Protein AF-0000000066511124 (afdb_homodimer)

Nearest PDB structures (foldseek):
  6i2p-assembly2_B  TM=7.319E-01  e=4.743E-15  Mycobacterium tuberculosis H37Rv
  5nwz-assembly2_B  TM=6.964E-01  e=1.013E-14  Homo sapiens
  6nvl-assembly1_A  TM=7.274E-01  e=3.658E-14  Homo sapiens
  6v6q-assembly2_D  TM=7.272E-01  e=1.019E-12  Homo sapiens
  6gu7-assembly4_G  TM=7.250E-01  e=3.087E-12  Homo sapiens

pLDDT: mean 86.08, std 11.38, range [35.25, 97.75]

Solvent-accessible surface area (backbone atoms only — not comparable to full-atom values): 28956 Å² total; per-residue (Å²): 134,68,69,47,59,33,79,56,62,76,41,74,52,53,90,82,72,34,50,30,25,42,26,33,36,56,58,33,32,41,27,31,34,39,49,39,54,44,23,73,71,41,60,70,44,52,69,65,56,52,47,50,54,51,50,51,44,42,60,52,72,47,90,70,13,36,54,39,43,74,50,71,47,81,40,88,83,62,25,38,35,39,32,26,58,58,51,78,51,33,27,46,49,54,43,34,68,37,61,35,49,58,58,47,66,57,21,52,59,64,29,48,55,34,49,29,52,34,50,30,54,35,48,72,69,71,41,46,50,70,52,53,38,44,80,26,27,34,22,30,52,74,28,44,39,20,40,43,74,40,70,38,50,99,68,35,44,43,75,76,80,86,71,91,42,61,31,57,60,38,46,64,68,44,74,77,37,68,46,35,42,36,24,9,46,25,41,42,53,44,25,42,68,30,73,48,77,39,64,35,74,24,91,78,30,68,87,79,67,48,69,68,54,51,52,55,31,68,74,30,68,67,57,33,28,53,36,38,50,70,45,32,45,35,68,53,78,80,58,84,85,55,52,68,60,61,45,51,51,38,54,40,24,56,40,83,52,56,87,70,30,62,52,42,59,54,48,48,50,55,46,50,64,61,74,100,134,68,72,46,60,33,79,56,61,74,41,75,47,64,84,82,73,34,50,29,26,42,26,32,35,55,58,33,32,41,26,31,33,37,49,38,54,44,23,74,73,42,62,70,45,52,69,66,57,52,48,50,55,51,48,51,50,43,60,52,71,47,89,68,13,37,55,42,41,74,49,72,49,81,41,88,84,62,25,38,35,39,33,25,59,58,51,78,52,33,26,47,48,53,41,33,68,37,61,32,46,54,59,47,66,55,22,52,59,63,30,50,56,34,47,29,50,35,49,30,55,34,48,74,70,72,41,46,50,71,52,52,39,44,81,24,27,32,24,31,53,73,27,44,40,19,41,44,77,41,68,40,55,101,63,39,42,45,75,74,80,86,70,93,44,62,32,57,60,39,46,62,68,45,75,78,38,66,47,36,42,35,23,9,47,25,42,43,53,45,24,42,67,28,72,48,75,38,65,35,76,24,92,78,30,68,87,78,67,49,70,67,54,51,53,55,32,69,75,29,69,68,57,34,27,53,37,36,51,70,46,31,46,34,68,53,78,80,59,85,85,54,52,68,61,60,46,52,52,39,55,42,23,56,40,84,52,55,85,69,30,62,50,42,58,56,48,48,50,58,44,50,65,60,76,99

Structure (mmCIF, N/CA/C/O backbone):
data_AF-0000000066511124-model_v1
#
loop_
_entity.id
_entity.type
_entity.pdbx_description
1 polymer 'Protein kinase, putative'
#
loop_
_atom_site.group_PDB
_atom_site.id
_atom_site.type_symbol
_atom_site.label_atom_id
_atom_site.label_alt_id
_atom_site.label_comp_id
_atom_site.label_asym_id
_atom_site.label_entity_id
_atom_site.label_seq_id
_atom_site.pdbx_PDB_ins_code
_atom_site.Cartn_x
_atom_site.Cartn_y
_atom_site.Cartn_z
_atom_site.occupancy
_atom_site.B_iso_or_equiv
_atom_site.auth_seq_id
_atom_site.auth_comp_id
_atom_site.auth_asym_id
_atom_site.auth_atom_id
_atom_site.pdbx_PDB_model_num
ATOM 1 N N . ASN A 1 1 ? 22.062 -1.592 4.164 1 61.53 1 ASN A N 1
ATOM 2 C CA . ASN A 1 1 ? 20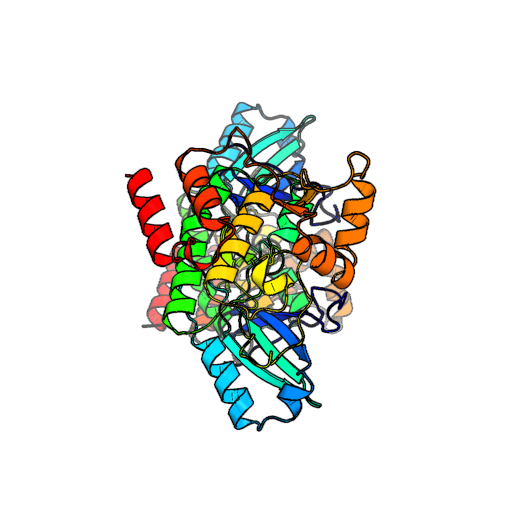.844 -2.061 3.502 1 61.53 1 ASN A CA 1
ATOM 3 C C . ASN A 1 1 ? 20.781 -1.583 2.055 1 61.53 1 ASN A C 1
ATOM 5 O O . ASN A 1 1 ? 20.953 -0.395 1.779 1 61.53 1 ASN A O 1
ATOM 9 N N . VAL A 1 2 ? 21.047 -2.459 1.167 1 81 2 VAL A N 1
ATOM 10 C CA . VAL A 1 2 ? 21.031 -2.123 -0.253 1 81 2 VAL A CA 1
ATOM 11 C C . VAL A 1 2 ? 19.609 -2.088 -0.772 1 81 2 VAL A C 1
ATOM 13 O O . VAL A 1 2 ? 18.812 -2.986 -0.48 1 81 2 VAL A O 1
ATOM 16 N N . TRP A 1 3 ? 19.234 -0.851 -1.213 1 87.94 3 TRP A N 1
ATOM 17 C CA . TRP A 1 3 ? 17.922 -0.675 -1.814 1 87.94 3 TRP A CA 1
ATOM 18 C C . TRP A 1 3 ? 18.016 -0.626 -3.336 1 87.94 3 TRP A C 1
ATOM 20 O O . TRP A 1 3 ? 18.938 -0.023 -3.885 1 87.94 3 TRP A O 1
ATOM 30 N N . LYS A 1 4 ? 17.141 -1.35 -3.994 1 87.62 4 LYS A N 1
ATOM 31 C CA . LYS A 1 4 ? 17 -1.293 -5.445 1 87.62 4 LYS A CA 1
ATOM 32 C C . LYS A 1 4 ? 15.781 -0.483 -5.859 1 87.62 4 LYS A C 1
ATOM 34 O O . LYS A 1 4 ? 14.664 -0.763 -5.414 1 87.62 4 LYS A O 1
ATOM 39 N N . ARG A 1 5 ? 16.031 0.534 -6.664 1 85.94 5 ARG A N 1
ATOM 40 C CA . ARG A 1 5 ? 14.914 1.388 -7.059 1 85.94 5 ARG A CA 1
ATOM 41 C C . ARG A 1 5 ? 14.203 0.822 -8.281 1 85.94 5 ARG A C 1
ATOM 43 O O . ARG A 1 5 ? 14.805 0.104 -9.078 1 85.94 5 ARG A O 1
ATOM 50 N N . SER A 1 6 ? 12.961 1.187 -8.383 1 86.5 6 SER A N 1
ATOM 51 C CA . SER A 1 6 ? 12.195 0.815 -9.57 1 86.5 6 SER A CA 1
ATOM 52 C C . SER A 1 6 ? 12.758 1.473 -10.82 1 86.5 6 SER A C 1
ATOM 54 O O . SER A 1 6 ? 13.453 2.49 -10.742 1 86.5 6 SER A O 1
ATOM 56 N N . LEU A 1 7 ? 12.438 0.883 -11.922 1 84.25 7 LEU A N 1
ATOM 57 C CA . LEU A 1 7 ? 12.961 1.384 -13.188 1 84.25 7 LEU A CA 1
ATOM 58 C C . LEU A 1 7 ? 12.359 2.746 -13.523 1 84.25 7 LEU A C 1
ATOM 60 O O . LEU A 1 7 ? 13.062 3.639 -14.008 1 84.25 7 LEU A O 1
ATOM 64 N N . ASN A 1 8 ? 11.078 2.887 -13.195 1 82.5 8 ASN A N 1
ATOM 65 C CA . ASN A 1 8 ? 10.367 4.129 -13.477 1 82.5 8 ASN A CA 1
ATOM 66 C C . ASN A 1 8 ? 9.844 4.785 -12.203 1 82.5 8 ASN A C 1
ATOM 68 O O . ASN A 1 8 ? 9.539 4.098 -11.227 1 82.5 8 ASN A O 1
ATOM 72 N N . PRO A 1 9 ? 9.773 6.125 -12.266 1 83.75 9 PRO A N 1
ATOM 73 C CA . PRO A 1 9 ? 9.195 6.82 -11.109 1 83.75 9 PRO A CA 1
ATOM 74 C C . PRO A 1 9 ? 7.695 6.582 -10.969 1 83.75 9 PRO A C 1
ATOM 76 O O . PRO A 1 9 ? 7.02 6.277 -11.961 1 83.75 9 PRO A O 1
ATOM 79 N N . ILE A 1 10 ? 7.152 6.504 -9.805 1 76.69 10 ILE A N 1
ATOM 80 C CA . ILE A 1 10 ? 5.727 6.316 -9.555 1 76.69 10 ILE A CA 1
ATOM 81 C C . ILE A 1 10 ? 5.023 7.672 -9.555 1 76.69 10 ILE A C 1
ATOM 83 O O . ILE A 1 10 ? 3.797 7.742 -9.68 1 76.69 10 ILE A O 1
ATOM 87 N N . GLU A 1 11 ? 5.531 8.578 -9.164 1 67.5 11 GLU A N 1
ATOM 88 C CA . GLU A 1 11 ? 4.984 9.93 -9.266 1 67.5 11 GLU A CA 1
ATOM 89 C C . GLU A 1 11 ? 5.863 10.82 -10.141 1 67.5 11 GLU A C 1
ATOM 91 O O . GLU A 1 11 ? 7.094 10.727 -10.094 1 67.5 11 GLU A O 1
ATOM 96 N N . ASP A 1 12 ? 5.141 11.203 -11.305 1 53.03 12 ASP A N 1
ATOM 97 C CA . ASP A 1 12 ? 5.859 12.148 -12.156 1 53.03 12 ASP A CA 1
ATOM 98 C C . ASP A 1 12 ? 6.324 13.367 -11.352 1 53.03 12 ASP A C 1
ATOM 100 O O . ASP A 1 12 ? 5.68 13.766 -10.383 1 53.03 12 ASP A O 1
ATOM 104 N N . PRO A 1 13 ? 7.566 13.688 -11.617 1 51.47 13 PRO A N 1
ATOM 105 C CA . PRO A 1 13 ? 8.117 14.883 -10.977 1 51.47 13 PRO A CA 1
ATOM 106 C C . PRO A 1 13 ? 7.141 16.062 -10.977 1 51.47 13 PRO A C 1
ATOM 108 O O . PRO A 1 13 ? 6.797 16.578 -12.039 1 51.47 13 PRO A O 1
ATOM 111 N N . SER A 1 14 ? 5.957 15.703 -10.727 1 44 14 SER A N 1
ATOM 112 C CA . SER A 1 14 ? 5.246 16.969 -10.781 1 44 14 SER A CA 1
ATOM 113 C C . SER A 1 14 ? 6.102 18.109 -10.227 1 44 14 SER A C 1
ATOM 115 O O . SER A 1 14 ? 7.328 18 -10.164 1 44 14 SER A O 1
ATOM 117 N N . THR A 1 15 ? 5.375 18.781 -9.086 1 44.38 15 THR A N 1
ATOM 118 C CA . THR A 1 15 ? 5.707 20.094 -8.523 1 44.38 15 THR A CA 1
ATOM 119 C C . THR A 1 15 ? 7.062 20.047 -7.828 1 44.38 15 THR A C 1
ATOM 121 O O . THR A 1 15 ? 7.711 21.078 -7.668 1 44.38 15 THR A O 1
ATOM 124 N N . GLU A 1 16 ? 7.266 19.031 -6.973 1 51.16 16 GLU A N 1
ATOM 125 C CA . GLU A 1 16 ? 8.414 19.312 -6.117 1 51.16 16 GLU A CA 1
ATOM 126 C C . GLU A 1 16 ? 9.727 18.953 -6.82 1 51.16 16 GLU A C 1
ATOM 128 O O . GLU A 1 16 ? 10.805 19.094 -6.234 1 51.16 16 GLU A O 1
ATOM 133 N N . ASN A 1 17 ? 9.695 18.953 -8.016 1 56.72 17 ASN A N 1
ATOM 134 C CA . ASN A 1 17 ? 10.906 18.938 -8.828 1 56.72 17 ASN A CA 1
ATOM 135 C C . ASN A 1 17 ? 11.703 17.641 -8.617 1 56.72 17 ASN A C 1
ATOM 137 O O . ASN A 1 17 ? 12.898 17.594 -8.914 1 56.72 17 ASN A O 1
ATOM 141 N N . ALA A 1 18 ? 11.203 16.734 -7.746 1 70.56 18 ALA A N 1
ATOM 142 C CA . ALA A 1 18 ? 12.07 15.562 -7.672 1 70.56 18 ALA A CA 1
ATOM 143 C C . ALA A 1 18 ? 11.273 14.281 -7.871 1 70.56 18 ALA A C 1
ATOM 145 O O . ALA A 1 18 ? 10.172 14.141 -7.34 1 70.56 18 ALA A O 1
ATOM 146 N N . PRO A 1 19 ? 11.742 13.383 -8.625 1 78.69 19 PRO A N 1
ATOM 147 C CA . PRO A 1 19 ? 11.07 12.109 -8.883 1 78.69 19 PRO A CA 1
ATOM 148 C C . PRO A 1 19 ? 10.984 11.227 -7.641 1 78.69 19 PRO A C 1
ATOM 150 O O . PRO A 1 19 ? 11.844 11.312 -6.754 1 78.69 19 PRO A O 1
ATOM 153 N N . VAL A 1 20 ? 9.914 10.562 -7.512 1 87.56 20 VAL A N 1
ATOM 154 C CA . VAL A 1 20 ? 9.719 9.586 -6.445 1 87.56 20 VAL A CA 1
ATOM 155 C C . VAL A 1 20 ? 9.727 8.172 -7.031 1 87.56 20 VAL A C 1
ATOM 157 O O . VAL A 1 20 ? 9.039 7.902 -8.016 1 87.56 20 VAL A O 1
ATOM 160 N N . TYR A 1 21 ? 10.578 7.262 -6.465 1 90.81 21 TYR A N 1
ATOM 161 C CA . TYR A 1 21 ? 10.664 5.879 -6.914 1 90.81 21 TYR A CA 1
ATOM 162 C C . TYR A 1 21 ? 10.234 4.914 -5.812 1 90.81 21 TYR A C 1
ATOM 164 O O . TYR A 1 21 ? 10.367 5.219 -4.625 1 90.81 21 TYR A O 1
ATOM 172 N N . MET A 1 22 ? 9.719 3.824 -6.293 1 92.62 22 MET A N 1
ATOM 173 C CA . MET A 1 22 ? 9.625 2.697 -5.371 1 92.62 22 MET A CA 1
ATOM 174 C C . MET A 1 22 ? 10.977 2.006 -5.219 1 92.62 22 MET A C 1
ATOM 176 O O . MET A 1 22 ? 11.805 2.053 -6.129 1 92.62 22 MET A O 1
ATOM 180 N N . ALA A 1 23 ? 11.164 1.471 -4.047 1 92.81 23 ALA A N 1
ATOM 181 C CA . ALA A 1 23 ? 12.383 0.707 -3.793 1 92.81 23 ALA A CA 1
ATOM 182 C C . ALA A 1 23 ? 12.062 -0.606 -3.08 1 92.81 23 ALA A C 1
ATOM 184 O O . ALA A 1 23 ? 11.031 -0.73 -2.422 1 92.81 23 ALA A O 1
ATOM 185 N N . ILE A 1 24 ? 12.898 -1.565 -3.283 1 91.38 24 ILE A N 1
ATOM 186 C CA . ILE A 1 24 ? 12.75 -2.871 -2.652 1 91.38 24 ILE A CA 1
ATOM 187 C C . ILE A 1 24 ? 14.047 -3.256 -1.943 1 91.38 24 ILE A C 1
ATOM 189 O O . ILE A 1 24 ? 15.141 -3.018 -2.463 1 91.38 24 ILE A O 1
ATOM 193 N N . SER A 1 25 ? 13.922 -3.77 -0.715 1 92.5 25 SER A N 1
ATOM 194 C CA . SER A 1 25 ? 15.086 -4.234 0.034 1 92.5 25 SER A CA 1
ATOM 195 C C . SER A 1 25 ? 15.484 -5.648 -0.38 1 92.5 25 SER A C 1
ATOM 197 O O . SER A 1 25 ? 14.805 -6.27 -1.203 1 92.5 25 SER A O 1
ATOM 199 N N . ALA A 1 26 ? 16.531 -6.164 0.234 1 88.62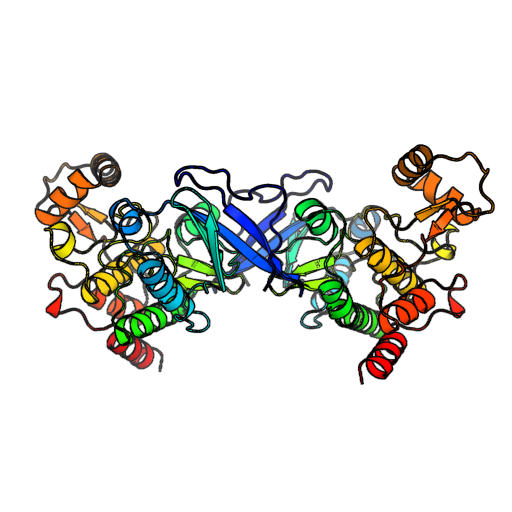 26 ALA A N 1
ATOM 200 C CA . ALA A 1 26 ? 16.984 -7.527 -0.02 1 88.62 26 ALA A CA 1
ATOM 201 C C . ALA A 1 26 ? 15.953 -8.547 0.439 1 88.62 26 ALA A C 1
ATOM 203 O O . ALA A 1 26 ? 15.828 -9.625 -0.148 1 88.62 26 ALA A O 1
ATOM 204 N N . THR A 1 27 ? 15.18 -8.148 1.412 1 88.38 27 THR A N 1
ATOM 205 C CA . THR A 1 27 ? 14.195 -9.078 1.961 1 88.38 27 THR A CA 1
ATOM 206 C C . THR A 1 27 ? 12.828 -8.859 1.313 1 88.38 27 THR A C 1
ATOM 208 O O . THR A 1 27 ? 11.859 -9.539 1.66 1 88.38 27 THR A O 1
ATOM 211 N N . GLY A 1 28 ? 12.789 -7.926 0.424 1 89.69 28 GLY A N 1
ATOM 212 C CA . GLY A 1 28 ? 11.562 -7.727 -0.332 1 89.69 28 GLY A CA 1
ATOM 213 C C . GLY A 1 28 ? 10.68 -6.641 0.245 1 89.69 28 GLY A C 1
ATOM 214 O O . GLY A 1 28 ? 9.594 -6.379 -0.271 1 89.69 28 GLY A O 1
ATOM 215 N N . THR A 1 29 ? 11.133 -6.02 1.332 1 92.44 29 THR A N 1
ATOM 216 C CA . THR A 1 29 ? 10.352 -4.93 1.911 1 92.44 29 THR A CA 1
ATOM 217 C C . THR A 1 29 ? 10.336 -3.723 0.979 1 92.44 29 THR A C 1
ATOM 219 O O . THR A 1 29 ? 11.367 -3.365 0.401 1 92.44 29 THR A O 1
ATOM 222 N N . LEU A 1 30 ? 9.156 -3.158 0.837 1 93.5 30 LEU A N 1
ATOM 223 C CA . LEU A 1 30 ? 9.016 -2.029 -0.076 1 93.5 30 LEU A CA 1
ATOM 224 C C . LEU A 1 30 ? 9.266 -0.711 0.646 1 93.5 30 LEU A C 1
ATOM 226 O O . LEU A 1 30 ? 8.984 -0.588 1.84 1 93.5 30 LEU A O 1
ATOM 230 N N . ALA A 1 31 ? 9.789 0.233 -0.082 1 94.81 31 ALA A N 1
ATOM 231 C CA . ALA A 1 31 ? 10.062 1.586 0.394 1 94.81 31 ALA A CA 1
ATOM 232 C C . ALA A 1 31 ? 9.898 2.607 -0.729 1 94.81 31 ALA A C 1
ATOM 234 O O . ALA A 1 31 ? 9.594 2.242 -1.865 1 94.81 31 ALA A O 1
ATOM 235 N N . VAL A 1 32 ? 9.977 3.855 -0.381 1 93.69 32 VAL A N 1
ATOM 236 C CA . VAL A 1 32 ? 9.914 4.949 -1.343 1 93.69 32 VAL A CA 1
ATOM 237 C C . VAL A 1 32 ? 11.227 5.734 -1.314 1 93.69 32 VAL A C 1
ATOM 239 O O . VAL A 1 32 ? 11.773 6 -0.242 1 93.69 32 VAL A O 1
ATOM 242 N N . LEU A 1 33 ? 11.641 5.98 -2.48 1 92.5 33 LEU A N 1
ATOM 243 C CA . LEU A 1 33 ? 12.82 6.824 -2.635 1 92.5 33 LEU A CA 1
ATOM 244 C C . LEU A 1 33 ? 12.445 8.188 -3.199 1 92.5 33 LEU A C 1
ATOM 246 O O . LEU A 1 33 ? 11.797 8.273 -4.246 1 92.5 33 LEU A O 1
ATOM 250 N N . LYS A 1 34 ? 12.859 9.211 -2.486 1 88.94 34 LYS A N 1
ATOM 251 C CA . LYS A 1 34 ? 12.617 10.578 -2.949 1 88.94 34 LYS A CA 1
ATOM 252 C C . LYS A 1 34 ? 13.898 11.398 -2.943 1 88.94 34 LYS A C 1
ATOM 254 O O . LYS A 1 34 ? 14.688 11.328 -1.994 1 88.94 34 LYS A O 1
ATOM 259 N N . VAL A 1 35 ? 14.055 12.102 -3.971 1 85.69 35 VAL A N 1
ATOM 260 C CA . VAL A 1 35 ? 15.219 12.977 -4.082 1 85.69 35 VAL A CA 1
ATOM 261 C C . VAL A 1 35 ? 14.852 14.391 -3.633 1 85.69 35 VAL A C 1
ATOM 263 O O . VAL A 1 35 ? 13.828 14.938 -4.051 1 85.69 35 VAL A O 1
ATOM 266 N N . TYR A 1 36 ? 15.672 14.883 -2.77 1 82.5 36 TYR A N 1
ATOM 267 C CA . TYR A 1 36 ? 15.477 16.25 -2.279 1 82.5 36 TYR A CA 1
ATOM 268 C C . TYR A 1 36 ? 16.672 17.125 -2.625 1 82.5 36 TYR A C 1
ATOM 270 O O . TYR A 1 36 ? 17.812 16.688 -2.541 1 82.5 36 TYR A O 1
ATOM 278 N N . GLN A 1 37 ? 16.281 18.312 -3.002 1 81.75 37 GLN A N 1
ATOM 279 C CA . GLN A 1 37 ? 17.297 19.344 -3.125 1 81.75 37 GLN A CA 1
ATOM 280 C C . GLN A 1 37 ? 17.578 20.016 -1.781 1 81.75 37 GLN A C 1
ATOM 282 O O . GLN A 1 37 ? 16.641 20.469 -1.114 1 81.75 37 GLN A O 1
ATOM 287 N N . LEU A 1 38 ? 18.812 20.062 -1.479 1 82.75 38 LEU A N 1
ATOM 288 C CA . LEU A 1 38 ? 19.172 20.781 -0.258 1 82.75 38 LEU A CA 1
ATOM 289 C C . LEU A 1 38 ? 19 22.297 -0.446 1 82.75 38 LEU A C 1
ATOM 291 O O . LEU A 1 38 ? 19.297 22.828 -1.52 1 82.75 38 LEU A O 1
ATOM 295 N N . THR A 1 39 ? 18.562 22.922 0.583 1 81.56 39 THR A N 1
ATOM 296 C CA . THR A 1 39 ? 18.484 24.375 0.547 1 81.56 39 THR A CA 1
ATOM 297 C C . THR A 1 39 ? 19.875 24.984 0.459 1 81.56 39 THR A C 1
ATOM 299 O O . THR A 1 39 ? 20.875 24.312 0.733 1 81.56 39 THR A O 1
ATOM 302 N N . ASP A 1 40 ? 19.828 26.25 0.107 1 81.69 40 ASP A N 1
ATOM 303 C CA . ASP A 1 40 ? 21.109 26.969 0.062 1 81.69 40 ASP A CA 1
ATOM 304 C C . ASP A 1 40 ? 21.781 26.969 1.43 1 81.69 40 ASP A C 1
ATOM 306 O O . ASP A 1 40 ? 23 26.781 1.524 1 81.69 40 ASP A O 1
ATOM 310 N N . ALA A 1 41 ? 21.031 27.188 2.381 1 79.56 41 ALA A N 1
ATOM 311 C CA . ALA A 1 41 ? 21.562 27.188 3.744 1 79.56 41 ALA A CA 1
ATOM 312 C C . ALA A 1 41 ? 22.156 25.828 4.105 1 79.56 41 ALA A C 1
ATOM 314 O O . ALA A 1 41 ? 23.234 25.75 4.68 1 79.56 41 ALA A O 1
ATOM 315 N N . ALA A 1 42 ? 21.5 24.844 3.723 1 81.25 42 ALA A N 1
ATOM 316 C CA . ALA A 1 42 ? 21.953 23.5 4.02 1 81.25 42 ALA A CA 1
ATOM 317 C C . ALA A 1 42 ? 23.188 23.141 3.193 1 81.25 42 ALA A C 1
ATOM 319 O O . ALA A 1 42 ? 24.078 22.422 3.66 1 81.25 42 ALA A O 1
ATOM 320 N N . ALA A 1 43 ? 23.203 23.672 2.053 1 80.06 43 ALA A N 1
ATOM 321 C CA . ALA A 1 43 ? 24.328 23.391 1.163 1 80.06 43 ALA A CA 1
ATOM 322 C C . ALA A 1 43 ? 25.625 24 1.702 1 80.06 43 ALA A C 1
ATOM 324 O O . ALA A 1 43 ? 26.719 23.594 1.304 1 80.06 43 ALA A O 1
ATOM 325 N N . ARG A 1 44 ? 25.406 24.938 2.561 1 84.69 44 ARG A N 1
ATOM 326 C CA . ARG A 1 44 ? 26.562 25.609 3.133 1 84.69 44 ARG A CA 1
ATOM 327 C C . ARG A 1 44 ? 27.047 24.875 4.387 1 84.69 44 ARG A C 1
ATOM 329 O O . ARG A 1 44 ? 28.156 25.141 4.875 1 84.69 44 ARG A O 1
ATOM 336 N N . LEU A 1 45 ? 26.203 24.047 4.852 1 84.5 45 LEU A N 1
ATOM 337 C CA . LEU A 1 45 ? 26.594 23.25 6.02 1 84.5 45 LEU A CA 1
ATOM 338 C C . LEU A 1 45 ? 27.625 22.203 5.641 1 84.5 45 LEU A C 1
ATOM 340 O O . LEU A 1 45 ? 27.719 21.812 4.473 1 84.5 45 LEU A O 1
ATOM 344 N N . SER A 1 46 ? 28.344 21.766 6.68 1 86.12 46 SER A N 1
ATOM 345 C CA . SER A 1 46 ? 29.25 20.641 6.461 1 86.12 46 SER A CA 1
ATOM 346 C C . SER A 1 46 ? 28.469 19.344 6.27 1 86.12 46 SER A C 1
ATOM 348 O O . SER A 1 46 ? 27.312 19.219 6.699 1 86.12 46 SER A O 1
ATOM 350 N N . ARG A 1 47 ? 29.109 18.422 5.625 1 85.12 47 ARG A N 1
ATOM 351 C CA . ARG A 1 47 ? 28.5 17.109 5.449 1 85.12 47 ARG A CA 1
ATOM 352 C C . ARG A 1 47 ? 28.141 16.484 6.797 1 85.12 47 ARG A C 1
ATOM 354 O O . ARG A 1 47 ? 27.109 15.828 6.934 1 85.12 47 ARG A O 1
ATOM 361 N N . ALA A 1 48 ? 28.938 16.766 7.715 1 89.31 48 ALA A N 1
ATOM 362 C CA . ALA A 1 48 ? 28.719 16.219 9.047 1 89.31 48 ALA A CA 1
ATOM 363 C C . ALA A 1 48 ? 27.453 16.781 9.68 1 89.31 48 ALA A C 1
ATOM 365 O O . ALA A 1 48 ? 26.719 16.062 10.367 1 89.31 48 ALA A O 1
ATOM 366 N N . GLU A 1 49 ? 27.266 18.047 9.453 1 86.12 49 GLU A N 1
ATOM 367 C CA . GLU A 1 49 ? 26.062 18.688 10 1 86.12 49 GLU A CA 1
ATOM 368 C C . GLU A 1 49 ? 24.797 18.156 9.336 1 86.12 49 GLU A C 1
ATOM 370 O O . GLU A 1 49 ? 23.797 17.922 10.008 1 86.12 49 GLU A O 1
ATOM 375 N N . VAL A 1 50 ? 24.922 17.969 8.055 1 85.12 50 VAL A N 1
ATOM 376 C CA . VAL A 1 50 ? 23.781 17.438 7.328 1 85.12 50 VAL A CA 1
ATOM 377 C C . VAL A 1 50 ? 23.531 15.992 7.75 1 85.12 50 VAL A C 1
ATOM 379 O O . VAL A 1 50 ? 22.391 15.602 7.992 1 85.12 50 VAL A O 1
ATOM 382 N N . ASP A 1 51 ? 24.562 15.234 7.914 1 88.44 51 ASP A N 1
ATOM 383 C CA . ASP A 1 51 ? 24.453 13.852 8.359 1 88.44 51 ASP A CA 1
ATOM 384 C C . ASP A 1 51 ? 23.797 13.766 9.734 1 88.44 51 ASP A C 1
ATOM 386 O O . ASP A 1 51 ? 22.953 12.906 9.969 1 88.44 51 ASP A O 1
ATOM 390 N N . ALA A 1 52 ? 24.156 14.664 10.586 1 87.12 52 ALA A N 1
ATOM 391 C CA . ALA A 1 52 ? 23.594 14.664 11.93 1 87.12 52 ALA A CA 1
ATOM 392 C C . ALA A 1 52 ? 22.094 14.914 11.906 1 87.12 52 ALA A C 1
ATOM 394 O O . ALA A 1 52 ? 21.344 14.273 12.641 1 87.12 52 ALA A O 1
ATOM 395 N N . ALA A 1 53 ? 21.75 15.844 11.094 1 83.06 53 ALA A N 1
ATOM 396 C CA . ALA A 1 53 ? 20.328 16.156 10.961 1 83.06 53 ALA A CA 1
ATOM 397 C C . ALA A 1 53 ? 19.562 14.977 10.375 1 83.06 53 ALA A C 1
ATOM 399 O O . ALA A 1 53 ? 18.453 14.648 10.844 1 83.06 53 ALA A O 1
ATOM 400 N N . LEU A 1 54 ? 20.125 14.352 9.398 1 85.69 54 LEU A N 1
ATOM 401 C CA . LEU A 1 54 ? 19.484 13.211 8.758 1 85.69 54 LEU A CA 1
ATOM 402 C C . LEU A 1 54 ? 19.422 12.023 9.703 1 85.69 54 LEU A C 1
ATOM 404 O O . LEU A 1 54 ? 18.422 11.289 9.719 1 85.69 54 LEU A O 1
ATOM 408 N N . GLU A 1 55 ? 20.406 11.867 10.445 1 87.12 55 GLU A N 1
ATOM 409 C CA . GLU A 1 55 ? 20.422 10.781 11.422 1 87.12 55 GLU A CA 1
ATOM 410 C C . GLU A 1 55 ? 19.375 11.008 12.508 1 87.12 55 GLU A C 1
ATOM 412 O O . GLU A 1 55 ? 18.75 10.047 12.992 1 87.12 55 GLU A O 1
ATOM 417 N N . GLU A 1 56 ? 19.234 12.211 12.875 1 84 56 GLU A N 1
ATOM 418 C CA . GLU A 1 56 ? 18.172 12.523 13.828 1 84 56 GLU A CA 1
ATOM 419 C C . GLU A 1 56 ? 16.797 12.18 13.25 1 84 56 GLU A C 1
ATOM 421 O O . GLU A 1 56 ? 15.953 11.609 13.945 1 84 56 GLU A O 1
ATOM 426 N N . LEU A 1 57 ? 16.625 12.5 12.039 1 84.31 57 LEU A N 1
ATOM 427 C CA . LEU A 1 57 ? 15.383 12.172 11.359 1 84.31 57 LEU A CA 1
ATOM 428 C C . LEU A 1 57 ? 15.148 10.664 11.352 1 84.31 57 LEU A C 1
ATOM 430 O O . LEU A 1 57 ? 14.047 10.203 11.648 1 84.31 57 LEU A O 1
ATOM 434 N N . MET A 1 58 ? 16.188 9.953 11.133 1 86.62 58 MET A N 1
ATOM 435 C CA . MET A 1 58 ? 16.078 8.5 11.062 1 86.62 58 MET A CA 1
ATOM 436 C C . MET A 1 58 ? 15.828 7.906 12.453 1 86.62 58 MET A C 1
ATOM 438 O O . MET A 1 58 ? 15.258 6.824 12.57 1 86.62 58 MET A O 1
ATOM 442 N N . GLY A 1 59 ? 16.188 8.656 13.398 1 87 59 GLY A N 1
ATOM 443 C CA . GLY A 1 59 ? 16.016 8.203 14.766 1 87 59 GLY A CA 1
ATOM 444 C C . GLY A 1 59 ? 14.617 8.422 15.312 1 87 59 GLY A C 1
ATOM 445 O O . GLY A 1 59 ? 14.266 7.891 16.359 1 87 59 GLY A O 1
ATOM 446 N N . LEU A 1 60 ? 13.906 9.227 14.586 1 83.38 60 LEU A N 1
ATOM 447 C CA . LEU A 1 60 ? 12.539 9.492 15.016 1 83.38 60 LEU A CA 1
ATOM 448 C C . LEU A 1 60 ? 11.633 8.297 14.719 1 83.38 60 LEU A C 1
ATOM 450 O O . LEU A 1 60 ? 10.977 8.258 13.672 1 83.38 60 LEU A O 1
ATOM 454 N N . ARG A 1 61 ? 11.867 7.223 15.477 1 75.75 61 ARG A N 1
ATOM 455 C CA . ARG A 1 61 ? 11.117 5.996 15.234 1 75.75 61 ARG A CA 1
ATOM 456 C C . ARG A 1 61 ? 10 5.824 16.266 1 75.75 61 ARG A C 1
ATOM 458 O O . ARG A 1 61 ? 10.258 5.801 17.469 1 75.75 61 ARG A O 1
ATOM 465 N N . VAL A 1 62 ? 8.883 6.465 16.109 1 64.81 62 VAL A N 1
ATOM 466 C CA . VAL A 1 62 ? 7.719 6.094 16.906 1 64.81 62 VAL A CA 1
ATOM 467 C C . VAL A 1 62 ? 6.754 5.258 16.062 1 64.81 62 VAL A C 1
ATOM 469 O O . VAL A 1 62 ? 6.309 5.695 15 1 64.81 62 VAL A O 1
ATOM 472 N N . ASN A 1 63 ? 6.551 4.043 16.547 1 65.12 63 ASN A N 1
ATOM 473 C CA . ASN A 1 63 ? 5.773 3.07 15.781 1 65.12 63 ASN A CA 1
ATOM 474 C C . ASN A 1 63 ? 4.359 3.576 15.508 1 65.12 63 ASN A C 1
ATOM 476 O O . ASN A 1 63 ? 3.723 4.16 16.375 1 65.12 63 ASN A O 1
ATOM 480 N N . ASP A 1 64 ? 3.928 3.732 14.352 1 78.94 64 ASP A N 1
ATOM 481 C CA . ASP A 1 64 ? 2.605 3.801 13.734 1 78.94 64 ASP A CA 1
ATOM 482 C C . ASP A 1 64 ? 2.117 5.242 13.648 1 78.94 64 ASP A C 1
ATOM 484 O O . ASP A 1 64 ? 0.963 5.492 13.289 1 78.94 64 ASP A O 1
ATOM 488 N N . SER A 1 65 ? 3.035 6.27 14.188 1 91.81 65 SER A N 1
ATOM 489 C CA . SER A 1 65 ? 2.523 7.633 14.102 1 91.81 65 SER A CA 1
ATOM 490 C C . SER A 1 65 ? 3.371 8.484 13.164 1 91.81 65 SER A C 1
ATOM 492 O O . SER A 1 65 ? 2.953 9.57 12.758 1 91.81 65 SER A O 1
ATOM 494 N N . LEU A 1 66 ? 4.547 8.023 12.938 1 93.19 66 LEU A N 1
ATOM 495 C CA . LEU A 1 66 ? 5.453 8.734 12.039 1 93.19 66 LEU A CA 1
ATOM 496 C C . LEU A 1 66 ? 5.863 7.848 10.867 1 93.19 66 LEU A C 1
ATOM 498 O O . LEU A 1 66 ? 6.074 6.645 11.039 1 93.19 66 LEU A O 1
ATOM 502 N N . VAL A 1 67 ? 5.977 8.453 9.742 1 93.06 67 VAL A N 1
ATOM 503 C CA . VAL A 1 67 ? 6.617 7.742 8.648 1 93.06 67 VAL A CA 1
ATOM 504 C C . VAL A 1 67 ? 8.086 7.5 8.977 1 93.06 67 VAL A C 1
ATOM 506 O O . VAL A 1 67 ? 8.789 8.406 9.438 1 93.06 67 VAL A O 1
ATOM 509 N N . GLN A 1 68 ? 8.523 6.348 8.734 1 92.69 68 GLN A N 1
ATOM 510 C CA . GLN A 1 68 ? 9.898 5.992 9.07 1 92.69 68 GLN A CA 1
ATOM 511 C C . GLN A 1 68 ? 10.844 6.34 7.922 1 92.69 68 GLN A C 1
ATOM 513 O O . GLN A 1 68 ? 10.578 6.016 6.766 1 92.69 68 GLN A O 1
ATOM 518 N N . TYR A 1 69 ? 11.836 7.035 8.258 1 90.75 69 TYR A N 1
ATOM 519 C CA . TYR A 1 69 ? 12.953 7.25 7.348 1 90.75 69 TYR A CA 1
ATOM 520 C C . TYR A 1 69 ? 14.031 6.191 7.555 1 90.75 69 TYR A C 1
ATOM 522 O O . TYR A 1 69 ? 14.516 6 8.672 1 90.75 69 TYR A O 1
ATOM 530 N N . LEU A 1 70 ? 14.422 5.551 6.523 1 92.5 70 LEU A N 1
ATOM 531 C CA . LEU A 1 70 ? 15.141 4.289 6.656 1 92.5 70 LEU A CA 1
ATOM 532 C C . LEU A 1 70 ? 16.609 4.457 6.305 1 92.5 70 LEU A C 1
ATOM 534 O O . LEU A 1 70 ? 17.469 3.766 6.863 1 92.5 70 LEU A O 1
ATOM 538 N N . SER A 1 71 ? 16.875 5.258 5.363 1 92.62 71 SER A N 1
ATOM 539 C CA . SER A 1 71 ? 18.25 5.453 4.887 1 92.62 71 SER A CA 1
ATOM 540 C C . SER A 1 71 ? 18.359 6.715 4.035 1 92.62 71 SER A C 1
ATOM 542 O O . SER A 1 71 ? 17.359 7.379 3.764 1 92.62 71 SER A O 1
ATOM 544 N N . TYR A 1 72 ? 19.641 7.141 3.801 1 90.19 72 TYR A N 1
ATOM 545 C CA . TYR A 1 72 ? 19.875 8.273 2.918 1 90.19 72 TYR A CA 1
ATOM 546 C C . TYR A 1 72 ? 21.203 8.117 2.176 1 90.19 72 TYR A C 1
ATOM 548 O O . TYR A 1 72 ? 22.062 7.332 2.584 1 90.19 72 TYR A O 1
ATOM 556 N N . CYS A 1 73 ? 21.312 8.703 1.032 1 91.62 73 CYS A N 1
ATOM 557 C CA . CYS A 1 73 ? 22.578 8.852 0.327 1 91.62 73 CYS A CA 1
ATOM 558 C C . CYS A 1 73 ? 22.641 10.18 -0.414 1 91.62 73 CYS A C 1
ATOM 560 O O . CYS A 1 73 ? 21.609 10.797 -0.68 1 91.62 73 CYS A O 1
ATOM 562 N N . TYR A 1 74 ? 23.844 10.594 -0.649 1 89.12 74 TYR A N 1
ATOM 563 C CA . TYR A 1 74 ? 24.031 11.867 -1.335 1 89.12 74 TYR A CA 1
ATOM 564 C C . TYR A 1 74 ? 24.109 11.672 -2.844 1 89.12 74 TYR A C 1
ATOM 566 O O . TYR A 1 74 ? 24.672 10.68 -3.322 1 89.12 74 TYR A O 1
ATOM 574 N N . VAL A 1 75 ? 23.453 12.562 -3.547 1 86.19 75 VAL A N 1
ATOM 575 C CA . VAL A 1 75 ? 23.578 12.633 -5 1 86.19 75 VAL A CA 1
ATOM 576 C C . VAL A 1 75 ? 24.078 14.016 -5.414 1 86.19 75 VAL A C 1
ATOM 578 O O . VAL A 1 75 ? 23.406 15.016 -5.188 1 86.19 75 VAL A O 1
ATOM 581 N N . PRO A 1 76 ? 25.156 14.031 -6.078 1 83.56 76 PRO A N 1
ATOM 582 C CA . PRO A 1 76 ? 25.688 15.328 -6.492 1 83.56 76 PRO A CA 1
ATOM 583 C C . PRO A 1 76 ? 24.875 15.961 -7.629 1 83.56 76 PRO A C 1
ATOM 585 O O . PRO A 1 76 ? 24.344 15.242 -8.477 1 83.56 76 PRO A O 1
ATOM 588 N N . PRO A 1 77 ? 24.797 17.297 -7.633 1 82.44 77 PRO A N 1
ATOM 589 C CA . PRO A 1 77 ? 25.281 18.25 -6.637 1 82.44 77 PRO A CA 1
ATOM 590 C C . PRO A 1 77 ? 24.219 18.625 -5.605 1 82.44 77 PRO A C 1
ATOM 592 O O . PRO A 1 77 ? 23.109 19 -5.969 1 82.44 77 PRO A O 1
ATOM 595 N N . HIS A 1 78 ? 24.328 18.641 -4.426 1 81.56 78 HIS A N 1
ATOM 596 C CA . HIS A 1 78 ? 23.578 19.141 -3.275 1 81.56 78 HIS A CA 1
ATOM 597 C C . HIS A 1 78 ? 22.219 18.484 -3.174 1 81.56 78 HIS A C 1
ATOM 599 O O . HIS A 1 78 ? 21.219 19.156 -2.938 1 81.56 78 HIS A O 1
ATOM 605 N N . ARG A 1 79 ? 22.156 17.234 -3.539 1 87.06 79 ARG A N 1
ATOM 606 C CA . ARG A 1 79 ? 20.922 16.469 -3.412 1 87.06 79 ARG A CA 1
ATOM 607 C C . ARG A 1 79 ? 21.094 15.281 -2.475 1 87.06 79 ARG A C 1
ATOM 609 O O . ARG A 1 79 ? 22.188 14.727 -2.367 1 87.06 79 ARG A O 1
ATOM 616 N N . VAL A 1 80 ? 20.016 15 -1.809 1 87.31 80 VAL A N 1
ATOM 617 C CA . VAL A 1 80 ? 19.969 13.836 -0.927 1 87.31 80 VAL A CA 1
ATOM 618 C C . VAL A 1 80 ? 18.797 12.945 -1.306 1 87.31 80 VAL A C 1
ATOM 620 O O . VAL A 1 80 ? 17.703 13.445 -1.605 1 87.31 80 VAL A O 1
ATOM 623 N N . VAL A 1 81 ? 19.125 11.695 -1.362 1 89.94 81 VAL A N 1
ATOM 624 C CA . VAL A 1 81 ? 18.062 10.703 -1.521 1 89.94 81 VAL A CA 1
ATOM 625 C C . VAL A 1 81 ? 17.641 10.172 -0.154 1 89.94 81 VAL A C 1
ATOM 627 O O . VAL A 1 81 ? 18.469 9.719 0.627 1 89.94 81 VAL A O 1
ATOM 630 N N . LEU A 1 82 ? 16.406 10.258 0.073 1 90 82 LEU A N 1
ATOM 631 C CA . LEU A 1 82 ? 15.859 9.664 1.292 1 90 82 LEU A CA 1
ATOM 632 C C . LEU A 1 82 ? 15.047 8.414 0.975 1 90 82 LEU A C 1
ATOM 634 O O . LEU A 1 82 ? 14.219 8.422 0.064 1 90 82 LEU A O 1
ATOM 638 N N . VAL A 1 83 ? 15.352 7.352 1.683 1 93.19 83 VAL A N 1
ATOM 639 C CA . VAL A 1 83 ? 14.547 6.133 1.644 1 93.19 83 VAL A CA 1
ATOM 640 C C . VAL A 1 83 ? 13.57 6.121 2.816 1 93.19 83 VAL A C 1
ATOM 642 O O . VAL A 1 83 ? 13.977 6.227 3.975 1 93.19 83 VAL A O 1
ATOM 645 N N . MET A 1 84 ? 12.32 5.984 2.52 1 92.94 84 MET A N 1
ATOM 646 C CA . MET A 1 84 ? 11.305 6.051 3.562 1 92.94 84 MET A CA 1
ATOM 647 C C . MET A 1 84 ? 10.344 4.867 3.469 1 92.94 84 MET A C 1
ATOM 649 O O . MET A 1 84 ? 10.227 4.242 2.412 1 92.94 84 MET A O 1
ATOM 653 N N . GLN A 1 85 ? 9.758 4.645 4.543 1 92.75 85 GLN A N 1
ATOM 654 C CA . GLN A 1 85 ? 8.703 3.635 4.609 1 92.75 85 GLN A CA 1
ATOM 655 C C . GLN A 1 85 ? 7.652 3.869 3.531 1 92.75 85 GLN A C 1
ATOM 657 O O . GLN A 1 85 ? 7.254 5.008 3.279 1 92.75 85 GLN A O 1
ATOM 662 N N . TYR A 1 86 ? 7.293 2.783 2.895 1 93.69 86 TYR A N 1
ATOM 663 C CA . TYR A 1 86 ? 6.195 2.877 1.94 1 93.69 86 TYR A CA 1
ATOM 664 C C . TYR A 1 86 ? 4.848 2.871 2.656 1 93.69 86 TYR A C 1
ATOM 666 O O . TYR A 1 86 ? 4.5 1.894 3.322 1 93.69 86 TYR A O 1
ATOM 674 N N . VAL A 1 87 ? 4.098 3.93 2.543 1 93.44 87 VAL A N 1
ATOM 675 C CA . VAL A 1 87 ? 2.758 4.074 3.098 1 93.44 87 VAL A CA 1
ATOM 676 C C . VAL A 1 87 ? 1.744 4.234 1.967 1 93.44 87 VAL A C 1
ATOM 678 O O . VAL A 1 87 ? 1.513 5.344 1.483 1 93.44 87 VAL A O 1
ATOM 681 N N . PRO A 1 88 ? 1.011 3.227 1.646 1 92 88 PRO A N 1
ATOM 682 C CA . PRO A 1 88 ? 0.385 3.137 0.325 1 92 88 PRO A CA 1
ATOM 683 C C . PRO A 1 88 ? -0.923 3.922 0.237 1 92 88 PRO A C 1
ATOM 685 O O . PRO A 1 88 ? -1.403 4.207 -0.863 1 92 88 PRO A O 1
ATOM 688 N N . GLY A 1 89 ? -1.569 4.242 1.267 1 91.38 89 GLY A N 1
ATOM 689 C CA . GLY A 1 89 ? -2.838 4.945 1.182 1 91.38 89 GLY A CA 1
ATOM 690 C C . GLY A 1 89 ? -2.705 6.348 0.611 1 91.38 89 GLY A C 1
ATOM 691 O O . GLY A 1 89 ? -3.688 6.93 0.15 1 91.38 89 GLY A O 1
ATOM 692 N N . GLY A 1 90 ? -1.517 6.887 0.715 1 91 90 GLY A N 1
ATOM 693 C CA . GLY A 1 90 ? -1.301 8.25 0.261 1 91 90 GLY A CA 1
ATOM 694 C C . GLY A 1 90 ? -1.499 9.281 1.356 1 91 90 GLY A C 1
ATOM 695 O O . GLY A 1 90 ? -1.654 8.93 2.527 1 91 90 GLY A O 1
ATOM 696 N N . THR A 1 91 ? -1.422 10.547 0.902 1 93.06 91 THR A N 1
ATOM 697 C CA . THR A 1 91 ? -1.599 11.641 1.85 1 93.06 91 THR A CA 1
ATOM 698 C C . THR A 1 91 ? -3.078 11.875 2.135 1 93.06 91 THR A C 1
ATOM 700 O O . THR A 1 91 ? -3.943 11.391 1.399 1 93.06 91 THR A O 1
ATOM 703 N N . LEU A 1 92 ? -3.328 12.555 3.172 1 93.19 92 LEU A N 1
ATOM 704 C CA . LEU A 1 92 ? -4.707 12.93 3.461 1 93.19 92 LEU A CA 1
ATOM 705 C C . LEU A 1 92 ? -5.285 13.781 2.338 1 93.19 92 LEU A C 1
ATOM 707 O O . LEU A 1 92 ? -6.477 13.703 2.041 1 93.19 92 LEU A O 1
ATOM 711 N N . ARG A 1 93 ? -4.438 14.641 1.73 1 90.75 93 ARG A N 1
ATOM 712 C CA . ARG A 1 93 ? -4.895 15.406 0.58 1 90.75 93 ARG A CA 1
ATOM 713 C C . ARG A 1 93 ? -5.387 14.492 -0.533 1 90.75 93 ARG A C 1
ATOM 715 O O . ARG A 1 93 ? -6.465 14.711 -1.096 1 90.75 93 ARG A O 1
ATOM 722 N N . GLU A 1 94 ? -4.621 13.5 -0.834 1 89.44 94 GLU A N 1
ATOM 723 C CA . GLU A 1 94 ? -4.984 12.539 -1.871 1 89.44 94 GLU A CA 1
ATOM 724 C C . GLU A 1 94 ? -6.238 11.758 -1.483 1 89.44 94 GLU A C 1
ATOM 726 O O . GLU A 1 94 ? -7.082 11.469 -2.334 1 89.44 94 GLU A O 1
ATOM 731 N N . MET A 1 95 ? -6.289 11.414 -0.244 1 89.5 95 MET A N 1
ATOM 732 C CA . MET A 1 95 ? -7.457 10.672 0.237 1 89.5 95 MET A CA 1
ATOM 733 C C . MET A 1 95 ? -8.734 11.477 0.028 1 89.5 95 MET A C 1
ATOM 735 O O . MET A 1 95 ? -9.75 10.938 -0.412 1 89.5 95 MET A O 1
ATOM 739 N N . LYS A 1 96 ? -8.672 12.703 0.387 1 87.56 96 LYS A N 1
ATOM 740 C CA . LYS A 1 96 ? -9.828 13.57 0.192 1 87.56 96 LYS A CA 1
ATOM 741 C C . LYS A 1 96 ? -10.219 13.641 -1.281 1 87.56 96 LYS A C 1
ATOM 743 O O . LYS A 1 96 ? -11.406 13.633 -1.616 1 87.56 96 LYS A O 1
ATOM 748 N N . SER A 1 97 ? -9.273 13.734 -2.107 1 86.12 97 SER A N 1
ATOM 749 C CA . SER A 1 97 ? -9.539 13.797 -3.541 1 86.12 97 SER A CA 1
ATOM 750 C C . SER A 1 97 ? -10.133 12.492 -4.051 1 86.12 97 SER A C 1
ATOM 752 O O . SER A 1 97 ? -10.992 12.5 -4.938 1 86.12 97 SER A O 1
ATOM 754 N N . ARG A 1 98 ? -9.695 11.414 -3.494 1 87.25 98 ARG A N 1
ATOM 755 C CA . ARG A 1 98 ? -10.086 10.078 -3.947 1 87.25 98 ARG A CA 1
ATOM 756 C C . ARG A 1 98 ? -11.508 9.758 -3.518 1 87.25 98 ARG A C 1
ATOM 758 O O . ARG A 1 98 ? -12.266 9.133 -4.27 1 87.25 98 ARG A O 1
ATOM 765 N N . TYR A 1 99 ? -11.844 10.086 -2.365 1 84 99 TYR A N 1
ATOM 766 C CA . TYR A 1 99 ? -13.117 9.641 -1.815 1 84 99 TYR A CA 1
ATOM 767 C C . TYR A 1 99 ? -14.094 10.797 -1.669 1 84 99 TYR A C 1
ATOM 769 O O . TYR A 1 99 ? -15.281 10.594 -1.416 1 84 99 TYR A O 1
ATOM 777 N N . GLY A 1 100 ? -13.617 11.82 -2.018 1 72.38 100 GLY A N 1
ATOM 778 C CA . GLY A 1 100 ? -14.445 13.016 -1.954 1 72.38 100 GLY A CA 1
ATOM 779 C C . GLY A 1 100 ? -14.25 13.812 -0.678 1 72.38 100 GLY A C 1
ATOM 780 O O . GLY A 1 100 ? -13.141 13.883 -0.151 1 72.38 100 GLY A O 1
ATOM 781 N N . ARG A 1 101 ? -15.375 14.453 -0.268 1 65.94 101 ARG A N 1
ATOM 782 C CA . ARG A 1 101 ? -15.188 15.625 0.587 1 65.94 101 ARG A CA 1
ATOM 783 C C . ARG A 1 101 ? -14.891 15.211 2.025 1 65.94 101 ARG A C 1
ATOM 785 O O . ARG A 1 101 ? -13.922 15.68 2.627 1 65.94 101 ARG A O 1
ATOM 792 N N . LYS A 1 102 ? -15.703 14.273 2.65 1 74.19 102 LYS A N 1
ATOM 793 C CA . LYS A 1 102 ? -15.5 14.031 4.074 1 74.19 102 LYS A CA 1
ATOM 794 C C . LYS A 1 102 ? -15.039 12.602 4.332 1 74.19 102 LYS A C 1
ATOM 796 O O . LYS A 1 102 ? -15.547 11.656 3.721 1 74.19 102 LYS A O 1
ATOM 801 N N . LEU A 1 103 ? -13.867 12.484 5.098 1 82 103 LEU A N 1
ATOM 802 C CA . LEU A 1 103 ? -13.5 11.172 5.598 1 82 103 LEU A CA 1
ATOM 803 C C . LEU A 1 103 ? -14.484 10.703 6.672 1 82 103 LEU A C 1
ATOM 805 O O . LEU A 1 103 ? -15.133 11.523 7.32 1 82 103 LEU A O 1
ATOM 809 N N . PRO A 1 104 ? -14.594 9.422 6.844 1 81.75 104 PRO A N 1
ATOM 810 C CA . PRO A 1 104 ? -15.477 8.93 7.906 1 81.75 104 PRO A CA 1
ATOM 811 C C . PRO A 1 104 ? -15.078 9.453 9.289 1 81.75 104 PRO A C 1
ATOM 813 O O . PRO A 1 104 ? -13.898 9.469 9.633 1 81.75 104 PRO A O 1
ATOM 816 N N . LEU A 1 105 ? -16.078 9.805 10.031 1 83.75 105 LEU A N 1
ATOM 817 C CA . LEU A 1 105 ? -15.867 10.375 11.352 1 83.75 105 LEU A CA 1
ATOM 818 C C . LEU A 1 105 ? -15.086 9.414 12.242 1 83.75 105 LEU A C 1
ATOM 820 O O . LEU A 1 105 ? -14.195 9.828 12.984 1 83.75 105 LEU A O 1
ATOM 824 N N . THR A 1 106 ? -15.414 8.188 12.109 1 87.38 106 THR A N 1
ATOM 825 C CA . THR A 1 106 ? -14.766 7.172 12.93 1 87.38 106 THR A CA 1
ATOM 826 C C . THR A 1 106 ? -13.281 7.07 12.586 1 87.38 106 THR A C 1
ATOM 828 O O . THR A 1 106 ? -12.445 6.902 13.477 1 87.38 106 THR A O 1
ATOM 831 N N . ALA A 1 107 ? -12.992 7.172 11.359 1 87.44 107 ALA A N 1
ATOM 832 C CA . ALA A 1 107 ? -11.602 7.129 10.93 1 87.44 107 ALA A CA 1
ATOM 833 C C . ALA A 1 107 ? -10.812 8.305 11.492 1 87.44 107 ALA A C 1
ATOM 835 O O . ALA A 1 107 ? -9.68 8.141 11.953 1 87.44 107 ALA A O 1
ATOM 836 N N . VAL A 1 108 ? -11.406 9.469 11.461 1 88.06 108 VAL A N 1
ATOM 837 C CA . VAL A 1 108 ? -10.758 10.664 11.984 1 88.06 108 VAL A CA 1
ATOM 838 C C . VAL A 1 108 ? -10.531 10.516 13.484 1 88.06 108 VAL A C 1
ATOM 840 O O . VAL A 1 108 ? -9.414 10.711 13.977 1 88.06 108 VAL A O 1
ATOM 843 N N . ARG A 1 109 ? -11.531 10.117 14.141 1 87.25 109 ARG A N 1
ATOM 844 C CA . ARG A 1 109 ? -11.469 9.977 15.586 1 87.25 109 ARG A CA 1
ATOM 845 C C . ARG A 1 109 ? -10.367 9 15.992 1 87.25 109 ARG A C 1
ATOM 847 O O . ARG A 1 109 ? -9.609 9.266 16.938 1 87.25 109 ARG A O 1
ATOM 854 N N . ARG A 1 110 ? -10.281 7.957 15.32 1 87.5 110 ARG A N 1
ATOM 855 C CA . ARG A 1 110 ? -9.328 6.898 15.633 1 87.5 110 ARG A CA 1
ATOM 856 C C . ARG A 1 110 ? -7.891 7.391 15.461 1 87.5 110 ARG A C 1
ATOM 858 O O . ARG A 1 110 ? -6.984 6.922 16.156 1 87.5 110 ARG A O 1
ATOM 865 N N . ASN A 1 111 ? -7.734 8.32 14.609 1 92.81 111 ASN A N 1
ATOM 866 C CA . ASN A 1 111 ? -6.375 8.711 14.258 1 92.81 111 ASN A CA 1
ATOM 867 C C . ASN A 1 111 ? -5.926 9.938 15.047 1 92.81 111 ASN A C 1
ATOM 869 O O . ASN A 1 111 ? -4.758 10.32 15 1 92.81 111 ASN A O 1
ATOM 873 N N . VAL A 1 112 ? -6.828 10.609 15.758 1 91.81 112 VAL A N 1
ATOM 874 C CA . VAL A 1 112 ? -6.449 11.75 16.594 1 91.81 112 VAL A CA 1
ATOM 875 C C . VAL A 1 112 ? -5.379 11.32 17.594 1 91.81 112 VAL A C 1
ATOM 877 O O . VAL A 1 112 ? -4.367 12.008 17.766 1 91.81 112 VAL A O 1
ATOM 880 N N . ALA A 1 113 ? -5.625 10.18 18.141 1 88.31 113 ALA A N 1
ATOM 881 C CA . ALA A 1 113 ? -4.684 9.688 19.141 1 88.31 113 ALA A CA 1
ATOM 882 C C . ALA A 1 113 ? -3.301 9.469 18.531 1 88.31 113 ALA A C 1
ATOM 884 O O . ALA A 1 113 ? -2.291 9.844 19.141 1 88.31 113 ALA A O 1
ATOM 885 N N . SER A 1 114 ? -3.309 8.852 17.406 1 88.75 114 SER A N 1
ATOM 886 C CA . SER A 1 114 ? -2.037 8.586 16.734 1 88.75 114 SER A CA 1
ATOM 887 C C . SER A 1 114 ? -1.306 9.883 16.422 1 88.75 114 SER A C 1
ATOM 889 O O . SER A 1 114 ? -0.092 9.984 16.609 1 88.75 114 SER A O 1
ATOM 891 N N . MET A 1 115 ? -1.994 10.844 15.977 1 93.88 115 MET A N 1
ATOM 892 C CA . MET A 1 115 ? -1.407 12.133 15.633 1 93.88 115 MET A CA 1
ATOM 893 C C . MET A 1 115 ? -0.832 12.812 16.875 1 93.88 115 MET A C 1
ATOM 895 O O . MET A 1 115 ? 0.286 13.328 16.844 1 93.88 115 MET A O 1
ATOM 899 N N . LEU A 1 116 ? -1.595 12.758 17.906 1 94.31 116 LEU A N 1
ATOM 900 C CA . LEU A 1 116 ? -1.151 13.391 19.141 1 94.31 116 LEU A CA 1
ATOM 901 C C . LEU A 1 116 ? 0.069 12.672 19.703 1 94.31 116 LEU A C 1
ATOM 903 O O . LEU A 1 116 ? 0.99 13.312 20.219 1 94.31 116 LEU A O 1
ATOM 907 N N . ARG A 1 117 ? 0.029 11.414 19.625 1 92.62 117 ARG A N 1
ATOM 908 C CA . ARG A 1 117 ? 1.186 10.641 20.062 1 92.62 117 ARG A CA 1
ATOM 909 C C . ARG A 1 117 ? 2.434 11.023 19.281 1 92.62 117 ARG A C 1
ATOM 911 O O . ARG A 1 117 ? 3.514 11.172 19.844 1 92.62 117 ARG A O 1
ATOM 918 N N . GLY A 1 118 ? 2.287 11.125 17.984 1 93.38 118 GLY A N 1
ATOM 919 C CA . GLY A 1 118 ? 3.4 11.539 17.156 1 93.38 118 GLY A CA 1
ATOM 920 C C . GLY A 1 118 ? 3.945 12.906 17.516 1 93.38 118 GLY A C 1
ATOM 921 O O . GLY A 1 118 ? 5.16 13.086 17.641 1 93.38 118 GLY A O 1
ATOM 922 N N . LEU A 1 119 ? 3.084 13.852 17.688 1 94.31 119 LEU A N 1
ATOM 923 C CA . LEU A 1 119 ? 3.496 15.203 18.047 1 94.31 119 LEU A CA 1
ATOM 924 C C . LEU A 1 119 ? 4.16 15.234 19.422 1 94.31 119 LEU A C 1
ATOM 926 O O . LEU A 1 119 ? 5.18 15.898 19.609 1 94.31 119 LEU A O 1
ATOM 930 N N . ALA A 1 120 ? 3.531 14.516 20.328 1 93.94 120 ALA A N 1
ATOM 931 C CA . ALA A 1 120 ? 4.117 14.453 21.656 1 93.94 120 ALA A CA 1
ATOM 932 C C . ALA A 1 120 ? 5.527 13.883 21.609 1 93.94 120 ALA A C 1
ATOM 934 O O . ALA A 1 120 ? 6.426 14.367 22.297 1 93.94 120 ALA A O 1
ATOM 935 N N . HIS A 1 121 ? 5.66 12.875 20.844 1 92.06 121 HIS A N 1
ATOM 936 C CA . HIS A 1 121 ? 6.973 12.258 20.688 1 92.06 121 HIS A CA 1
ATOM 937 C C . HIS A 1 121 ? 7.98 13.25 20.109 1 92.06 121 HIS A C 1
ATOM 939 O O . HIS A 1 121 ? 9.094 13.391 20.641 1 92.06 121 HIS A O 1
ATOM 945 N N . LEU A 1 122 ? 7.633 13.922 19.109 1 91 122 LEU A N 1
ATOM 946 C CA . LEU A 1 122 ? 8.508 14.914 18.5 1 91 122 LEU A CA 1
ATOM 947 C C . LEU A 1 122 ? 8.852 16.016 19.484 1 91 122 LEU A C 1
ATOM 949 O O . LEU A 1 122 ? 10.031 16.328 19.688 1 91 122 LEU A O 1
ATOM 953 N N . HIS A 1 123 ? 7.859 16.562 20.078 1 92.56 123 HIS A N 1
ATOM 954 C CA . HIS A 1 123 ? 8.047 17.688 21 1 92.56 123 HIS A CA 1
ATOM 955 C C . HIS A 1 123 ? 8.891 17.266 22.203 1 92.56 123 HIS A C 1
ATOM 957 O O . HIS A 1 123 ? 9.688 18.047 22.703 1 92.56 123 HIS A O 1
ATOM 963 N N . GLY A 1 124 ? 8.656 16.062 22.625 1 90.81 124 GLY A N 1
ATOM 964 C CA . GLY A 1 124 ? 9.453 15.531 23.719 1 90.81 124 GLY A CA 1
ATOM 965 C C . GLY A 1 124 ? 10.938 15.461 23.406 1 90.81 124 GLY A C 1
ATOM 966 O O . GLY A 1 124 ? 11.766 15.469 24.312 1 90.81 124 GLY A O 1
ATOM 967 N N . ARG A 1 125 ? 11.242 15.453 22.203 1 87.56 125 ARG A N 1
ATOM 968 C CA . ARG A 1 125 ? 12.633 15.391 21.75 1 87.56 125 ARG A CA 1
ATOM 969 C C . ARG A 1 125 ? 13.125 16.766 21.297 1 87.56 125 ARG A C 1
ATOM 971 O O . ARG A 1 125 ? 14.203 16.875 20.719 1 87.56 125 ARG A O 1
ATOM 978 N N . GLY A 1 126 ? 12.25 17.719 21.438 1 86.94 126 GLY A N 1
ATOM 979 C CA . GLY A 1 126 ? 12.609 19.078 21.062 1 86.94 126 GLY A CA 1
ATOM 980 C C . GLY A 1 126 ? 12.469 19.344 19.578 1 86.94 126 GLY A C 1
ATOM 981 O O . GLY A 1 126 ? 13.016 20.312 19.062 1 86.94 126 GLY A O 1
ATOM 982 N N . VAL A 1 127 ? 11.789 18.484 18.938 1 87.69 127 VAL A N 1
ATOM 983 C CA . VAL A 1 127 ? 11.586 18.641 17.5 1 87.69 127 VAL A CA 1
ATOM 984 C C . VAL A 1 127 ? 10.195 19.219 17.234 1 87.69 127 VAL A C 1
ATOM 986 O O . VAL A 1 127 ? 9.195 18.703 17.719 1 87.69 127 VAL A O 1
ATOM 989 N N . ILE A 1 128 ? 10.18 20.312 16.531 1 90.5 128 ILE A N 1
ATOM 990 C CA . ILE A 1 128 ? 8.922 20.906 16.078 1 90.5 128 ILE A CA 1
ATOM 991 C C . ILE A 1 128 ? 8.594 20.422 14.672 1 90.5 128 ILE A C 1
ATOM 993 O O . ILE A 1 128 ? 9.43 20.5 13.766 1 90.5 128 ILE A O 1
ATOM 997 N N . HIS A 1 129 ? 7.402 19.812 14.461 1 90.44 129 HIS A N 1
ATOM 998 C CA . HIS A 1 129 ? 7.027 19.391 13.117 1 90.44 129 HIS A CA 1
ATOM 999 C C . HIS A 1 129 ? 7 20.578 12.148 1 90.44 129 HIS A C 1
ATOM 1001 O O . HIS A 1 129 ? 7.664 20.547 11.109 1 90.44 129 HIS A O 1
ATOM 1007 N N . GLY A 1 130 ? 6.176 21.547 12.469 1 88.31 130 GLY A N 1
ATOM 1008 C CA . GLY A 1 130 ? 6.195 22.859 11.828 1 88.31 130 GLY A CA 1
ATOM 1009 C C . GLY A 1 130 ? 5.488 22.875 10.484 1 88.31 130 GLY A C 1
ATOM 1010 O O . GLY A 1 130 ? 5.293 23.938 9.891 1 88.31 130 GLY A O 1
ATOM 1011 N N . ARG A 1 131 ? 5.004 21.719 10.031 1 88.69 131 ARG A N 1
ATOM 1012 C CA . ARG A 1 131 ? 4.406 21.672 8.695 1 88.69 131 ARG A CA 1
ATOM 1013 C C . ARG A 1 131 ? 3.234 20.688 8.656 1 88.69 131 ARG A C 1
ATOM 1015 O O . ARG A 1 131 ? 3.08 19.938 7.695 1 88.69 131 ARG A O 1
ATOM 1022 N N . LEU A 1 132 ? 2.535 20.703 9.625 1 93.06 132 LEU A N 1
ATOM 1023 C CA . LEU A 1 132 ? 1.384 19.812 9.672 1 93.06 132 LEU A CA 1
ATOM 1024 C C . LEU A 1 132 ? 0.297 20.266 8.711 1 93.06 132 LEU A C 1
ATOM 1026 O O . LEU A 1 132 ? -0.18 21.406 8.797 1 93.06 132 LEU A O 1
ATOM 1030 N N . CYS A 1 133 ? 0.049 19.469 7.762 1 93.19 133 CYS A N 1
ATOM 1031 C CA . CYS A 1 133 ? -0.961 19.703 6.734 1 93.19 133 CYS A CA 1
ATOM 1032 C C . CYS A 1 133 ? -1.334 18.391 6.043 1 93.19 133 CYS A C 1
ATOM 1034 O O . CYS A 1 133 ? -0.692 17.359 6.262 1 93.19 133 CYS A O 1
ATOM 1036 N N . PRO A 1 134 ? -2.416 18.375 5.285 1 92.94 134 PRO A N 1
ATOM 1037 C CA . PRO A 1 134 ? -2.871 17.141 4.66 1 92.94 134 PRO A CA 1
ATOM 1038 C C . PRO A 1 134 ? -1.805 16.5 3.777 1 92.94 134 PRO A C 1
ATOM 1040 O O . PRO A 1 134 ? -1.781 15.266 3.619 1 92.94 134 PRO A O 1
ATOM 1043 N N . GLU A 1 135 ? -0.915 17.281 3.234 1 91.38 135 GLU A N 1
ATOM 1044 C CA . GLU A 1 135 ? 0.143 16.766 2.365 1 91.38 135 GLU A CA 1
ATOM 1045 C C . GLU A 1 135 ? 1.226 16.062 3.172 1 91.38 135 GLU A C 1
ATOM 1047 O O . GLU A 1 135 ? 2.008 15.281 2.621 1 91.38 135 GLU A O 1
ATOM 1052 N N . ASN A 1 136 ? 1.209 16.266 4.473 1 92.31 136 ASN A N 1
ATOM 1053 C CA . ASN A 1 136 ? 2.289 15.734 5.297 1 92.31 136 ASN A CA 1
ATOM 1054 C C . ASN A 1 136 ? 1.783 14.672 6.27 1 92.31 136 ASN A C 1
ATOM 1056 O O . ASN A 1 136 ? 2.424 14.398 7.285 1 92.31 136 ASN A O 1
ATOM 1060 N N . VAL A 1 137 ? 0.667 14.156 5.996 1 94.94 137 VAL A N 1
ATOM 1061 C CA . VAL A 1 137 ? 0.123 13.023 6.734 1 94.94 137 VAL A CA 1
ATOM 1062 C C . VAL A 1 137 ? -0.24 11.898 5.77 1 94.94 137 VAL A C 1
ATOM 1064 O O . VAL A 1 137 ? -1.067 12.078 4.871 1 94.94 137 VAL A O 1
ATOM 1067 N N . MET A 1 138 ? 0.339 10.805 6.035 1 94.88 138 MET A N 1
ATOM 1068 C CA . MET A 1 138 ? 0.112 9.648 5.168 1 94.88 138 MET A CA 1
ATOM 1069 C C . MET A 1 138 ? -0.852 8.664 5.82 1 94.88 138 MET A C 1
ATOM 1071 O O . MET A 1 138 ? -0.894 8.547 7.047 1 94.88 138 MET A O 1
ATOM 1075 N N . VAL A 1 139 ? -1.535 7.938 4.957 1 94.31 139 VAL A N 1
ATOM 1076 C CA . VAL A 1 139 ? -2.504 6.957 5.438 1 94.31 139 VAL A CA 1
ATOM 1077 C C . VAL A 1 139 ? -2.039 5.551 5.078 1 94.31 139 VAL A C 1
ATOM 1079 O O . VAL A 1 139 ? -1.816 5.242 3.902 1 94.31 139 VAL A O 1
ATOM 1082 N N . GLY A 1 140 ? -1.936 4.703 6.094 1 93.31 140 GLY A N 1
ATOM 1083 C CA . GLY A 1 140 ? -1.593 3.307 5.871 1 93.31 140 GLY A CA 1
ATOM 1084 C C . GLY A 1 140 ? -2.768 2.471 5.402 1 93.31 140 GLY A C 1
ATOM 1085 O O . GLY A 1 140 ? -3.912 2.93 5.426 1 93.31 140 GLY A O 1
ATOM 1086 N N . VAL A 1 141 ? -2.486 1.26 5.051 1 91.56 141 VAL A N 1
ATOM 1087 C CA . VAL A 1 141 ? -3.506 0.349 4.543 1 91.56 141 VAL A CA 1
ATOM 1088 C C . VAL A 1 141 ? -4.562 0.103 5.621 1 91.56 141 VAL A C 1
ATOM 1090 O O . VAL A 1 141 ? -5.746 -0.058 5.316 1 91.56 141 VAL A O 1
ATOM 1093 N N . GLU A 1 142 ? -4.125 0.107 6.82 1 91.06 142 GLU A N 1
ATOM 1094 C CA . GLU A 1 142 ? -5.02 -0.156 7.941 1 91.06 142 GLU A CA 1
ATOM 1095 C C . GLU A 1 142 ? -5.766 1.108 8.359 1 91.06 142 GLU A C 1
ATOM 1097 O O . GLU A 1 142 ? -6.504 1.1 9.344 1 91.06 142 GLU A O 1
ATOM 1102 N N . GLY A 1 143 ? -5.492 2.193 7.676 1 91.81 143 GLY A N 1
ATOM 1103 C CA . GLY A 1 143 ? -6.203 3.432 7.953 1 91.81 143 GLY A CA 1
ATOM 1104 C C . GLY A 1 143 ? -5.5 4.305 8.969 1 91.81 143 GLY A C 1
ATOM 1105 O O . GLY A 1 143 ? -6.027 5.344 9.375 1 91.81 143 GLY A O 1
ATOM 1106 N N . ARG A 1 144 ? -4.344 3.924 9.383 1 93.5 144 ARG A N 1
ATOM 1107 C CA . ARG A 1 144 ? -3.609 4.695 10.375 1 93.5 144 ARG A CA 1
ATOM 1108 C C . ARG A 1 144 ? -2.889 5.875 9.734 1 93.5 144 ARG A C 1
ATOM 1110 O O . ARG A 1 144 ? -2.262 5.73 8.68 1 93.5 144 ARG A O 1
ATOM 1117 N N . TRP A 1 145 ? -2.957 7 10.398 1 95.38 145 TRP A N 1
ATOM 1118 C CA . TRP A 1 145 ? -2.293 8.219 9.945 1 95.38 145 TRP A CA 1
ATOM 1119 C C . TRP A 1 145 ? -0.863 8.289 10.469 1 95.38 145 TRP A C 1
ATOM 1121 O O . TRP A 1 145 ? -0.602 7.934 11.625 1 95.38 145 TRP A O 1
ATOM 1131 N N . ARG A 1 146 ? 0.008 8.688 9.641 1 95.06 146 ARG A N 1
ATOM 1132 C CA . ARG A 1 146 ? 1.41 8.859 10.008 1 95.06 146 ARG A CA 1
ATOM 1133 C C . ARG A 1 146 ? 1.936 10.219 9.547 1 95.06 146 ARG A C 1
ATOM 1135 O O . ARG A 1 146 ? 1.721 10.617 8.398 1 95.06 146 ARG A O 1
ATOM 1142 N N . LEU A 1 147 ? 2.637 10.852 10.43 1 94.06 147 LEU A N 1
ATOM 1143 C CA . LEU A 1 147 ? 3.207 12.164 10.133 1 94.06 147 LEU A CA 1
ATOM 1144 C C . LEU A 1 147 ? 4.488 12.023 9.32 1 94.06 147 LEU A C 1
ATOM 1146 O O . LEU A 1 147 ? 5.297 11.125 9.57 1 94.06 147 LEU A O 1
ATOM 1150 N N . LYS A 1 148 ? 4.598 12.852 8.359 1 89.81 148 LYS A N 1
ATOM 1151 C CA . LYS A 1 148 ? 5.855 13 7.637 1 89.81 148 LYS A CA 1
ATOM 1152 C C . LYS A 1 148 ? 6.211 14.477 7.453 1 89.81 148 LYS A C 1
ATOM 1154 O O . LYS A 1 148 ? 5.469 15.352 7.891 1 89.81 148 LYS A O 1
ATOM 1159 N N . GLY A 1 149 ? 7.465 14.758 7.016 1 81.44 149 GLY A N 1
ATOM 1160 C CA . GLY A 1 149 ? 7.84 16.125 6.676 1 81.44 149 GLY A CA 1
ATOM 1161 C C . GLY A 1 149 ? 8.445 16.875 7.836 1 81.44 149 GLY A C 1
ATOM 1162 O O . GLY A 1 149 ? 8.516 18.109 7.816 1 81.44 149 GLY A O 1
ATOM 1163 N N . MET A 1 150 ? 8.734 16.266 9.094 1 72.69 150 MET A N 1
ATOM 1164 C CA . MET A 1 150 ? 9.25 16.938 10.281 1 72.69 150 MET A CA 1
ATOM 1165 C C . MET A 1 150 ? 10.641 17.5 10.023 1 72.69 150 MET A C 1
ATOM 1167 O O . MET A 1 150 ? 11.133 18.328 10.805 1 72.69 150 MET A O 1
ATOM 1171 N N . LEU A 1 151 ? 11.609 16.844 9.352 1 58.44 151 LEU A N 1
ATOM 1172 C CA . LEU A 1 151 ? 13.039 17.125 9.289 1 58.44 151 LEU A CA 1
ATOM 1173 C C . LEU A 1 151 ? 13.289 18.578 8.922 1 58.44 151 LEU A C 1
ATOM 1175 O O . LEU A 1 151 ? 14.422 18.984 8.664 1 58.44 151 LEU A O 1
ATOM 1179 N N . LEU A 1 152 ? 12.234 19.484 8.922 1 51.41 152 LEU A N 1
ATOM 1180 C CA . LEU A 1 152 ? 12.828 20.688 8.352 1 51.41 152 LEU A CA 1
ATOM 1181 C C . LEU A 1 152 ? 13.109 21.719 9.438 1 51.41 152 LEU A C 1
ATOM 1183 O O . LEU A 1 152 ? 12.195 22.344 9.961 1 51.41 152 LEU A O 1
ATOM 1187 N N . GLY A 1 153 ? 13.82 21.203 10.414 1 47.47 153 GLY A N 1
ATOM 1188 C CA . GLY A 1 153 ? 14.266 22.078 11.492 1 47.47 153 GLY A CA 1
ATOM 1189 C C . GLY A 1 153 ? 14.289 23.547 11.102 1 47.47 153 GLY A C 1
ATOM 1190 O O . GLY A 1 153 ? 13.797 23.922 10.039 1 47.47 153 GLY A O 1
ATOM 1191 N N . ALA A 1 154 ? 14.836 24.547 11.961 1 47.97 154 ALA A N 1
ATOM 1192 C CA . ALA A 1 154 ? 14.992 26 11.836 1 47.97 154 ALA A CA 1
ATOM 1193 C C . ALA A 1 154 ? 15.586 26.375 10.484 1 47.97 154 ALA A C 1
ATOM 1195 O O . ALA A 1 154 ? 15.289 27.438 9.938 1 47.97 154 ALA A O 1
ATOM 1196 N N . ALA A 1 155 ? 16.531 25.641 10.039 1 52.66 155 ALA A N 1
ATOM 1197 C CA . ALA A 1 155 ? 17.062 25.781 8.688 1 52.66 155 ALA A CA 1
ATOM 1198 C C . ALA A 1 155 ? 16.734 24.562 7.832 1 52.66 155 ALA A C 1
ATOM 1200 O O . ALA A 1 155 ? 17.406 23.531 7.918 1 52.66 155 ALA A O 1
ATOM 1201 N N . PRO A 1 156 ? 15.5 24.594 7.289 1 62.19 156 PRO A N 1
ATOM 1202 C CA . PRO A 1 156 ? 15.016 23.391 6.625 1 62.19 156 PRO A CA 1
ATOM 1203 C C . PRO A 1 156 ? 16.031 22.797 5.652 1 62.19 156 PRO A C 1
ATOM 1205 O O . PRO A 1 156 ? 16.625 23.531 4.859 1 62.19 156 PRO A O 1
ATOM 1208 N N . LEU A 1 157 ? 16.609 21.609 6.062 1 68.75 157 LEU A N 1
ATOM 1209 C CA . LEU A 1 157 ? 17.531 20.875 5.195 1 68.75 157 LEU A CA 1
ATOM 1210 C C . LEU A 1 157 ? 16.984 20.797 3.77 1 68.75 157 LEU A C 1
ATOM 1212 O O . LEU A 1 157 ? 17.75 20.922 2.805 1 68.75 157 LEU A O 1
ATOM 1216 N N . ILE A 1 158 ? 15.648 20.781 3.732 1 70 158 ILE A N 1
ATOM 1217 C CA . ILE A 1 158 ? 15.047 20.578 2.422 1 70 158 ILE A CA 1
ATOM 1218 C C . ILE A 1 158 ? 13.984 21.641 2.164 1 70 158 ILE A C 1
ATOM 1220 O O . ILE A 1 158 ? 13.398 22.188 3.105 1 70 158 ILE A O 1
ATOM 1224 N N . MET A 1 159 ? 13.914 22.062 0.94 1 65.5 159 MET A N 1
ATOM 1225 C CA . MET A 1 159 ? 12.914 23.047 0.523 1 65.5 159 MET A CA 1
ATOM 1226 C C . MET A 1 159 ? 11.508 22.484 0.704 1 65.5 159 MET A C 1
ATOM 1228 O O . MET A 1 159 ? 11.258 21.312 0.431 1 65.5 159 MET A O 1
ATOM 1232 N N . HIS A 1 160 ? 10.711 23.391 1.395 1 67.44 160 HIS A N 1
ATOM 1233 C CA . HIS A 1 160 ? 9.328 22.953 1.564 1 67.44 160 HIS A CA 1
ATOM 1234 C C . HIS A 1 160 ? 8.352 24.031 1.071 1 67.44 160 HIS A C 1
ATOM 1236 O O . HIS A 1 160 ? 8.711 25.203 0.979 1 67.44 160 HIS A O 1
ATOM 1242 N N . GLN A 1 161 ? 7.184 23.5 0.692 1 66.88 161 GLN A N 1
ATOM 1243 C CA . GLN A 1 161 ? 6.109 24.422 0.324 1 66.88 161 GLN A CA 1
ATOM 1244 C C . GLN A 1 161 ? 5.371 24.922 1.561 1 66.88 161 GLN A C 1
ATOM 1246 O O . GLN A 1 161 ? 5.207 24.188 2.537 1 66.88 161 GLN A O 1
ATOM 1251 N N . GLU A 1 162 ? 5.074 26.188 1.436 1 72.06 162 GLU A N 1
ATOM 1252 C CA . GLU A 1 162 ? 4.297 26.766 2.521 1 72.06 162 GLU A CA 1
ATOM 1253 C C . GLU A 1 162 ? 2.895 26.172 2.582 1 72.06 162 GLU A C 1
ATOM 1255 O O . GLU A 1 162 ? 2.381 25.672 1.577 1 72.06 162 GLU A O 1
ATOM 1260 N N . THR A 1 163 ? 2.371 26.109 3.777 1 82.56 163 THR A N 1
ATOM 1261 C CA . THR A 1 163 ? 1.018 25.594 3.963 1 82.56 163 THR A CA 1
ATOM 1262 C C . THR A 1 163 ? 0.124 26.656 4.598 1 82.56 163 THR A C 1
ATOM 1264 O O . THR A 1 163 ? 0.614 27.578 5.266 1 82.56 163 THR A O 1
ATOM 1267 N N . TYR A 1 164 ? -1.165 26.609 4.352 1 89.19 164 TYR A N 1
ATOM 1268 C CA . TYR A 1 164 ? -2.107 27.516 5.004 1 89.19 164 TYR A CA 1
ATOM 1269 C C . TYR A 1 164 ? -2.617 26.922 6.309 1 89.19 164 TYR A C 1
ATOM 1271 O O . TYR A 1 164 ? -3.592 27.406 6.887 1 89.19 164 TYR A O 1
ATOM 1279 N N . TYR A 1 165 ? -1.949 25.938 6.781 1 93.44 165 TYR A N 1
ATOM 1280 C CA . TYR A 1 165 ? -2.219 25.359 8.094 1 93.44 165 TYR A CA 1
ATOM 1281 C C . TYR A 1 165 ? -1.259 25.906 9.141 1 93.44 165 TYR A C 1
ATOM 1283 O O . TYR A 1 165 ? -0.398 25.188 9.648 1 93.44 165 TYR A O 1
ATOM 1291 N N . VAL A 1 166 ? -1.443 27.141 9.344 1 93 166 VAL A N 1
ATOM 1292 C CA . VAL A 1 166 ? -0.536 27.859 10.227 1 93 166 VAL A CA 1
ATOM 1293 C C . VAL A 1 166 ? -1.339 28.641 11.266 1 93 166 VAL A C 1
ATOM 1295 O O . VAL A 1 166 ? -2.486 29.016 11.016 1 93 166 VAL A O 1
ATOM 1298 N N . SER A 1 167 ? -0.697 28.891 12.352 1 94.69 167 SER A N 1
ATOM 1299 C CA . SER A 1 167 ? -1.332 29.656 13.43 1 94.69 167 SER A CA 1
ATOM 1300 C C . SER A 1 167 ? -1.217 31.156 13.18 1 94.69 167 SER A C 1
ATOM 1302 O O . SER A 1 167 ? -0.367 31.594 12.406 1 94.69 167 SER A O 1
ATOM 1304 N N . PRO A 1 168 ? -2.107 31.922 13.852 1 93.44 168 PRO A N 1
ATOM 1305 C CA . PRO A 1 168 ? -2.062 33.375 13.688 1 93.44 168 PRO A CA 1
ATOM 1306 C C . PRO A 1 168 ? -0.716 33.969 14.086 1 93.44 168 PRO A C 1
ATOM 1308 O O . PRO A 1 168 ? -0.208 34.875 13.414 1 93.44 168 PRO A O 1
ATOM 1311 N N . GLU A 1 169 ? -0.067 33.5 15.188 1 94.94 169 GLU A N 1
ATOM 1312 C CA . GLU A 1 169 ? 1.203 34.062 15.641 1 94.94 169 GLU A CA 1
ATOM 1313 C C . GLU A 1 169 ? 2.318 33.781 14.641 1 94.94 169 GLU A C 1
ATOM 1315 O O . GLU A 1 169 ? 3.234 34.594 14.477 1 94.94 169 GLU A O 1
ATOM 1320 N N . VAL A 1 170 ? 2.295 32.625 14.016 1 92.38 170 VAL A N 1
ATOM 1321 C CA . VAL A 1 170 ? 3.297 32.312 13 1 92.38 170 VAL A CA 1
ATOM 1322 C C . VAL A 1 170 ? 3.053 33.125 11.75 1 92.38 170 VAL A C 1
ATOM 1324 O O . VAL A 1 170 ? 4 33.625 11.125 1 92.38 170 VAL A O 1
ATOM 1327 N N . ALA A 1 171 ? 1.818 33.281 11.32 1 90.44 171 ALA A N 1
ATOM 1328 C CA . ALA A 1 171 ? 1.488 34.156 10.18 1 90.44 171 ALA A CA 1
ATOM 1329 C C . ALA A 1 171 ? 1.97 35.594 10.422 1 90.44 171 ALA A C 1
ATOM 1331 O O . ALA A 1 171 ? 2.312 36.281 9.469 1 90.44 171 ALA A O 1
ATOM 1332 N N . ALA A 1 172 ? 2.012 35.969 11.641 1 91.81 172 ALA A N 1
ATOM 1333 C CA . ALA A 1 172 ? 2.445 37.312 12.016 1 91.81 172 ALA A CA 1
ATOM 1334 C C . ALA A 1 172 ? 3.967 37.406 12.078 1 91.81 172 ALA A C 1
ATOM 1336 O O . ALA A 1 172 ? 4.52 38.438 12.453 1 91.81 172 ALA A O 1
ATOM 1337 N N . GLY A 1 173 ? 4.582 36.281 11.758 1 89.56 173 GLY A N 1
ATOM 1338 C CA . GLY A 1 173 ? 6.035 36.312 11.68 1 89.56 173 GLY A CA 1
ATOM 1339 C C . GLY A 1 173 ? 6.703 35.625 12.859 1 89.56 173 GLY A C 1
ATOM 1340 O O . GLY A 1 173 ? 7.93 35.656 12.992 1 89.56 173 GLY A O 1
ATOM 1341 N N . GLY A 1 174 ? 5.945 35.094 13.734 1 91.06 174 GLY A N 1
ATOM 1342 C CA . GLY A 1 174 ? 6.516 34.375 14.859 1 91.06 174 GLY A CA 1
ATOM 1343 C C . GLY A 1 174 ? 7.141 33.031 14.469 1 91.06 174 GLY A C 1
ATOM 1344 O O . GLY A 1 174 ? 6.969 32.562 13.344 1 91.06 174 GLY A O 1
ATOM 1345 N N . ALA A 1 175 ? 7.812 32.438 15.414 1 89.56 175 ALA A N 1
ATOM 1346 C CA . ALA A 1 175 ? 8.469 31.156 15.188 1 89.56 175 ALA A CA 1
ATOM 1347 C C . ALA A 1 175 ? 7.465 30 15.25 1 89.56 175 ALA A C 1
ATOM 1349 O O . ALA A 1 175 ? 6.43 30.109 15.914 1 89.56 175 ALA A O 1
ATOM 1350 N N . LYS A 1 176 ? 7.801 28.984 14.57 1 89.94 176 LYS A N 1
ATOM 1351 C CA . LYS A 1 176 ? 7.02 27.75 14.703 1 89.94 176 LYS A CA 1
ATOM 1352 C C . LYS A 1 176 ? 7.355 27.031 16.016 1 89.94 176 LYS A C 1
ATOM 1354 O O . LYS A 1 176 ? 8.523 26.75 16.281 1 89.94 176 LYS A O 1
ATOM 1359 N N . THR A 1 177 ? 6.336 26.828 16.797 1 93.38 177 THR A N 1
ATOM 1360 C CA . THR A 1 177 ? 6.48 26.156 18.094 1 93.38 177 THR A CA 1
ATOM 1361 C C . THR A 1 177 ? 5.559 24.953 18.188 1 93.38 177 THR A C 1
ATOM 1363 O O . THR A 1 177 ? 4.812 24.656 17.25 1 93.38 177 THR A O 1
ATOM 1366 N N . ALA A 1 178 ? 5.672 24.281 19.328 1 95.62 178 ALA A N 1
ATOM 1367 C CA . ALA A 1 178 ? 4.766 23.172 19.578 1 95.62 178 ALA A CA 1
ATOM 1368 C C . ALA A 1 178 ? 3.311 23.625 19.562 1 95.62 178 ALA A C 1
ATOM 1370 O O . ALA A 1 178 ? 2.426 22.891 19.125 1 95.62 178 ALA A O 1
ATOM 1371 N N . ALA A 1 179 ? 3.145 24.812 20.031 1 97 179 ALA A N 1
ATOM 1372 C CA . ALA A 1 179 ? 1.794 25.375 20.047 1 97 179 ALA A CA 1
ATOM 1373 C C . ALA A 1 179 ? 1.26 25.562 18.625 1 97 179 ALA A C 1
ATOM 1375 O O . ALA A 1 179 ? 0.061 25.406 18.391 1 97 179 ALA A O 1
ATOM 1376 N N . ASN A 1 180 ? 2.146 25.938 17.734 1 95.56 180 ASN A N 1
ATOM 1377 C CA . ASN A 1 180 ? 1.746 26.031 16.344 1 95.56 180 ASN A CA 1
ATOM 1378 C C . ASN A 1 180 ? 1.345 24.672 15.781 1 95.56 180 ASN A C 1
ATOM 1380 O O . ASN A 1 180 ? 0.375 24.562 15.023 1 95.56 180 ASN A O 1
ATOM 1384 N N . ASP A 1 181 ? 2.119 23.656 16.156 1 95.75 181 ASP A N 1
ATOM 1385 C CA . ASP A 1 181 ? 1.776 22.312 15.703 1 95.75 181 ASP A CA 1
ATOM 1386 C C . ASP A 1 181 ? 0.383 21.922 16.188 1 95.75 181 ASP A C 1
ATOM 1388 O O . ASP A 1 181 ? -0.378 21.297 15.445 1 95.75 181 ASP A O 1
ATOM 1392 N N . VAL A 1 182 ? 0.073 22.266 17.375 1 97.69 182 VAL A N 1
ATOM 1393 C CA . VAL A 1 182 ? -1.224 21.938 17.953 1 97.69 182 VAL A CA 1
ATOM 1394 C C . VAL A 1 182 ? -2.33 22.672 17.203 1 97.69 182 VAL A C 1
ATOM 1396 O O . VAL A 1 182 ? -3.371 22.078 16.891 1 97.69 182 VAL A O 1
ATOM 1399 N N . TYR A 1 183 ? -2.096 23.922 16.953 1 97.62 183 TYR A N 1
ATOM 1400 C CA . TYR A 1 183 ? -3.064 24.672 16.172 1 97.62 183 TYR A CA 1
ATOM 1401 C C . TYR A 1 183 ? -3.264 24.062 14.789 1 97.62 183 TYR A C 1
ATOM 1403 O O . TYR A 1 183 ? -4.398 23.875 14.344 1 97.62 183 TYR A O 1
ATOM 1411 N N . ALA A 1 184 ? -2.16 23.75 14.125 1 96.5 184 ALA A N 1
ATOM 1412 C CA . ALA A 1 184 ? -2.203 23.125 12.805 1 96.5 184 ALA A CA 1
ATOM 1413 C C . ALA A 1 184 ? -2.951 21.797 12.836 1 96.5 184 ALA A C 1
ATOM 1415 O O . ALA A 1 184 ? -3.641 21.438 11.883 1 96.5 184 ALA A O 1
ATOM 1416 N N . LEU A 1 185 ? -2.797 21.062 13.914 1 97.06 185 LEU A N 1
ATOM 1417 C CA . LEU A 1 185 ? -3.547 19.828 14.07 1 97.06 185 LEU A CA 1
ATOM 1418 C C . LEU A 1 185 ? -5.047 20.094 14.07 1 97.06 185 LEU A C 1
ATOM 1420 O O . LEU A 1 185 ? -5.812 19.375 13.414 1 97.06 185 LEU A O 1
ATOM 1424 N N . GLY A 1 186 ? -5.441 21.062 14.859 1 96.88 186 GLY A N 1
ATOM 1425 C CA . GLY A 1 186 ? -6.844 21.438 14.852 1 96.88 186 GLY A CA 1
ATOM 1426 C C . GLY A 1 186 ? -7.367 21.766 13.461 1 96.88 186 GLY A C 1
ATOM 1427 O O . GLY A 1 186 ? -8.445 21.312 13.078 1 96.88 186 GLY A O 1
ATOM 1428 N N . LEU A 1 187 ? -6.578 22.578 12.742 1 96.88 187 LEU A N 1
ATOM 1429 C CA . LEU A 1 187 ? -6.957 22.922 11.383 1 96.88 187 LEU A CA 1
ATOM 1430 C C . LEU A 1 187 ? -7.059 21.688 10.5 1 96.88 187 LEU A C 1
ATOM 1432 O O . LEU A 1 187 ? -7.984 21.562 9.695 1 96.88 187 LEU A O 1
ATOM 1436 N N . LEU A 1 188 ? -6.133 20.828 10.641 1 95.44 188 LEU A N 1
ATOM 1437 C CA . LEU A 1 188 ? -6.105 19.594 9.867 1 95.44 188 LEU A CA 1
ATOM 1438 C C . LEU A 1 188 ? -7.348 18.766 10.133 1 95.44 188 LEU A C 1
ATOM 1440 O O . LEU A 1 188 ? -7.988 18.281 9.195 1 95.44 188 LEU A O 1
ATOM 1444 N N . LEU A 1 189 ? -7.648 18.578 11.375 1 94.12 189 LEU A N 1
ATOM 1445 C CA . LEU A 1 189 ? -8.828 17.797 11.742 1 94.12 189 LEU A CA 1
ATOM 1446 C C . LEU A 1 189 ? -10.094 18.438 11.188 1 94.12 189 LEU A C 1
ATOM 1448 O O . LEU A 1 189 ? -10.969 17.734 10.656 1 94.12 189 LEU A O 1
ATOM 1452 N N . LEU A 1 190 ? -10.164 19.703 11.297 1 93.5 190 LEU A N 1
ATOM 1453 C CA . LEU A 1 190 ? -11.312 20.406 10.75 1 93.5 190 LEU A CA 1
ATOM 1454 C C . LEU A 1 190 ? -11.422 20.188 9.242 1 93.5 190 LEU A C 1
ATOM 1456 O O . LEU A 1 190 ? -12.516 19.969 8.727 1 93.5 190 LEU A O 1
ATOM 1460 N N . ALA A 1 191 ? -10.344 20.281 8.594 1 92.31 191 ALA A N 1
ATOM 1461 C CA . ALA A 1 191 ? -10.32 20.078 7.148 1 92.31 191 ALA A CA 1
ATOM 1462 C C . ALA A 1 191 ? -10.812 18.672 6.793 1 92.31 191 ALA A C 1
ATOM 1464 O O . ALA A 1 191 ? -11.445 18.469 5.754 1 92.31 191 ALA A O 1
ATOM 1465 N N . MET A 1 192 ? -10.5 17.703 7.625 1 90.94 192 MET A N 1
ATOM 1466 C CA . MET A 1 192 ? -10.914 16.328 7.355 1 90.94 192 MET A CA 1
ATOM 1467 C C . MET A 1 192 ? -12.406 16.156 7.633 1 90.94 192 MET A C 1
ATOM 1469 O O . MET A 1 192 ? -13.031 15.234 7.094 1 90.94 192 MET A O 1
ATOM 1473 N N . LEU A 1 193 ? -12.938 16.984 8.461 1 88.94 193 LEU A N 1
ATOM 1474 C CA . LEU A 1 193 ? -14.328 16.859 8.867 1 88.94 193 LEU A CA 1
ATOM 1475 C C . LEU A 1 193 ? -15.227 17.719 7.977 1 88.94 193 LEU A C 1
ATOM 1477 O O . LEU A 1 193 ? -16.453 17.688 8.109 1 88.94 193 LEU A O 1
ATOM 1481 N N . THR A 1 194 ? -14.633 18.484 7.152 1 87.19 194 THR A N 1
ATOM 1482 C CA . THR A 1 194 ? -15.398 19.375 6.281 1 87.19 194 THR A CA 1
ATOM 1483 C C . THR A 1 194 ? -15.102 19.078 4.812 1 87.19 194 THR A C 1
ATOM 1485 O O . THR A 1 194 ? -14.25 18.25 4.5 1 87.19 194 THR A O 1
ATOM 1488 N N . ASP A 1 195 ? -15.789 19.703 3.891 1 79.75 195 ASP A N 1
ATOM 1489 C CA . ASP A 1 195 ? -15.664 19.422 2.465 1 79.75 195 ASP A CA 1
ATOM 1490 C C . ASP A 1 195 ? -14.57 20.266 1.826 1 79.75 195 ASP A C 1
ATOM 1492 O O . ASP A 1 195 ? -14.203 20.047 0.67 1 79.75 195 ASP A O 1
ATOM 1496 N N . SER A 1 196 ? -14.133 21.188 2.553 1 81.31 196 SER A N 1
ATOM 1497 C CA . SER A 1 196 ? -13.188 22.156 1.996 1 81.31 196 SER A CA 1
ATOM 1498 C C . SER A 1 196 ? -12.094 22.5 3.002 1 81.31 196 SER A C 1
ATOM 1500 O O . SER A 1 196 ? -11.898 21.781 3.984 1 81.31 196 SER A O 1
ATOM 1502 N N . HIS A 1 197 ? -11.328 23.594 2.633 1 87 197 HIS A N 1
ATOM 1503 C CA . HIS A 1 197 ? -10.289 24.078 3.539 1 87 197 HIS A CA 1
ATOM 1504 C C . HIS A 1 197 ? -10.891 24.594 4.84 1 87 197 HIS A C 1
ATOM 1506 O O . HIS A 1 197 ? -12.086 24.891 4.895 1 87 197 HIS A O 1
ATOM 1512 N N . PRO A 1 198 ? -10.07 24.719 5.852 1 92.88 198 PRO A N 1
ATOM 1513 C CA . PRO A 1 198 ? -10.617 24.984 7.184 1 92.88 198 PRO A CA 1
ATOM 1514 C C . PRO A 1 198 ? -10.773 26.484 7.469 1 92.88 198 PRO A C 1
ATOM 1516 O O . PRO A 1 198 ? -10.836 26.891 8.633 1 92.88 198 PRO A O 1
ATOM 1519 N N . TRP A 1 199 ? -10.797 27.344 6.48 1 94.44 199 TRP A N 1
ATOM 1520 C CA . TRP A 1 199 ? -10.812 28.781 6.723 1 94.44 199 TRP A CA 1
ATOM 1521 C C . TRP A 1 199 ? -12.109 29.406 6.215 1 94.44 199 TRP A C 1
ATOM 1523 O O . TRP A 1 199 ? -12.695 28.938 5.238 1 94.44 199 TRP A O 1
ATOM 1533 N N . GLN A 1 200 ? -12.508 30.406 6.855 1 93.38 200 GLN A N 1
ATOM 1534 C CA . GLN A 1 200 ? -13.594 31.281 6.426 1 93.38 200 GLN A CA 1
ATOM 1535 C C . GLN A 1 200 ? -13.289 32.719 6.77 1 93.38 200 GLN A C 1
ATOM 1537 O O . GLN A 1 200 ? -12.391 33 7.566 1 93.38 200 GLN A O 1
ATOM 1542 N N . TRP A 1 201 ? -13.984 33.594 6.086 1 93.81 201 TRP A N 1
ATOM 1543 C CA . TRP A 1 201 ? -13.859 35 6.445 1 93.81 201 TRP A CA 1
ATOM 1544 C C . TRP A 1 201 ? -14.344 35.25 7.867 1 93.81 201 TRP A C 1
ATOM 1546 O O . TRP A 1 201 ? -15.367 34.688 8.289 1 93.81 201 TRP A O 1
ATOM 1556 N N . SER A 1 202 ? -13.586 36.031 8.562 1 93.19 202 SER A N 1
ATOM 1557 C CA . SER A 1 202 ? -14 36.375 9.914 1 93.19 202 SER A CA 1
ATOM 1558 C C . SER A 1 202 ? -15.078 37.469 9.898 1 93.19 202 SER A C 1
ATOM 1560 O O . SER A 1 202 ? -15.414 38 8.836 1 93.19 202 SER A O 1
ATOM 1562 N N . ALA A 1 203 ? -15.695 37.688 11.07 1 88.5 203 ALA A N 1
ATOM 1563 C CA . ALA A 1 203 ? -16.703 38.719 11.195 1 88.5 203 ALA A CA 1
ATOM 1564 C C . ALA A 1 203 ? -16.125 40.094 10.898 1 88.5 203 ALA A C 1
ATOM 1566 O O . ALA A 1 203 ? -16.859 41.031 10.578 1 88.5 203 ALA A O 1
ATOM 1567 N N . ASN A 1 204 ? -14.805 40.281 10.992 1 84.81 204 ASN A N 1
ATOM 1568 C CA . ASN A 1 204 ? -14.109 41.531 10.75 1 84.81 204 ASN A CA 1
ATOM 1569 C C . ASN A 1 204 ? -13.953 41.812 9.266 1 84.81 204 ASN A C 1
ATOM 1571 O O . ASN A 1 204 ? -13.609 42.938 8.867 1 84.81 204 ASN A O 1
ATOM 1575 N N . ALA A 1 205 ? -14.133 40.75 8.547 1 82.19 205 ALA A N 1
ATOM 1576 C CA . ALA A 1 205 ? -14.008 40.906 7.098 1 82.19 205 ALA A CA 1
ATOM 1577 C C . ALA A 1 205 ? -15.258 41.562 6.516 1 82.19 205 ALA A C 1
ATOM 1579 O O . ALA A 1 205 ? -16.344 41.469 7.098 1 82.19 205 ALA A O 1
ATOM 1580 N N . ALA A 1 206 ? -15 42.281 5.398 1 76.44 206 ALA A N 1
ATOM 1581 C CA . ALA A 1 206 ? -16.141 42.938 4.762 1 76.44 206 ALA A CA 1
ATOM 1582 C C . ALA A 1 206 ? -17.219 41.938 4.398 1 76.44 206 ALA A C 1
ATOM 1584 O O . ALA A 1 206 ? -16.922 40.812 3.998 1 76.44 206 ALA A O 1
ATOM 1585 N N . LEU A 1 207 ? -18.312 42.25 4.617 1 69.94 207 LEU A N 1
ATOM 1586 C CA . LEU A 1 207 ? -19.5 41.406 4.52 1 69.94 207 LEU A CA 1
ATOM 1587 C C . LEU A 1 207 ? -19.609 40.812 3.127 1 69.94 207 LEU A C 1
ATOM 1589 O O . LEU A 1 207 ? -20.172 39.719 2.969 1 69.94 207 LEU A O 1
ATOM 1593 N N . ASP A 1 208 ? -18.969 41.344 2.191 1 72.12 208 ASP A N 1
ATOM 1594 C CA . ASP A 1 208 ? -19.281 40.875 0.84 1 72.12 208 ASP A CA 1
ATOM 1595 C C . ASP A 1 208 ? -18.156 40.031 0.265 1 72.12 208 ASP A C 1
ATOM 1597 O O . ASP A 1 208 ? -18.078 39.812 -0.948 1 72.12 208 ASP A O 1
ATOM 1601 N N . ARG A 1 209 ? -17.422 39.625 1.131 1 78.75 209 ARG A N 1
ATOM 1602 C CA . ARG A 1 209 ? -16.312 38.875 0.561 1 78.75 209 ARG A CA 1
ATOM 1603 C C . ARG A 1 209 ? -16.734 37.469 0.19 1 78.75 209 ARG A C 1
ATOM 1605 O O . ARG A 1 209 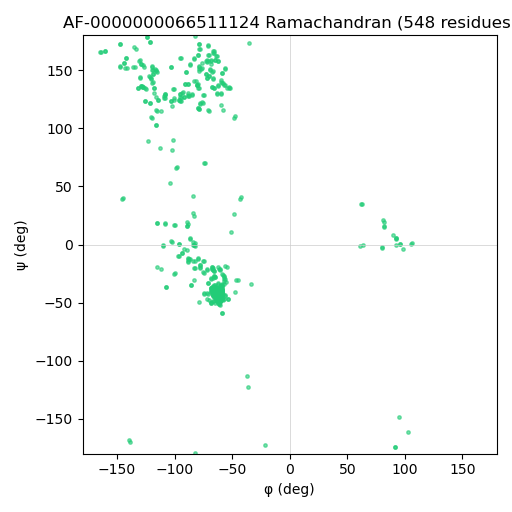? -17.453 36.812 0.953 1 78.75 209 ARG A O 1
ATOM 1612 N N . SER A 1 210 ? -16.375 37 -0.935 1 84.5 210 SER A N 1
ATOM 1613 C CA . SER A 1 210 ? -16.859 35.781 -1.529 1 84.5 210 SER A CA 1
ATOM 1614 C C . SER A 1 210 ? -15.914 34.594 -1.228 1 84.5 210 SER A C 1
ATOM 1616 O O . SER A 1 210 ? -14.758 34.812 -0.854 1 84.5 210 SER A O 1
ATOM 1618 N N . ARG A 1 211 ? -16.469 33.5 -1.386 1 82.06 211 ARG A N 1
ATOM 1619 C CA . ARG A 1 211 ? -15.672 32.281 -1.291 1 82.06 211 ARG A CA 1
ATOM 1620 C C . ARG A 1 211 ? -14.57 32.281 -2.346 1 82.06 211 ARG A C 1
ATOM 1622 O O . ARG A 1 211 ? -13.469 31.781 -2.088 1 82.06 211 ARG A O 1
ATOM 1629 N N . LYS A 1 212 ? -14.922 32.781 -3.465 1 84.81 212 LYS A N 1
ATOM 1630 C CA . LYS A 1 212 ? -13.969 32.844 -4.566 1 84.81 212 LYS A CA 1
ATOM 1631 C C . LYS A 1 212 ? -12.734 33.688 -4.18 1 84.81 212 LYS A C 1
ATOM 1633 O O . LYS A 1 212 ? -11.609 33.312 -4.547 1 84.81 212 LYS A O 1
ATOM 1638 N N . GLU A 1 213 ? -12.969 34.656 -3.527 1 87.81 213 GLU A N 1
ATOM 1639 C CA . GLU A 1 213 ? -11.867 35.5 -3.049 1 87.81 213 GLU A CA 1
ATOM 1640 C C . GLU A 1 213 ? -11.016 34.75 -2.031 1 87.81 213 GLU A C 1
ATOM 1642 O O . GLU A 1 213 ? -9.789 34.875 -2.025 1 87.81 213 GLU A O 1
ATOM 1647 N N . LEU A 1 214 ? -11.664 34.125 -1.224 1 89.75 214 LEU A N 1
ATOM 1648 C CA . LEU A 1 214 ? -10.945 33.344 -0.224 1 89.75 214 LEU A CA 1
ATOM 1649 C C . LEU A 1 214 ? -10.07 32.281 -0.888 1 89.75 214 LEU A C 1
ATOM 1651 O O . LEU A 1 214 ? -8.906 32.094 -0.509 1 89.75 214 LEU A O 1
ATOM 1655 N N . ASP A 1 215 ? -10.57 31.609 -1.909 1 87.25 215 ASP A N 1
ATOM 1656 C CA . ASP A 1 215 ? -9.805 30.609 -2.639 1 87.25 215 ASP A CA 1
ATOM 1657 C C . ASP A 1 215 ? -8.562 31.219 -3.281 1 87.25 215 ASP A C 1
ATOM 1659 O O . ASP A 1 215 ? -7.484 30.625 -3.26 1 87.25 215 ASP A O 1
ATOM 1663 N N . SER A 1 216 ? -8.742 32.344 -3.859 1 87.12 216 SER A N 1
ATOM 1664 C CA . SER A 1 216 ? -7.621 33.062 -4.469 1 87.12 216 SER A CA 1
ATOM 1665 C C . SER A 1 216 ? -6.566 33.406 -3.43 1 87.12 216 SER A C 1
ATOM 1667 O O . SER A 1 216 ? -5.367 33.344 -3.705 1 87.12 216 SER A O 1
ATOM 1669 N N . LEU A 1 217 ? -7.031 33.844 -2.359 1 86.62 217 LEU A N 1
ATOM 1670 C CA . LEU A 1 217 ? -6.145 34.188 -1.258 1 86.62 217 LEU A CA 1
ATOM 1671 C C . LEU A 1 217 ? -5.316 32.969 -0.819 1 86.62 217 LEU A C 1
ATOM 1673 O 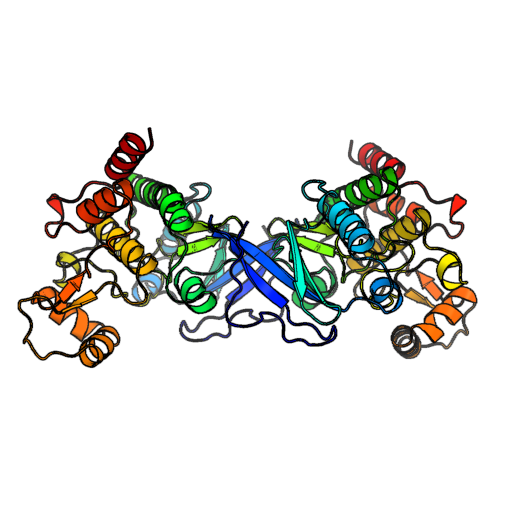O . LEU A 1 217 ? -4.121 33.125 -0.552 1 86.62 217 LEU A O 1
ATOM 1677 N N . LEU A 1 218 ? -5.918 31.859 -0.737 1 85.75 218 LEU A N 1
ATOM 1678 C CA . LEU A 1 218 ? -5.254 30.641 -0.29 1 85.75 218 LEU A CA 1
ATOM 1679 C C . LEU A 1 218 ? -4.203 30.188 -1.302 1 85.75 218 LEU A C 1
ATOM 1681 O O . LEU A 1 218 ? -3.277 29.453 -0.956 1 85.75 218 LEU A O 1
ATOM 1685 N N . ALA A 1 219 ? -4.324 30.625 -2.518 1 84.88 219 ALA A N 1
ATOM 1686 C CA . ALA A 1 219 ? -3.365 30.297 -3.57 1 84.88 219 ALA A CA 1
ATOM 1687 C C . ALA A 1 219 ? -2.113 31.172 -3.461 1 84.88 219 ALA A C 1
ATOM 1689 O O . ALA A 1 219 ? -1.093 30.875 -4.086 1 84.88 219 ALA A O 1
ATOM 1690 N N . ASP A 1 220 ? -2.23 32.156 -2.66 1 86.25 220 ASP A N 1
ATOM 1691 C CA . ASP A 1 220 ? -1.151 33.094 -2.424 1 86.25 220 ASP A CA 1
ATOM 1692 C C . ASP A 1 220 ? -0.748 33.125 -0.951 1 86.25 220 ASP A C 1
ATOM 1694 O O . ASP A 1 220 ? -1.426 33.75 -0.125 1 86.25 220 ASP A O 1
ATOM 1698 N N . SER A 1 221 ? 0.4 32.594 -0.747 1 84.62 221 SER A N 1
ATOM 1699 C CA . SER A 1 221 ? 0.837 32.438 0.635 1 84.62 221 SER A CA 1
ATOM 1700 C C . SER A 1 221 ? 1.003 33.781 1.327 1 84.62 221 SER A C 1
ATOM 1702 O O . SER A 1 221 ? 0.656 33.938 2.5 1 84.62 221 SER A O 1
ATOM 1704 N N . THR A 1 222 ? 1.529 34.719 0.638 1 87.88 222 THR A N 1
ATOM 1705 C CA . THR A 1 222 ? 1.756 36.031 1.211 1 87.88 222 THR A CA 1
ATOM 1706 C C . THR A 1 222 ? 0.431 36.719 1.553 1 87.88 222 THR A C 1
ATOM 1708 O O . THR A 1 222 ? 0.254 37.219 2.664 1 87.88 222 THR A O 1
ATOM 1711 N N . ALA A 1 223 ? -0.423 36.688 0.62 1 89.81 223 ALA A N 1
ATOM 1712 C CA . ALA A 1 223 ? -1.729 37.312 0.832 1 89.81 223 ALA A CA 1
ATOM 1713 C C . ALA A 1 223 ? -2.484 36.625 1.963 1 89.81 223 ALA A C 1
ATOM 1715 O O . ALA A 1 223 ? -3.152 37.281 2.764 1 89.81 223 ALA A O 1
ATOM 1716 N N . PHE A 1 224 ? -2.391 35.438 2.016 1 92.75 224 PHE A N 1
ATOM 1717 C CA . PHE A 1 224 ? -3.057 34.656 3.061 1 92.75 224 PHE A CA 1
ATOM 1718 C C . PHE A 1 224 ? -2.541 35.062 4.438 1 92.75 224 PHE A C 1
ATOM 1720 O O . PHE A 1 224 ? -3.326 35.344 5.34 1 92.75 224 PHE A O 1
ATOM 1727 N N . ARG A 1 225 ? -1.256 35.062 4.551 1 91.06 225 ARG A N 1
ATOM 1728 C CA . ARG A 1 225 ? -0.66 35.375 5.844 1 91.06 225 ARG A CA 1
ATOM 1729 C C . ARG A 1 225 ? -1.06 36.781 6.297 1 91.06 225 ARG A C 1
ATOM 1731 O O . ARG A 1 225 ? -1.308 37 7.484 1 91.06 225 ARG A O 1
ATOM 1738 N N . GLU A 1 226 ? -1.062 37.656 5.375 1 91.75 226 GLU A N 1
ATOM 1739 C CA . GLU A 1 226 ? -1.469 39 5.695 1 91.75 226 GLU A CA 1
ATOM 1740 C C . GLU A 1 226 ? -2.918 39.062 6.172 1 91.75 226 GLU A C 1
ATOM 1742 O O . GLU A 1 226 ? -3.229 39.719 7.164 1 91.75 226 GLU A O 1
ATOM 1747 N N . ALA A 1 227 ? -3.715 38.344 5.512 1 92.81 227 ALA A N 1
ATOM 1748 C CA . ALA A 1 227 ? -5.129 38.312 5.883 1 92.81 227 ALA A CA 1
ATOM 1749 C C . ALA A 1 227 ? -5.316 37.688 7.262 1 92.81 227 ALA A C 1
ATOM 1751 O O . ALA A 1 227 ? -6.125 38.188 8.062 1 92.81 227 ALA A O 1
ATOM 1752 N N . LEU A 1 228 ? -4.602 36.688 7.508 1 92.69 228 LEU A N 1
ATOM 1753 C CA . LEU A 1 228 ? -4.695 36.031 8.805 1 92.69 228 LEU A CA 1
ATOM 1754 C C . LEU A 1 228 ? -4.184 36.938 9.914 1 92.69 228 LEU A C 1
ATOM 1756 O O . LEU A 1 228 ? -4.82 37.031 10.969 1 92.69 228 LEU A O 1
ATOM 1760 N N . ARG A 1 229 ? -3.105 37.562 9.656 1 89.19 229 ARG A N 1
ATOM 1761 C CA . ARG A 1 229 ? -2.51 38.469 10.625 1 89.19 229 ARG A CA 1
ATOM 1762 C C . ARG A 1 229 ? -3.473 39.594 10.969 1 89.19 229 ARG A C 1
ATOM 1764 O O . ARG A 1 229 ? -3.549 40.031 12.117 1 89.19 229 ARG A O 1
ATOM 1771 N N . ASN A 1 230 ? -4.152 40 9.969 1 90.44 230 ASN A N 1
ATOM 1772 C CA . ASN A 1 230 ? -5.055 41.125 10.148 1 90.44 230 ASN A CA 1
ATOM 1773 C C . ASN A 1 230 ? -6.398 40.688 10.727 1 90.44 230 ASN A C 1
ATOM 1775 O O . ASN A 1 230 ? -7.32 41.5 10.844 1 90.44 230 ASN A O 1
ATOM 1779 N N . GLY A 1 231 ? -6.516 39.438 10.945 1 90.44 231 GLY A N 1
ATOM 1780 C CA . GLY A 1 231 ? -7.715 38.938 11.594 1 90.44 231 GLY A CA 1
ATOM 1781 C C . GLY A 1 231 ? -8.891 38.781 10.648 1 90.44 231 GLY A C 1
ATOM 1782 O O . GLY A 1 231 ? -10.047 38.781 11.078 1 90.44 231 GLY A O 1
ATOM 1783 N N . LEU A 1 232 ? -8.648 38.688 9.398 1 92.69 232 LEU A N 1
ATOM 1784 C CA . LEU A 1 232 ? -9.711 38.625 8.406 1 92.69 232 LEU A CA 1
ATOM 1785 C C . LEU A 1 232 ? -10.164 37.188 8.195 1 92.69 232 LEU A C 1
ATOM 1787 O O . LEU A 1 232 ? -11.203 36.938 7.578 1 92.69 232 LEU A O 1
ATOM 1791 N N . LEU A 1 233 ? -9.43 36.25 8.68 1 94.19 233 LEU A N 1
ATOM 1792 C CA . LEU A 1 233 ? -9.742 34.844 8.5 1 94.19 233 LEU A CA 1
ATOM 1793 C C . LEU A 1 233 ? -9.898 34.156 9.844 1 94.19 233 LEU A C 1
ATOM 1795 O O . LEU A 1 233 ? -9.227 34.5 10.812 1 94.19 233 LEU A O 1
ATOM 1799 N N . THR A 1 234 ? -10.789 33.219 9.898 1 93.81 234 THR A N 1
ATOM 1800 C CA . THR A 1 234 ? -10.984 32.375 11.055 1 93.81 234 THR A CA 1
ATOM 1801 C C . THR A 1 234 ? -11.32 30.938 10.609 1 93.81 234 THR A C 1
ATOM 1803 O O . THR A 1 234 ? -11.805 30.734 9.5 1 93.81 234 THR A O 1
ATOM 1806 N N . PRO A 1 235 ? -10.953 29.984 11.461 1 95.62 235 PRO A N 1
ATOM 1807 C CA . PRO A 1 235 ? -11.359 28.625 11.117 1 95.62 235 PRO A CA 1
ATOM 1808 C C . PRO A 1 235 ? -12.867 28.469 10.984 1 95.62 235 PRO A C 1
ATOM 1810 O O . PRO A 1 235 ? -13.625 29.156 11.68 1 95.62 235 PRO A O 1
ATOM 1813 N N . VAL A 1 236 ? -13.258 27.625 10.125 1 93.69 236 VAL A N 1
ATOM 1814 C CA . VAL A 1 236 ? -14.672 27.281 10.016 1 93.69 236 VAL A CA 1
ATOM 1815 C C . VAL A 1 236 ? -15.148 26.656 11.32 1 93.69 236 VAL A C 1
ATOM 1817 O O . VAL A 1 236 ? -14.352 26.109 12.086 1 93.69 236 VAL A O 1
ATOM 1820 N N . PRO A 1 237 ? -16.453 26.703 11.555 1 92.88 237 PRO A N 1
ATOM 1821 C CA . PRO A 1 237 ? -16.969 26.078 12.773 1 92.88 237 PRO A CA 1
ATOM 1822 C C . PRO A 1 237 ? -16.875 24.547 12.742 1 92.88 237 PRO A C 1
ATOM 1824 O O . PRO A 1 237 ? -16.938 23.953 11.664 1 92.88 237 PRO A O 1
ATOM 1827 N N . THR A 1 238 ? -16.719 23.969 13.922 1 91.88 238 THR A N 1
ATOM 1828 C CA . THR A 1 238 ? -16.781 22.516 14.031 1 91.88 238 THR A CA 1
ATOM 1829 C C . THR A 1 238 ? -18.141 22 13.562 1 91.88 238 THR A C 1
ATOM 1831 O O . THR A 1 238 ? -19.172 22.5 13.977 1 91.88 238 THR A O 1
ATOM 1834 N N . PRO A 1 239 ? -18.062 21.047 12.727 1 90.12 239 PRO A N 1
ATOM 1835 C CA . PRO A 1 239 ? -19.344 20.484 12.258 1 90.12 239 PRO A CA 1
ATOM 1836 C C . PRO A 1 239 ? -20.219 20 13.406 1 90.12 239 PRO A C 1
ATOM 1838 O O . PRO A 1 239 ? -19.719 19.469 14.398 1 90.12 239 PRO A O 1
ATOM 1841 N N . ALA A 1 240 ? -21.531 20.047 13.188 1 89.5 240 ALA A N 1
ATOM 1842 C CA . ALA A 1 240 ? -22.5 19.734 14.227 1 89.5 240 ALA A CA 1
ATOM 1843 C C . ALA A 1 240 ? -22.469 18.25 14.586 1 89.5 240 ALA A C 1
ATOM 1845 O O . ALA A 1 240 ? -22.734 17.875 15.734 1 89.5 240 ALA A O 1
ATOM 1846 N N . ASP A 1 241 ? -22.109 17.422 13.672 1 86.56 241 ASP A N 1
ATOM 1847 C CA . ASP A 1 241 ? -22.141 15.977 13.875 1 86.56 241 ASP A CA 1
ATOM 1848 C C . ASP A 1 241 ? -20.859 15.477 14.523 1 86.56 241 ASP A C 1
ATOM 1850 O O . ASP A 1 241 ? -20.688 14.281 14.758 1 86.56 241 ASP A O 1
ATOM 1854 N N . THR A 1 242 ? -20.047 16.391 14.859 1 89.19 242 THR A N 1
ATOM 1855 C CA . THR A 1 242 ? -18.812 16.016 15.547 1 89.19 242 THR A CA 1
ATOM 1856 C C . THR A 1 242 ? -19.094 15.633 17 1 89.19 242 THR A C 1
ATOM 1858 O O . THR A 1 242 ? -19.812 16.344 17.703 1 89.19 242 THR A O 1
ATOM 1861 N N . ASP A 1 243 ? -18.578 14.453 17.344 1 87.56 243 ASP A N 1
ATOM 1862 C CA . ASP A 1 243 ? -18.844 14.008 18.703 1 87.56 243 ASP A CA 1
ATOM 1863 C C . ASP A 1 243 ? -18.156 14.922 19.719 1 87.56 243 ASP A C 1
ATOM 1865 O O . ASP A 1 243 ? -17.234 15.672 19.359 1 87.56 243 ASP A O 1
ATOM 1869 N N . GLU A 1 244 ? -18.531 14.789 20.953 1 89.25 244 GLU A N 1
ATOM 1870 C CA . GLU A 1 244 ? -18.125 15.711 22.016 1 89.25 244 GLU A CA 1
ATOM 1871 C C . GLU A 1 244 ? -16.625 15.617 22.281 1 89.25 244 GLU A C 1
ATOM 1873 O O . GLU A 1 244 ? -15.969 16.641 22.516 1 89.25 244 GLU A O 1
ATOM 1878 N N . THR A 1 245 ? -16.141 14.469 22.266 1 88.88 245 THR A N 1
ATOM 1879 C CA . THR A 1 245 ? -14.719 14.281 22.547 1 88.88 245 THR A CA 1
ATOM 1880 C C . THR A 1 245 ? -13.867 14.992 21.5 1 88.88 245 THR A C 1
ATOM 1882 O O . THR A 1 245 ? -12.945 15.734 21.844 1 88.88 245 THR A O 1
ATOM 1885 N N . LEU A 1 246 ? -14.203 14.758 20.297 1 91.38 246 LEU A N 1
ATOM 1886 C CA . LEU A 1 246 ? -13.469 15.391 19.203 1 91.38 246 LEU A CA 1
ATOM 1887 C C . LEU A 1 246 ? -13.68 16.906 19.219 1 91.38 246 LEU A C 1
ATOM 1889 O O . LEU A 1 246 ? -12.742 17.656 18.953 1 91.38 246 LEU A O 1
ATOM 1893 N N . ARG A 1 247 ? -14.82 17.328 19.547 1 92.62 247 ARG A N 1
ATOM 1894 C CA . ARG A 1 247 ? -15.117 18.75 19.625 1 92.62 247 ARG A CA 1
ATOM 1895 C C . ARG A 1 247 ? -14.234 19.438 20.672 1 92.62 247 ARG A C 1
ATOM 1897 O O . ARG A 1 247 ? -13.688 20.516 20.422 1 92.62 247 ARG A O 1
ATOM 1904 N N . THR A 1 248 ? -14.133 18.812 21.766 1 92.62 248 THR A N 1
ATOM 1905 C CA . THR A 1 248 ? -13.305 19.359 22.844 1 92.62 248 THR A CA 1
ATOM 1906 C C . THR A 1 248 ? -11.852 19.484 22.406 1 92.62 248 THR A C 1
ATOM 1908 O O . THR A 1 248 ? -11.211 20.516 22.656 1 92.62 248 THR A O 1
ATOM 1911 N N . VAL A 1 249 ? -11.367 18.5 21.734 1 93.75 249 VAL A N 1
ATOM 1912 C CA . VAL A 1 249 ? -10 18.531 21.25 1 93.75 249 VAL A CA 1
ATOM 1913 C C . VAL A 1 249 ? -9.828 19.656 20.234 1 93.75 249 VAL A C 1
ATOM 1915 O O . VAL A 1 249 ? -8.875 20.438 20.312 1 93.75 249 VAL A O 1
ATOM 1918 N N . LEU A 1 250 ? -10.742 19.75 19.328 1 94.75 250 LEU A N 1
ATOM 1919 C CA . LEU A 1 250 ? -10.688 20.766 18.281 1 94.75 250 LEU A CA 1
ATOM 1920 C C . LEU A 1 250 ? -10.688 22.172 18.891 1 94.75 250 LEU A C 1
ATOM 1922 O O . LEU A 1 250 ? -9.859 23 18.531 1 94.75 250 LEU A O 1
ATOM 1926 N N . GLU A 1 251 ? -11.531 22.375 19.812 1 94.44 251 GLU A N 1
ATOM 1927 C CA . GLU A 1 251 ? -11.641 23.688 20.438 1 94.44 251 GLU A CA 1
ATOM 1928 C C . GLU A 1 251 ? -10.367 24.047 21.203 1 94.44 251 GLU A C 1
ATOM 1930 O O . GLU A 1 251 ? -9.914 25.188 21.188 1 94.44 251 GLU A O 1
ATOM 1935 N N . ALA A 1 252 ? -9.867 23.078 21.859 1 96.25 252 ALA A N 1
ATOM 1936 C CA . ALA A 1 252 ? -8.633 23.297 22.609 1 96.25 252 ALA A CA 1
ATOM 1937 C C . ALA A 1 252 ? -7.469 23.609 21.672 1 96.25 252 ALA A C 1
ATOM 1939 O O . ALA A 1 252 ? -6.652 24.484 21.969 1 96.25 252 ALA A O 1
ATOM 1940 N N . CYS A 1 253 ? -7.387 22.953 20.578 1 97.38 253 CYS A N 1
ATOM 1941 C CA . CYS A 1 253 ? -6.309 23.141 19.609 1 97.38 253 CYS A CA 1
ATOM 1942 C C . CYS A 1 253 ? -6.367 24.531 19 1 97.38 253 CYS A C 1
ATOM 1944 O O . CYS A 1 253 ? -5.328 25.125 18.688 1 97.38 253 CYS A O 1
ATOM 1946 N N . LEU A 1 254 ? -7.574 25.031 18.812 1 97 254 LEU A N 1
ATOM 1947 C CA . LEU A 1 254 ? -7.754 26.203 17.969 1 97 254 LEU A CA 1
ATOM 1948 C C . LEU A 1 254 ? -7.898 27.469 18.812 1 97 254 LEU A C 1
ATOM 1950 O O . LEU A 1 254 ? -8.383 28.5 18.328 1 97 254 LEU A O 1
ATOM 1954 N N . ARG A 1 255 ? -7.5 27.328 20.031 1 96.44 255 ARG A N 1
ATOM 1955 C CA . ARG A 1 255 ? -7.453 28.531 20.828 1 96.44 255 ARG A CA 1
ATOM 1956 C C . ARG A 1 255 ? -6.504 29.562 20.219 1 96.44 255 ARG A C 1
ATOM 1958 O O . ARG A 1 255 ? -5.426 29.219 19.734 1 96.44 255 ARG A O 1
ATOM 1965 N N . THR A 1 256 ? -6.832 30.812 20.266 1 93.19 256 THR A N 1
ATOM 1966 C CA . THR A 1 256 ? -6.117 31.859 19.547 1 93.19 256 THR A CA 1
ATOM 1967 C C . THR A 1 256 ? -4.754 32.125 20.188 1 93.19 256 THR A C 1
ATOM 1969 O O . THR A 1 256 ? -3.736 32.156 19.5 1 93.19 256 THR A O 1
ATOM 1972 N N . ALA A 1 257 ? -4.723 32.25 21.484 1 95.12 257 ALA A N 1
ATOM 1973 C CA . ALA A 1 257 ? -3.467 32.5 22.188 1 95.12 257 ALA A CA 1
ATOM 1974 C C . ALA A 1 257 ? -2.648 31.219 22.312 1 95.12 257 ALA A C 1
ATOM 1976 O O . ALA A 1 257 ? -3.117 30.234 22.875 1 95.12 257 ALA A O 1
ATOM 1977 N N . PRO A 1 258 ? -1.483 31.234 21.797 1 96.88 258 PRO A N 1
ATOM 1978 C CA . PRO A 1 258 ? -0.68 30.016 21.859 1 96.88 258 PRO A CA 1
ATOM 1979 C C . PRO A 1 258 ? -0.493 29.484 23.266 1 96.88 258 PRO A C 1
ATOM 1981 O O . PRO A 1 258 ? -0.41 28.266 23.484 1 96.88 258 PRO A O 1
ATOM 1984 N N . GLY A 1 259 ? -0.452 30.344 24.188 1 96.62 259 GLY A N 1
ATOM 1985 C CA . GLY A 1 259 ? -0.283 29.938 25.578 1 96.62 259 GLY A CA 1
ATOM 1986 C C . GLY A 1 259 ? -1.481 29.188 26.125 1 96.62 259 GLY A C 1
ATOM 1987 O O . GLY A 1 259 ? -1.377 28.516 27.156 1 96.62 259 GLY A O 1
ATOM 1988 N N . ASP A 1 260 ? -2.611 29.312 25.562 1 97.38 260 ASP A N 1
ATOM 1989 C CA . ASP A 1 260 ? -3.84 28.672 26.016 1 97.38 260 ASP A CA 1
ATOM 1990 C C . ASP A 1 260 ? -4.02 27.297 25.391 1 97.38 260 ASP A C 1
ATOM 1992 O O . ASP A 1 260 ? -4.938 26.562 25.75 1 97.38 260 ASP A O 1
ATOM 1996 N N . ARG A 1 261 ? -3.172 26.953 24.531 1 97.44 261 ARG A N 1
ATOM 1997 C CA . ARG A 1 261 ? -3.275 25.656 23.859 1 97.44 261 ARG A CA 1
ATOM 1998 C C . ARG A 1 261 ? -2.555 24.562 24.656 1 97.44 261 ARG A C 1
ATOM 2000 O O . ARG A 1 261 ? -1.39 24.734 25.031 1 97.44 261 ARG A O 1
ATOM 2007 N N . PRO A 1 262 ? -3.285 23.5 24.875 1 97.19 262 PRO A N 1
ATOM 2008 C CA . PRO A 1 262 ? -2.619 22.406 25.578 1 97.19 262 PRO A CA 1
ATOM 2009 C C . PRO A 1 262 ? -1.521 21.75 24.734 1 97.19 262 PRO A C 1
ATOM 2011 O O . PRO A 1 262 ? -1.515 21.875 23.516 1 97.19 262 PRO A O 1
ATOM 2014 N N . THR A 1 263 ? -0.645 21.094 25.469 1 97.06 263 THR A N 1
ATOM 2015 C CA . THR A 1 263 ? 0.358 20.297 24.766 1 97.06 263 THR A CA 1
ATOM 2016 C C . THR A 1 263 ? -0.279 19.062 24.141 1 97.06 263 THR A C 1
ATOM 2018 O O . THR A 1 263 ? -1.391 18.672 24.5 1 97.06 263 THR A O 1
ATOM 2021 N N . ALA A 1 264 ? 0.452 18.5 23.234 1 95.56 264 ALA A N 1
ATOM 2022 C CA . ALA A 1 264 ? -0.029 17.266 22.625 1 95.56 264 ALA A CA 1
ATOM 2023 C C . ALA A 1 264 ? -0.252 16.188 23.672 1 95.56 264 ALA A C 1
ATOM 2025 O O . ALA A 1 264 ? -1.223 15.43 23.594 1 95.56 264 ALA A O 1
ATOM 2026 N N . LEU A 1 265 ? 0.603 16.109 24.594 1 93.56 265 LEU A N 1
ATOM 2027 C CA . LEU A 1 265 ? 0.481 15.141 25.688 1 93.56 265 LEU A CA 1
ATOM 2028 C C . LEU A 1 265 ? -0.802 15.367 26.469 1 93.56 265 LEU A C 1
ATOM 2030 O O . LEU A 1 265 ? -1.53 14.422 26.766 1 93.56 265 LEU A O 1
ATOM 2034 N N . ARG A 1 266 ? -1.052 16.578 26.812 1 94.38 266 ARG A N 1
ATOM 2035 C CA . ARG A 1 266 ? -2.244 16.922 27.578 1 94.38 266 ARG A CA 1
ATOM 2036 C C . ARG A 1 266 ? -3.512 16.625 26.781 1 94.38 266 ARG A C 1
ATOM 2038 O O . ARG A 1 266 ? -4.523 16.203 27.344 1 94.38 266 ARG A O 1
ATOM 2045 N N . LEU A 1 267 ? -3.445 16.875 25.547 1 94.62 267 LEU A N 1
ATOM 2046 C CA . LEU A 1 267 ? -4.594 16.594 24.688 1 94.62 267 LEU A CA 1
ATOM 2047 C C . LEU A 1 267 ? -4.887 15.094 24.641 1 94.62 267 LEU A C 1
ATOM 2049 O O . LEU A 1 267 ? -6.051 14.688 24.562 1 94.62 267 LEU A O 1
ATOM 2053 N N . GLN A 1 268 ? -3.863 14.258 24.641 1 89.88 268 GLN A N 1
ATOM 2054 C CA . GLN A 1 268 ? -4.051 12.812 24.688 1 89.88 268 GLN A CA 1
ATOM 2055 C C . GLN A 1 268 ? -4.812 12.391 25.938 1 89.88 268 GLN A C 1
ATOM 2057 O O . GLN A 1 268 ? -5.68 11.516 25.891 1 89.88 268 GLN A O 1
ATOM 2062 N N . GLU A 1 269 ? -4.488 13.039 26.938 1 85.81 269 GLU A N 1
ATOM 2063 C CA . GLU A 1 269 ? -5.145 12.75 28.203 1 85.81 269 GLU A CA 1
ATOM 2064 C C . GLU A 1 269 ? -6.609 13.164 28.172 1 85.81 269 GLU A C 1
ATOM 2066 O O . GLU A 1 269 ? -7.469 12.477 28.734 1 85.81 269 GLU A O 1
ATOM 2071 N N . LEU A 1 270 ? -6.848 14.258 27.578 1 80.38 270 LEU A N 1
ATOM 2072 C CA . LEU A 1 270 ? -8.211 14.758 27.469 1 80.38 270 LEU A CA 1
ATOM 2073 C C . LEU A 1 270 ? -9.078 13.797 26.656 1 80.38 270 LEU A C 1
ATOM 2075 O O . LEU A 1 270 ? -10.258 13.609 26.969 1 80.38 270 LEU A O 1
ATOM 2079 N N . ARG A 1 271 ? -8.523 13.25 25.688 1 77 271 ARG A N 1
ATOM 2080 C CA . ARG A 1 271 ? -9.25 12.312 24.844 1 77 271 ARG A CA 1
ATOM 2081 C C . ARG A 1 271 ? -9.57 11.023 25.594 1 77 271 ARG A C 1
ATOM 2083 O O . ARG A 1 271 ? -10.672 10.492 25.484 1 77 271 ARG A O 1
ATOM 2090 N N . CYS A 1 272 ? -8.57 10.492 26.203 1 62.28 272 CYS A N 1
ATOM 2091 C CA . CYS A 1 272 ? -8.742 9.25 26.938 1 62.28 272 CYS A CA 1
ATOM 2092 C C . CYS A 1 272 ? -9.766 9.406 28.047 1 62.28 272 CYS A C 1
ATOM 2094 O O . CYS A 1 272 ? -10.523 8.477 28.344 1 62.28 272 CYS A O 1
ATOM 2096 N N . ASP A 1 273 ? -9.688 10.477 28.688 1 51.03 273 ASP A N 1
ATOM 2097 C CA . ASP A 1 273 ? -10.625 10.727 29.781 1 51.03 273 ASP A CA 1
ATOM 2098 C C . ASP A 1 273 ? -12.07 10.672 29.297 1 51.03 273 ASP A C 1
ATOM 2100 O O . ASP A 1 273 ? -12.969 10.273 30.031 1 51.03 273 ASP A O 1
ATOM 2104 N N . ARG A 1 274 ? -12.281 10.938 28.078 1 49.88 274 ARG A N 1
ATOM 2105 C CA . ARG A 1 274 ? -13.656 10.977 27.609 1 49.88 274 ARG A CA 1
ATOM 2106 C C . ARG A 1 274 ? -14.031 9.68 26.891 1 49.88 274 ARG A C 1
ATOM 2108 O O . ARG A 1 274 ? -15.211 9.414 26.656 1 49.88 274 ARG A O 1
ATOM 2115 N N . THR A 1 275 ? -13.039 8.953 26.344 1 47.44 275 THR A N 1
ATOM 2116 C CA . THR A 1 275 ? -13.359 7.652 25.75 1 47.44 275 THR A CA 1
ATOM 2117 C C . THR A 1 275 ? -13.531 6.598 26.844 1 47.44 275 THR A C 1
ATOM 2119 O O . THR A 1 275 ? -14.008 5.492 26.578 1 47.44 275 THR A O 1
ATOM 2122 N N . SER A 1 276 ? -13.023 6.777 28.078 1 35.25 276 SER A N 1
ATOM 2123 C CA . SER A 1 276 ? -13.336 5.902 29.203 1 35.25 276 SER A CA 1
ATOM 2124 C C . SER A 1 276 ? -14.727 6.195 29.766 1 35.25 276 SER A C 1
ATOM 2126 O O . SER A 1 276 ? -15.164 7.344 29.766 1 35.25 276 SER A O 1
ATOM 2128 N N . ASN B 1 1 ? -20.734 -4.023 6.793 1 61.12 1 ASN B N 1
ATOM 2129 C CA . ASN B 1 1 ? -19.594 -3.123 6.598 1 61.12 1 ASN B CA 1
ATOM 2130 C C . ASN B 1 1 ? -19.766 -2.283 5.336 1 61.12 1 ASN B C 1
ATOM 2132 O O . ASN B 1 1 ? -20.078 -2.811 4.27 1 61.12 1 ASN B O 1
ATOM 2136 N N . VAL B 1 2 ? -20.094 -1.076 5.508 1 81.06 2 VAL B N 1
ATOM 2137 C CA . VAL B 1 2 ? -20.312 -0.177 4.379 1 81.06 2 VAL B CA 1
ATOM 2138 C C . VAL B 1 2 ? -18.969 0.302 3.836 1 81.06 2 VAL B C 1
ATOM 2140 O O . VAL B 1 2 ? -18.078 0.685 4.602 1 81.06 2 VAL B O 1
ATOM 2143 N N . TRP B 1 3 ? -18.75 -0.103 2.549 1 87.75 3 TRP B N 1
ATOM 2144 C CA . TRP B 1 3 ? -17.547 0.348 1.856 1 87.75 3 TRP B CA 1
ATOM 2145 C C . TRP B 1 3 ? -17.859 1.499 0.907 1 87.75 3 TRP B C 1
ATOM 2147 O O . TRP B 1 3 ? -18.891 1.491 0.236 1 87.75 3 TRP B O 1
ATOM 2157 N N . LYS B 1 4 ? -17.047 2.518 0.955 1 87.56 4 LYS B N 1
ATOM 2158 C CA . LYS B 1 4 ? -17.125 3.625 0.008 1 87.56 4 LYS B CA 1
ATOM 2159 C C . LYS B 1 4 ? -16.016 3.525 -1.049 1 87.56 4 LYS B C 1
ATOM 2161 O O . LYS B 1 4 ? -14.836 3.436 -0.716 1 87.56 4 LYS B O 1
ATOM 2166 N N . ARG B 1 5 ? -16.438 3.506 -2.312 1 85.5 5 ARG B N 1
ATOM 2167 C CA . ARG B 1 5 ? -15.438 3.359 -3.375 1 85.5 5 ARG B CA 1
ATOM 2168 C C . ARG B 1 5 ? -14.867 4.715 -3.783 1 85.5 5 ARG B C 1
ATOM 2170 O O . ARG B 1 5 ? -15.531 5.742 -3.623 1 85.5 5 ARG B O 1
ATOM 2177 N N . SER B 1 6 ? -13.703 4.656 -4.301 1 86.25 6 SER B N 1
ATOM 2178 C CA . SER B 1 6 ? -13.094 5.867 -4.844 1 86.25 6 SER B CA 1
ATOM 2179 C C . SER B 1 6 ? -13.875 6.391 -6.043 1 86.25 6 SER B C 1
ATOM 2181 O O . SER B 1 6 ? -14.609 5.641 -6.684 1 86.25 6 SER B O 1
ATOM 2183 N N . LEU B 1 7 ? -13.68 7.637 -6.293 1 84 7 LEU B N 1
ATOM 2184 C CA . LEU B 1 7 ? -14.406 8.273 -7.387 1 84 7 LEU B CA 1
ATOM 2185 C C . LEU B 1 7 ? -13.945 7.723 -8.734 1 84 7 LEU B C 1
ATOM 2187 O O . LEU B 1 7 ? -14.773 7.496 -9.625 1 84 7 LEU B O 1
ATOM 2191 N N . ASN B 1 8 ? -12.641 7.477 -8.828 1 82.25 8 ASN B N 1
ATOM 2192 C CA . ASN B 1 8 ? -12.062 6.98 -10.07 1 82.25 8 ASN B CA 1
ATOM 2193 C C . ASN B 1 8 ? -11.414 5.613 -9.875 1 82.25 8 ASN B C 1
ATOM 2195 O O . ASN B 1 8 ? -10.93 5.301 -8.789 1 82.25 8 ASN B O 1
ATOM 2199 N N . PRO B 1 9 ? -11.438 4.828 -10.977 1 83.81 9 PRO B N 1
ATOM 2200 C CA . PRO B 1 9 ? -10.75 3.535 -10.898 1 83.81 9 PRO B CA 1
ATOM 2201 C C . PRO B 1 9 ? -9.234 3.678 -10.844 1 83.81 9 PRO B C 1
ATOM 2203 O O . PRO B 1 9 ? -8.688 4.684 -11.305 1 83.81 9 PRO B O 1
ATOM 2206 N N . ILE B 1 10 ? -8.531 2.857 -10.148 1 76.62 10 ILE B N 1
ATOM 2207 C CA . ILE B 1 10 ? -7.078 2.877 -10.055 1 76.62 10 ILE B CA 1
ATOM 2208 C C . ILE B 1 10 ? -6.473 2.078 -11.211 1 76.62 10 ILE B C 1
ATOM 2210 O O . ILE B 1 10 ? -5.289 2.217 -11.516 1 76.62 10 ILE B O 1
ATOM 2214 N N . GLU B 1 11 ? -6.98 1.169 -11.609 1 67.88 11 GLU B N 1
ATOM 2215 C CA . GLU B 1 11 ? -6.547 0.437 -12.797 1 67.88 11 GLU B CA 1
ATOM 2216 C C . GLU B 1 11 ? -7.602 0.494 -13.898 1 67.88 11 GLU B C 1
ATOM 2218 O O . GLU B 1 11 ? -8.805 0.438 -13.617 1 67.88 11 GLU B O 1
ATOM 2223 N N . ASP B 1 12 ? -7.09 1.205 -15.031 1 53.56 12 ASP B N 1
ATOM 2224 C CA . ASP B 1 12 ? -7.977 1.219 -16.188 1 53.56 12 ASP B CA 1
ATOM 2225 C C . ASP B 1 12 ? -8.367 -0.2 -16.594 1 53.56 12 ASP B C 1
ATOM 2227 O O . ASP B 1 12 ? -7.594 -1.142 -16.406 1 53.56 12 ASP B O 1
ATOM 2231 N N . PRO B 1 13 ? -9.633 -0.342 -16.844 1 51.09 13 PRO B N 1
ATOM 2232 C CA . PRO B 1 13 ? -10.156 -1.638 -17.297 1 51.09 13 PRO B CA 1
ATOM 2233 C C . PRO B 1 13 ? -9.273 -2.293 -18.359 1 51.09 13 PRO B C 1
ATOM 2235 O O . PRO B 1 13 ? -9.172 -1.789 -19.469 1 51.09 13 PRO B O 1
ATOM 2238 N N . SER B 1 14 ? -8.039 -2.135 -18.125 1 44.16 14 SER B N 1
ATOM 2239 C CA . SER B 1 14 ? -7.453 -2.807 -19.281 1 44.16 14 SER B CA 1
ATOM 2240 C C . SER B 1 14 ? -8.258 -4.047 -19.656 1 44.16 14 SER B C 1
ATOM 2242 O O . SER B 1 14 ? -9.008 -4.027 -20.641 1 44.16 14 SER B O 1
ATOM 2244 N N . THR B 1 15 ? -7.453 -5.305 -19.422 1 44.25 15 THR B N 1
ATOM 2245 C CA . THR B 1 15 ? -7.777 -6.602 -20 1 44.25 15 THR B CA 1
ATOM 2246 C C . THR B 1 15 ? -9.062 -7.156 -19.406 1 44.25 15 THR B C 1
ATOM 2248 O O . THR B 1 15 ? -9.742 -7.977 -20.016 1 44.25 15 THR B O 1
ATOM 2251 N N . GLU B 1 16 ? -9.133 -7.164 -18.078 1 50.69 16 GLU B N 1
ATOM 2252 C CA . GLU B 1 16 ? -10.18 -8.07 -17.609 1 50.69 16 GLU B CA 1
ATOM 2253 C C . GLU B 1 16 ? -11.539 -7.379 -17.609 1 50.69 16 GLU B C 1
ATOM 2255 O O . GLU B 1 16 ? -12.547 -7.977 -17.234 1 50.69 16 GLU B O 1
ATOM 2260 N N . ASN B 1 17 ? -11.68 -6.453 -18.422 1 56.84 17 ASN B N 1
ATOM 2261 C CA . ASN B 1 17 ? -12.992 -5.891 -18.734 1 56.84 17 ASN B CA 1
ATOM 2262 C C . ASN B 1 17 ? -13.656 -5.293 -17.5 1 56.84 17 ASN B C 1
ATOM 2264 O O . ASN B 1 17 ? -14.875 -5.102 -17.469 1 56.84 17 ASN B O 1
ATOM 2268 N N . ALA B 1 18 ? -12.992 -5.379 -16.328 1 70.44 18 ALA B N 1
ATOM 2269 C CA . ALA B 1 18 ? -13.75 -4.758 -15.234 1 70.44 18 ALA B CA 1
ATOM 2270 C C . ALA B 1 18 ? -12.883 -3.762 -14.469 1 70.44 18 ALA B C 1
ATOM 2272 O O . ALA B 1 18 ? -11.711 -4.023 -14.203 1 70.44 18 ALA B O 1
ATOM 2273 N N . PRO B 1 19 ? -13.375 -2.631 -14.164 1 78.44 19 PRO B N 1
ATOM 2274 C CA . PRO B 1 19 ? -12.641 -1.6 -13.43 1 78.44 19 PRO B CA 1
ATOM 2275 C C . PRO B 1 19 ? -12.328 -2.016 -11.992 1 78.44 19 PRO B C 1
ATOM 2277 O O . PRO B 1 19 ? -13.062 -2.82 -11.406 1 78.44 19 PRO B O 1
ATOM 2280 N N . VAL B 1 20 ? -11.203 -1.642 -11.547 1 87.38 20 VAL B N 1
ATOM 2281 C CA . VAL B 1 20 ? -10.797 -1.852 -10.156 1 87.38 20 VAL B CA 1
ATOM 2282 C C . VAL B 1 20 ? -10.797 -0.52 -9.414 1 87.38 20 VAL B C 1
ATOM 2284 O O . VAL B 1 20 ? -10.242 0.469 -9.891 1 87.38 20 VAL B O 1
ATOM 2287 N N . TYR B 1 21 ? -11.484 -0.456 -8.227 1 90.75 21 TYR B N 1
ATOM 2288 C CA . TYR B 1 21 ? -11.547 0.748 -7.41 1 90.75 21 TYR B CA 1
ATOM 2289 C C . TYR B 1 21 ? -10.898 0.516 -6.051 1 90.75 21 TYR B C 1
ATOM 2291 O O . TYR B 1 21 ? -10.875 -0.611 -5.551 1 90.75 21 TYR B O 1
ATOM 2299 N N . MET B 1 22 ? -10.391 1.593 -5.559 1 92.62 22 MET B N 1
ATOM 2300 C CA . MET B 1 22 ? -10.094 1.577 -4.129 1 92.62 22 MET B CA 1
ATOM 2301 C C . MET B 1 22 ? -11.359 1.797 -3.307 1 92.62 22 MET B C 1
ATOM 2303 O O . MET B 1 22 ? -12.312 2.418 -3.779 1 92.62 22 MET B O 1
ATOM 2307 N N . ALA B 1 23 ? -11.328 1.227 -2.139 1 92.75 23 ALA B N 1
ATOM 2308 C CA . ALA B 1 23 ? -12.438 1.42 -1.212 1 92.75 23 ALA B CA 1
ATOM 2309 C C . ALA B 1 23 ? -11.938 1.699 0.201 1 92.75 23 ALA B C 1
ATOM 2311 O O . ALA B 1 23 ? -10.812 1.328 0.551 1 92.75 23 ALA B O 1
ATOM 2312 N N . ILE B 1 24 ? -12.727 2.402 0.942 1 91.25 24 ILE B N 1
ATOM 2313 C CA . ILE B 1 24 ? -12.391 2.729 2.324 1 91.25 24 ILE B CA 1
ATOM 2314 C C . ILE B 1 24 ? -13.539 2.326 3.244 1 91.25 24 ILE B C 1
ATOM 2316 O O . ILE B 1 24 ? -14.711 2.51 2.9 1 91.25 24 ILE B O 1
ATOM 2320 N N . SER B 1 25 ? -13.211 1.695 4.375 1 92.5 25 SER B N 1
ATOM 2321 C CA . SER B 1 25 ? -14.219 1.316 5.359 1 92.5 25 SER B CA 1
ATOM 2322 C C . SER B 1 25 ? -14.578 2.49 6.27 1 92.5 25 SER B C 1
ATOM 2324 O O . SER B 1 25 ? -13.984 3.566 6.156 1 92.5 25 SER B O 1
ATOM 2326 N N . ALA B 1 26 ? -15.477 2.256 7.199 1 88.56 26 ALA B N 1
ATOM 2327 C CA . ALA B 1 26 ? -15.875 3.27 8.172 1 88.56 26 ALA B CA 1
ATOM 2328 C C . ALA B 1 26 ? -14.719 3.625 9.102 1 88.56 26 ALA B C 1
ATOM 2330 O O . ALA B 1 26 ? -14.609 4.762 9.57 1 88.56 26 ALA B O 1
ATOM 2331 N N . THR B 1 27 ? -13.828 2.67 9.273 1 88.19 27 THR B N 1
ATOM 2332 C CA . THR B 1 27 ? -12.711 2.889 10.188 1 88.19 27 THR B CA 1
ATOM 2333 C C . THR B 1 27 ? -11.477 3.357 9.422 1 88.19 27 THR B C 1
ATOM 2335 O O . THR B 1 27 ? -10.422 3.59 10.023 1 88.19 27 THR B O 1
ATOM 2338 N N . GLY B 1 28 ? -11.641 3.471 8.148 1 89.62 28 GLY B N 1
ATOM 2339 C CA . GLY B 1 28 ? -10.555 4.023 7.359 1 89.62 28 GLY B CA 1
ATOM 2340 C C . GLY B 1 28 ? -9.672 2.957 6.734 1 89.62 28 GLY B C 1
ATOM 2341 O O . GLY B 1 28 ? -8.688 3.273 6.059 1 89.62 28 GLY B O 1
ATOM 2342 N N . THR B 1 29 ? -10 1.692 6.973 1 92.44 29 THR B N 1
ATOM 2343 C CA . THR B 1 29 ? -9.227 0.617 6.363 1 92.44 29 THR B CA 1
ATOM 2344 C C . THR B 1 29 ? -9.422 0.593 4.852 1 92.44 29 THR B C 1
ATOM 2346 O O . THR B 1 29 ? -10.547 0.749 4.367 1 92.44 29 THR B O 1
ATOM 2349 N N . LEU B 1 30 ? -8.328 0.434 4.148 1 93.5 30 LEU B N 1
ATOM 2350 C CA . LEU B 1 30 ? -8.398 0.453 2.691 1 93.5 30 LEU B CA 1
ATOM 2351 C C . LEU B 1 30 ? -8.633 -0.949 2.141 1 93.5 30 LEU B C 1
ATOM 2353 O O . LEU B 1 30 ? -8.195 -1.937 2.73 1 93.5 30 LEU B O 1
ATOM 2357 N N . ALA B 1 31 ? -9.32 -1.004 1.032 1 94.81 31 ALA B N 1
ATOM 2358 C CA . ALA B 1 31 ? -9.625 -2.234 0.306 1 94.81 31 ALA B CA 1
ATOM 2359 C C . ALA B 1 31 ? -9.688 -1.983 -1.197 1 94.81 31 ALA B C 1
ATOM 2361 O O . ALA B 1 31 ? -9.523 -0.849 -1.651 1 94.81 31 ALA B O 1
ATOM 2362 N N . VAL B 1 32 ? -9.797 -3.043 -1.945 1 93.62 32 VAL B N 1
ATOM 2363 C CA . VAL B 1 32 ? -9.945 -2.969 -3.395 1 93.62 32 VAL B CA 1
ATOM 2364 C C . VAL B 1 32 ? -11.289 -3.574 -3.807 1 93.62 32 VAL B C 1
ATOM 2366 O O . VAL B 1 32 ? -11.695 -4.617 -3.283 1 93.62 32 VAL B O 1
ATOM 2369 N N . LEU B 1 33 ? -11.891 -2.844 -4.652 1 92.31 33 LEU B N 1
ATOM 2370 C CA . LEU B 1 33 ? -13.133 -3.33 -5.238 1 92.31 33 LEU B CA 1
ATOM 2371 C C . LEU B 1 33 ? -12.938 -3.711 -6.699 1 92.31 33 LEU B C 1
ATOM 2373 O O . LEU B 1 33 ? -12.453 -2.902 -7.496 1 92.31 33 LEU B O 1
ATOM 2377 N N . LYS B 1 34 ? -13.312 -4.938 -7.004 1 88.62 34 LYS B N 1
ATOM 2378 C CA . LYS B 1 34 ? -13.234 -5.406 -8.383 1 88.62 34 LYS B CA 1
ATOM 2379 C C . LYS B 1 34 ? -14.555 -6.016 -8.844 1 88.62 34 LYS B C 1
ATOM 2381 O O . LYS B 1 34 ? -15.188 -6.77 -8.102 1 88.62 34 LYS B O 1
ATOM 2386 N N . VAL B 1 35 ? -14.906 -5.66 -10 1 85.31 35 VAL B N 1
ATOM 2387 C CA . VAL B 1 35 ? -16.125 -6.199 -10.586 1 85.31 35 VAL B CA 1
ATOM 2388 C C . VAL B 1 35 ? -15.797 -7.402 -11.461 1 85.31 35 VAL B C 1
ATOM 2390 O O . VAL B 1 35 ? -14.883 -7.34 -12.289 1 85.31 35 VAL B O 1
ATOM 2393 N N . TYR B 1 36 ? -16.531 -8.461 -11.211 1 82.38 36 TYR B N 1
ATOM 2394 C CA . TYR B 1 36 ? -16.344 -9.672 -12 1 82.38 36 TYR B CA 1
ATOM 2395 C C . TYR B 1 36 ? -17.641 -10.039 -12.734 1 82.38 36 TYR B C 1
ATOM 2397 O O . TYR B 1 36 ? -18.734 -9.922 -12.172 1 82.38 36 TYR B O 1
ATOM 2405 N N . GLN B 1 37 ? -17.391 -10.445 -13.945 1 81.62 37 GLN B N 1
ATOM 2406 C CA . GLN B 1 37 ? -18.484 -11.062 -14.672 1 81.62 37 GLN B CA 1
ATOM 2407 C C . GLN B 1 37 ? -18.609 -12.547 -14.344 1 81.62 37 GLN B C 1
ATOM 2409 O O . GLN B 1 37 ? -17.625 -13.289 -14.43 1 81.62 37 GLN B O 1
ATOM 2414 N N . LEU B 1 38 ? -19.797 -12.898 -14.023 1 82.81 38 LEU B N 1
ATOM 2415 C CA . LEU B 1 38 ? -20.016 -14.32 -13.789 1 82.81 38 LEU B CA 1
ATOM 2416 C C . LEU B 1 38 ? -19.984 -15.102 -15.102 1 82.81 38 LEU B C 1
ATOM 2418 O O . LEU B 1 38 ? -20.469 -14.617 -16.125 1 82.81 38 LEU B O 1
ATOM 2422 N N . THR B 1 39 ? -19.453 -16.25 -15.008 1 81.56 39 THR B N 1
ATOM 2423 C CA . THR B 1 39 ? -19.469 -17.125 -16.172 1 81.56 39 THR B CA 1
ATOM 2424 C C . THR B 1 39 ? -20.906 -17.547 -16.516 1 81.56 39 THR B C 1
ATOM 2426 O O . THR B 1 39 ? -21.797 -17.406 -15.68 1 81.56 39 THR B O 1
ATOM 2429 N N . ASP B 1 40 ? -21 -18.062 -17.719 1 81.5 40 ASP B N 1
ATOM 2430 C CA . ASP B 1 40 ? -22.312 -18.578 -18.109 1 81.5 40 ASP B CA 1
ATOM 2431 C C . ASP B 1 40 ? -22.781 -19.688 -17.188 1 81.5 40 ASP B C 1
ATOM 2433 O O . ASP B 1 40 ? -23.953 -19.75 -16.812 1 81.5 40 ASP B O 1
ATOM 2437 N N . ALA B 1 41 ? -21.906 -20.5 -16.891 1 79.44 41 ALA B N 1
ATOM 2438 C CA . ALA B 1 41 ? -22.219 -21.609 -15.977 1 79.44 41 ALA B CA 1
ATOM 2439 C C . ALA B 1 41 ? -22.672 -21.078 -14.617 1 79.44 41 ALA B C 1
ATOM 2441 O O . ALA B 1 41 ? -23.656 -21.578 -14.047 1 79.44 41 ALA B O 1
ATOM 2442 N N . ALA B 1 42 ? -22.016 -20.125 -14.18 1 81 42 ALA B N 1
ATOM 2443 C CA . ALA B 1 42 ? -22.344 -19.547 -12.875 1 81 42 ALA B CA 1
ATOM 2444 C C . ALA B 1 42 ? -23.672 -18.781 -12.938 1 81 42 ALA B C 1
ATOM 2446 O O . ALA B 1 42 ? -24.422 -18.766 -11.961 1 81 42 ALA B O 1
ATOM 2447 N N . ALA B 1 43 ? -23.891 -18.219 -14.039 1 79.81 43 ALA B N 1
ATOM 2448 C CA . ALA B 1 43 ? -25.109 -17.438 -14.203 1 79.81 43 ALA B CA 1
ATOM 2449 C C . ALA B 1 43 ? -26.344 -18.344 -14.156 1 79.81 43 ALA B C 1
ATOM 2451 O O . ALA B 1 43 ? -27.453 -17.875 -13.93 1 79.81 43 ALA B O 1
ATOM 2452 N N . ARG B 1 44 ? -26.047 -19.578 -14.406 1 84.56 44 ARG B N 1
ATOM 2453 C CA . ARG B 1 44 ? -27.156 -20.531 -14.406 1 84.56 44 ARG B CA 1
ATOM 2454 C C . ARG B 1 44 ? -27.391 -21.094 -13 1 84.56 44 ARG B C 1
ATOM 2456 O O . ARG B 1 44 ? -28.422 -21.719 -12.75 1 84.56 44 ARG B O 1
ATOM 2463 N N . LEU B 1 45 ? -26.438 -20.859 -12.18 1 84.75 45 LEU B N 1
ATOM 2464 C CA . LEU B 1 45 ? -26.594 -21.297 -10.797 1 84.75 45 LEU B CA 1
ATOM 2465 C C . LEU B 1 45 ? -27.609 -20.422 -10.055 1 84.75 45 LEU B C 1
ATOM 2467 O O . LEU B 1 45 ? -27.859 -19.281 -10.461 1 84.75 45 LEU B O 1
ATOM 2471 N N . SER B 1 46 ? -28.141 -21.016 -8.984 1 86.25 46 SER B N 1
ATOM 2472 C CA . SER B 1 46 ? -28.984 -20.203 -8.109 1 86.25 46 SER B CA 1
ATOM 2473 C C . SER B 1 46 ? -28.156 -19.188 -7.332 1 86.25 46 SER B C 1
ATOM 2475 O O . SER B 1 46 ? -26.953 -19.375 -7.145 1 86.25 46 SER B O 1
ATOM 2477 N N . ARG B 1 47 ? -28.844 -18.172 -6.914 1 85.31 47 ARG B N 1
ATOM 2478 C CA . ARG B 1 47 ? -28.172 -17.172 -6.09 1 85.31 47 ARG B CA 1
ATOM 2479 C C . ARG B 1 47 ? -27.594 -17.812 -4.828 1 85.31 47 ARG B C 1
ATOM 2481 O O . ARG B 1 47 ? -26.5 -17.438 -4.391 1 85.31 47 ARG B O 1
ATOM 2488 N N . ALA B 1 48 ? -28.25 -18.75 -4.359 1 89.75 48 ALA B N 1
ATOM 2489 C CA . ALA B 1 48 ? -27.812 -19.422 -3.145 1 89.75 48 ALA B CA 1
ATOM 2490 C C . ALA B 1 48 ? -26.5 -20.172 -3.383 1 89.75 48 ALA B C 1
ATOM 2492 O O . ALA B 1 48 ? -25.625 -20.203 -2.512 1 89.75 48 ALA B O 1
ATOM 2493 N N . GLU B 1 49 ? -26.438 -20.781 -4.539 1 86.56 49 GLU B N 1
ATOM 2494 C CA . GLU B 1 49 ? -25.219 -21.516 -4.871 1 86.56 49 GLU B CA 1
ATOM 2495 C C . GLU B 1 49 ? -24.031 -20.578 -5.055 1 86.56 49 GLU B C 1
ATOM 2497 O O . GLU B 1 49 ? -22.922 -20.875 -4.605 1 86.56 49 GLU B O 1
ATOM 2502 N N . VAL B 1 50 ? -24.328 -19.469 -5.672 1 85.31 50 VAL B N 1
ATOM 2503 C CA . VAL B 1 50 ? -23.281 -18.484 -5.863 1 85.31 50 VAL B CA 1
ATOM 2504 C C . VAL B 1 50 ? -22.859 -17.906 -4.516 1 85.31 50 VAL B C 1
ATOM 2506 O O . VAL B 1 50 ? -21.672 -17.766 -4.23 1 85.31 50 VAL B O 1
ATOM 2509 N N . ASP B 1 51 ? -23.812 -17.625 -3.68 1 88.69 51 ASP B N 1
ATOM 2510 C CA . ASP B 1 51 ? -23.547 -17.109 -2.346 1 88.69 51 ASP B CA 1
ATOM 2511 C C . ASP B 1 51 ? -22.688 -18.078 -1.534 1 88.69 51 ASP B C 1
ATOM 2513 O O . ASP B 1 51 ? -21.75 -17.656 -0.845 1 88.69 51 ASP B O 1
ATOM 2517 N N . ALA B 1 52 ? -22.984 -19.312 -1.67 1 87.62 52 ALA B N 1
ATOM 2518 C CA . ALA B 1 52 ? -22.234 -20.328 -0.923 1 87.62 52 ALA B CA 1
ATOM 2519 C C . ALA B 1 52 ? -20.781 -20.359 -1.355 1 87.62 52 ALA B C 1
ATOM 2521 O O . ALA B 1 52 ? -19.875 -20.469 -0.52 1 87.62 52 ALA B O 1
ATOM 2522 N N . ALA B 1 53 ? -20.609 -20.281 -2.625 1 83.06 53 ALA B N 1
ATOM 2523 C CA . ALA B 1 53 ? -19.25 -20.266 -3.152 1 83.06 53 ALA B CA 1
ATOM 2524 C C . ALA B 1 53 ? -18.5 -19.031 -2.699 1 83.06 53 ALA B C 1
ATOM 2526 O O . ALA B 1 53 ? -17.328 -19.109 -2.318 1 83.06 53 ALA B O 1
ATOM 2527 N N . LEU B 1 54 ? -19.172 -17.922 -2.719 1 86 54 LEU B N 1
ATOM 2528 C CA . LEU B 1 54 ? -18.547 -16.656 -2.312 1 86 54 LEU B CA 1
ATOM 2529 C C . LEU B 1 54 ? -18.266 -16.656 -0.815 1 86 54 LEU B C 1
ATOM 2531 O O . LEU B 1 54 ? -17.234 -16.141 -0.38 1 86 54 LEU B O 1
ATOM 2535 N N . GLU B 1 55 ? -19.109 -17.203 -0.112 1 87.56 55 GLU B N 1
ATOM 2536 C CA . GLU B 1 55 ? -18.906 -17.297 1.331 1 87.56 55 GLU B CA 1
ATOM 2537 C C . GLU B 1 55 ? -17.719 -18.203 1.67 1 87.56 55 GLU B C 1
ATOM 2539 O O . GLU B 1 55 ? -16.984 -17.938 2.623 1 87.56 55 GLU B O 1
ATOM 2544 N N . GLU B 1 56 ? -17.625 -19.219 0.926 1 84.19 56 GLU B N 1
ATOM 2545 C CA . GLU B 1 56 ? -16.453 -20.078 1.104 1 84.19 56 GLU B CA 1
ATOM 2546 C C . GLU B 1 56 ? -15.156 -19.328 0.831 1 84.19 56 GLU B C 1
ATOM 2548 O O . GLU B 1 56 ? -14.188 -19.453 1.58 1 84.19 56 GLU B O 1
ATOM 2553 N N . LEU B 1 57 ? -15.195 -18.562 -0.178 1 84.69 57 LEU B N 1
ATOM 2554 C CA . LEU B 1 57 ? -14.039 -17.734 -0.513 1 84.69 57 LEU B CA 1
ATOM 2555 C C . LEU B 1 57 ? -13.711 -16.781 0.626 1 84.69 57 LEU B C 1
ATOM 2557 O O . LEU B 1 57 ? -12.547 -16.641 1.006 1 84.69 57 LEU B O 1
ATOM 2561 N N . MET B 1 58 ? -14.711 -16.25 1.189 1 87 58 MET B N 1
ATOM 2562 C CA . MET B 1 58 ? -14.523 -15.281 2.271 1 87 58 MET B CA 1
ATOM 2563 C C . MET B 1 58 ? -14.039 -15.977 3.539 1 87 58 MET B C 1
ATOM 2565 O O . MET B 1 58 ? -13.383 -15.359 4.379 1 87 58 MET B O 1
ATOM 2569 N N . GLY B 1 59 ? -14.289 -17.203 3.576 1 87.62 59 GLY B N 1
ATOM 2570 C CA . GLY B 1 59 ? -13.906 -17.969 4.75 1 87.62 59 GLY B CA 1
ATOM 2571 C C . GLY B 1 59 ? -12.461 -18.438 4.715 1 87.62 59 GLY B C 1
ATOM 2572 O O . GLY B 1 59 ? -11.93 -18.906 5.723 1 87.62 59 GLY B O 1
ATOM 2573 N N . LEU B 1 60 ? -11.914 -18.328 3.531 1 83.62 60 LEU B N 1
ATOM 2574 C CA . LEU B 1 60 ? -10.523 -18.734 3.4 1 83.62 60 LEU B CA 1
ATOM 2575 C C . LEU B 1 60 ? -9.586 -17.719 4.035 1 83.62 60 LEU B C 1
ATOM 2577 O O . LEU B 1 60 ? -9.109 -16.812 3.357 1 83.62 60 LEU B O 1
ATOM 2581 N N . ARG B 1 61 ? -9.617 -17.656 5.348 1 76.25 61 ARG B N 1
ATOM 2582 C CA . ARG B 1 61 ? -8.805 -16.672 6.059 1 76.25 61 ARG B CA 1
ATOM 2583 C C . ARG B 1 61 ? -7.547 -17.312 6.633 1 76.25 61 ARG B C 1
ATOM 2585 O O . ARG B 1 61 ? -7.625 -18.266 7.406 1 76.25 61 ARG B O 1
ATOM 2592 N N . VAL B 1 62 ? -6.508 -17.359 5.965 1 65.31 62 VAL B N 1
ATOM 2593 C CA . VAL B 1 62 ? -5.207 -17.688 6.539 1 65.31 62 VAL B CA 1
ATOM 2594 C C . VAL B 1 62 ? -4.305 -16.453 6.512 1 65.31 62 VAL B C 1
ATOM 2596 O O . VAL B 1 62 ? -4.008 -15.914 5.438 1 65.31 62 VAL B O 1
ATOM 2599 N N . ASN B 1 63 ? -3.979 -15.992 7.684 1 65.38 63 ASN B N 1
ATOM 2600 C CA . ASN B 1 63 ? -3.279 -14.719 7.84 1 65.38 63 ASN B CA 1
ATOM 2601 C C . ASN B 1 63 ? -1.954 -14.719 7.082 1 65.38 63 ASN B C 1
ATOM 2603 O O . ASN B 1 63 ? -1.269 -15.734 7.016 1 65.38 63 ASN B O 1
ATOM 2607 N N . ASP B 1 64 ? -1.741 -13.969 6.145 1 80.56 64 ASP B N 1
ATOM 2608 C CA . ASP B 1 64 ? -0.511 -13.469 5.539 1 80.56 64 ASP B CA 1
ATOM 2609 C C . ASP B 1 64 ? -0.149 -14.273 4.289 1 80.56 64 ASP B C 1
ATOM 2611 O O . ASP B 1 64 ? 0.904 -14.047 3.688 1 80.56 64 ASP B O 1
ATOM 2615 N N . SER B 1 65 ? -1.033 -15.406 4.027 1 92.06 65 SER B N 1
ATOM 2616 C CA . SER B 1 65 ? -0.639 -16.172 2.846 1 92.06 65 SER B CA 1
ATOM 2617 C C . SER B 1 65 ? -1.666 -16.016 1.729 1 92.06 65 SER B C 1
ATOM 2619 O O . SER B 1 65 ? -1.385 -16.344 0.573 1 92.06 65 SER B O 1
ATOM 2621 N N . LEU B 1 66 ? -2.818 -15.641 2.135 1 93.44 66 LEU B N 1
ATOM 2622 C CA . LEU B 1 66 ? -3.889 -15.445 1.162 1 93.44 66 LEU B CA 1
ATOM 2623 C C . LEU B 1 66 ? -4.402 -14.008 1.196 1 93.44 66 LEU B C 1
ATOM 2625 O O . LEU B 1 66 ? -4.504 -13.406 2.268 1 93.44 66 LEU B O 1
ATOM 2629 N N . VAL B 1 67 ? -4.723 -13.516 0.056 1 93.12 67 VAL B N 1
ATOM 2630 C CA . VAL B 1 67 ? -5.469 -12.258 0.032 1 93.12 67 VAL B CA 1
ATOM 2631 C C . VAL B 1 67 ? -6.855 -12.469 0.632 1 93.12 67 VAL B C 1
ATOM 2633 O O . VAL B 1 67 ? -7.543 -13.438 0.298 1 93.12 67 VAL B O 1
ATOM 2636 N N . GLN B 1 68 ? -7.234 -11.602 1.448 1 92.88 68 GLN B N 1
ATOM 2637 C CA . GLN B 1 68 ? -8.523 -11.742 2.125 1 92.88 68 GLN B CA 1
ATOM 2638 C C . GLN B 1 68 ? -9.648 -11.125 1.298 1 92.88 68 GLN B C 1
ATOM 2640 O O . GLN B 1 68 ? -9.523 -10 0.808 1 92.88 68 GLN B O 1
ATOM 2645 N N . TYR B 1 69 ? -10.625 -11.883 1.103 1 90.94 69 TYR B N 1
ATOM 2646 C CA . TYR B 1 69 ? -11.875 -11.383 0.54 1 90.94 69 TYR B CA 1
ATOM 2647 C C . TYR B 1 69 ? -12.844 -10.961 1.643 1 90.94 69 TYR B C 1
ATOM 2649 O O . TYR B 1 69 ? -13.141 -11.75 2.543 1 90.94 69 TYR B O 1
ATOM 2657 N N . LEU B 1 70 ? -13.328 -9.789 1.567 1 92.5 70 LEU B N 1
ATOM 2658 C CA . LEU B 1 70 ? -13.93 -9.156 2.738 1 92.5 70 LEU B CA 1
ATOM 2659 C C . LEU B 1 70 ? -15.445 -9.086 2.602 1 92.5 70 LEU B C 1
ATOM 2661 O O . LEU B 1 70 ? -16.172 -9.148 3.6 1 92.5 70 LEU B O 1
ATOM 2665 N N . SER B 1 71 ? -15.898 -8.867 1.439 1 92.62 71 SER B 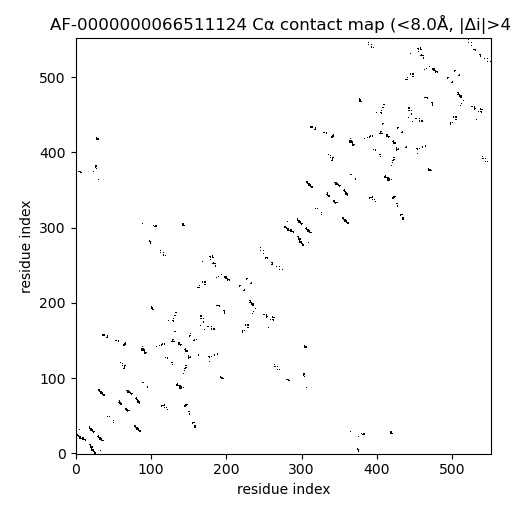N 1
ATOM 2666 C CA . SER B 1 71 ? -17.328 -8.711 1.189 1 92.62 71 SER B CA 1
ATOM 2667 C C . SER B 1 71 ? -17.641 -8.844 -0.296 1 92.62 71 SER B C 1
ATOM 2669 O O . SER B 1 71 ? -16.734 -8.969 -1.122 1 92.62 71 SER B O 1
ATOM 2671 N N . TYR B 1 72 ? -18.969 -9.023 -0.594 1 90.38 72 TYR B N 1
ATOM 2672 C CA . TYR B 1 72 ? -19.406 -9.055 -1.984 1 90.38 72 TYR B CA 1
ATOM 2673 C C . TYR B 1 72 ? -20.812 -8.477 -2.131 1 90.38 72 TYR B C 1
ATOM 2675 O O . TYR B 1 72 ? -21.547 -8.359 -1.147 1 90.38 72 TYR B O 1
ATOM 2683 N N . CYS B 1 73 ? -21.125 -7.953 -3.268 1 91.44 73 CYS B N 1
ATOM 2684 C CA . CYS B 1 73 ? -22.484 -7.578 -3.633 1 91.44 73 CYS B CA 1
ATOM 2685 C C . CYS B 1 73 ? -22.734 -7.832 -5.113 1 91.44 73 CYS B C 1
ATOM 2687 O O . CYS B 1 73 ? -21.797 -7.93 -5.902 1 91.44 73 CYS B O 1
ATOM 2689 N N . TYR B 1 74 ? -23.984 -7.992 -5.41 1 89 74 TYR B N 1
ATOM 2690 C CA . TYR B 1 74 ? -24.359 -8.266 -6.793 1 89 74 TYR B CA 1
ATOM 2691 C C . TYR B 1 74 ? -24.641 -6.969 -7.551 1 89 74 TYR B C 1
ATOM 2693 O O . TYR B 1 74 ? -25.188 -6.023 -6.992 1 89 74 TYR B O 1
ATOM 2701 N N . VAL B 1 75 ? -24.156 -6.93 -8.766 1 85.88 75 VAL B N 1
ATOM 2702 C CA . VAL B 1 75 ? -24.484 -5.848 -9.688 1 85.88 75 VAL B CA 1
ATOM 2703 C C . VAL B 1 75 ? -25.125 -6.422 -10.945 1 85.88 75 VAL B C 1
ATOM 2705 O O . VAL B 1 75 ? -24.484 -7.172 -11.688 1 85.88 75 VAL B O 1
ATOM 2708 N N . PRO B 1 76 ? -26.281 -6.004 -11.219 1 83.19 76 PRO B N 1
ATOM 2709 C CA . PRO B 1 76 ? -26.969 -6.531 -12.406 1 83.19 76 PRO B CA 1
ATOM 2710 C C . PRO B 1 76 ? -26.375 -5.984 -13.703 1 83.19 76 PRO B C 1
ATOM 2712 O O . PRO B 1 76 ? -25.922 -4.844 -13.742 1 83.19 76 PRO B O 1
ATOM 2715 N N . PRO B 1 77 ? -26.375 -6.801 -14.758 1 82.38 77 PRO B N 1
ATOM 2716 C CA . PRO B 1 77 ? -26.781 -8.203 -14.828 1 82.38 77 PRO B CA 1
ATOM 2717 C C . PRO B 1 77 ? -25.609 -9.164 -14.641 1 82.38 77 PRO B C 1
ATOM 2719 O O . PRO B 1 77 ? -24.578 -9.031 -15.312 1 82.38 77 PRO B O 1
ATOM 2722 N N . HIS B 1 78 ? -25.547 -10.102 -13.906 1 81.5 78 HIS B N 1
ATOM 2723 C CA . HIS B 1 78 ? -24.688 -11.258 -13.711 1 81.5 78 HIS B CA 1
ATOM 2724 C C . HIS B 1 78 ? -23.266 -10.828 -13.336 1 81.5 78 HIS B C 1
ATOM 2726 O O . HIS B 1 78 ? -22.297 -11.359 -13.859 1 81.5 78 HIS B O 1
ATOM 2732 N N . ARG B 1 79 ? -23.188 -9.766 -12.594 1 87.06 79 ARG B N 1
ATOM 2733 C CA . ARG B 1 79 ? -21.906 -9.305 -12.102 1 87.06 79 ARG B CA 1
ATOM 2734 C C . ARG B 1 79 ? -21.859 -9.312 -10.578 1 87.06 79 ARG B C 1
ATOM 2736 O O . ARG B 1 79 ? -22.891 -9.125 -9.922 1 87.06 79 ARG B O 1
ATOM 2743 N N . VAL B 1 80 ? -20.688 -9.578 -10.094 1 87.25 80 VAL B N 1
ATOM 2744 C CA . VAL B 1 80 ? -20.438 -9.539 -8.656 1 87.25 80 VAL B CA 1
ATOM 2745 C C . VAL B 1 80 ? -19.266 -8.609 -8.359 1 87.25 80 VAL B C 1
ATOM 2747 O O . VAL B 1 80 ? -18.266 -8.602 -9.086 1 87.25 80 VAL B O 1
ATOM 2750 N N . VAL B 1 81 ? -19.5 -7.801 -7.367 1 89.62 81 VAL B N 1
ATOM 2751 C CA . VAL B 1 81 ? -18.406 -6.988 -6.844 1 89.62 81 VAL 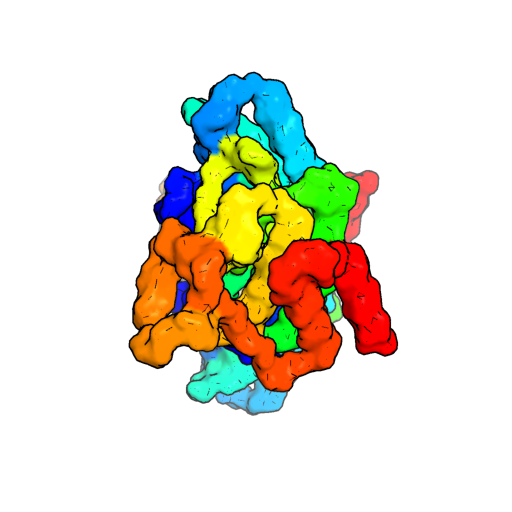B CA 1
ATOM 2752 C C . VAL B 1 81 ? -17.766 -7.691 -5.652 1 89.62 81 VAL B C 1
ATOM 2754 O O . VAL B 1 81 ? -18.453 -8.07 -4.703 1 89.62 81 VAL B O 1
ATOM 2757 N N . LEU B 1 82 ? -16.516 -7.836 -5.754 1 89.94 82 LEU B N 1
ATOM 2758 C CA . LEU B 1 82 ? -15.773 -8.383 -4.625 1 89.94 82 LEU B CA 1
ATOM 2759 C C . LEU B 1 82 ? -14.93 -7.293 -3.957 1 89.94 82 LEU B C 1
ATOM 2761 O O . LEU B 1 82 ? -14.242 -6.527 -4.637 1 89.94 82 LEU B O 1
ATOM 2765 N N . VAL B 1 83 ? -15.055 -7.195 -2.652 1 93.12 83 VAL B N 1
ATOM 2766 C CA . VAL B 1 83 ? -14.18 -6.352 -1.84 1 93.12 83 VAL B CA 1
ATOM 2767 C C . VAL B 1 83 ? -13.047 -7.191 -1.253 1 93.12 83 VAL B C 1
ATOM 2769 O O . VAL B 1 83 ? -13.297 -8.188 -0.567 1 93.12 83 VAL B O 1
ATOM 2772 N N . MET B 1 84 ? -11.852 -6.793 -1.51 1 92.88 84 MET B N 1
ATOM 2773 C CA . MET B 1 84 ? -10.703 -7.578 -1.07 1 92.88 84 MET B CA 1
ATOM 2774 C C . MET B 1 84 ? -9.688 -6.699 -0.339 1 92.88 84 MET B C 1
ATOM 2776 O O . MET B 1 84 ? -9.68 -5.48 -0.516 1 92.88 84 MET B O 1
ATOM 2780 N N . GLN B 1 85 ? -8.93 -7.355 0.395 1 92.75 85 GLN B N 1
ATOM 2781 C CA . GLN B 1 85 ? -7.816 -6.703 1.072 1 92.75 85 GLN B CA 1
ATOM 2782 C C . GLN B 1 85 ? -6.945 -5.934 0.083 1 92.75 85 GLN B C 1
ATOM 2784 O O . GLN B 1 85 ? -6.672 -6.418 -1.016 1 92.75 85 GLN B O 1
ATOM 2789 N N . TYR B 1 86 ? -6.613 -4.738 0.509 1 93.69 86 TYR B N 1
ATOM 2790 C CA . TYR B 1 86 ? -5.672 -3.975 -0.304 1 93.69 86 TYR B CA 1
ATOM 2791 C C . TYR B 1 86 ? -4.242 -4.434 -0.06 1 93.69 86 TYR B C 1
ATOM 2793 O O . TYR B 1 86 ? -3.729 -4.324 1.057 1 93.69 86 TYR B O 1
ATOM 2801 N N . VAL B 1 87 ? -3.59 -4.953 -1.071 1 93.38 87 VAL B N 1
ATOM 2802 C CA . VAL B 1 87 ? -2.193 -5.383 -1.041 1 93.38 87 VAL B CA 1
ATOM 2803 C C . VAL B 1 87 ? -1.371 -4.527 -2.002 1 93.38 87 VAL B C 1
ATOM 2805 O O . VAL B 1 87 ? -1.294 -4.824 -3.197 1 93.38 87 VAL B O 1
ATOM 2808 N N . PRO B 1 88 ? -0.63 -3.592 -1.511 1 92 88 PRO B N 1
ATOM 2809 C CA . PRO B 1 88 ? -0.199 -2.465 -2.34 1 92 88 PRO B CA 1
ATOM 2810 C C . PRO B 1 88 ? 1.027 -2.791 -3.189 1 92 88 PRO B C 1
ATOM 2812 O O . PRO B 1 88 ? 1.321 -2.082 -4.156 1 92 88 PRO B O 1
ATOM 2815 N N . GLY B 1 89 ? 1.801 -3.75 -2.904 1 91.5 89 GLY B N 1
ATOM 2816 C CA . GLY B 1 89 ? 2.996 -4.031 -3.684 1 91.5 89 GLY B CA 1
ATOM 2817 C C . GLY B 1 89 ? 2.693 -4.465 -5.105 1 91.5 89 GLY B C 1
ATOM 2818 O O . GLY B 1 89 ? 3.559 -4.395 -5.98 1 91.5 89 GLY B O 1
ATOM 2819 N N . GLY B 1 90 ? 1.492 -4.969 -5.297 1 90.94 90 GLY B N 1
ATOM 2820 C CA . GLY B 1 90 ? 1.124 -5.484 -6.605 1 90.94 90 GLY B CA 1
ATOM 2821 C C . GLY B 1 90 ? 1.402 -6.965 -6.766 1 90.94 90 GLY B C 1
ATOM 2822 O O . GLY B 1 90 ? 1.747 -7.645 -5.797 1 90.94 90 GLY B O 1
ATOM 2823 N N . THR B 1 91 ? 1.175 -7.406 -8.016 1 93.06 91 THR B N 1
ATOM 2824 C CA . THR B 1 91 ? 1.412 -8.812 -8.32 1 93.06 91 THR B CA 1
ATOM 2825 C C . THR B 1 91 ? 2.898 -9.078 -8.539 1 93.06 91 THR B C 1
ATOM 2827 O O . THR B 1 91 ? 3.678 -8.141 -8.734 1 93.06 91 THR B O 1
ATOM 2830 N N . LEU B 1 92 ? 3.246 -10.297 -8.469 1 93.38 92 LEU B N 1
ATOM 2831 C CA . LEU B 1 92 ? 4.625 -10.664 -8.781 1 93.38 92 LEU B CA 1
ATOM 2832 C C . LEU B 1 92 ? 4.977 -10.273 -10.219 1 93.38 92 LEU B C 1
ATOM 2834 O O . LEU B 1 92 ? 6.117 -9.906 -10.5 1 93.38 92 LEU B O 1
ATOM 2838 N N . ARG B 1 93 ? 3.99 -10.391 -11.133 1 90.81 93 ARG B N 1
ATOM 2839 C CA . ARG B 1 93 ? 4.227 -9.945 -12.508 1 90.81 93 ARG B CA 1
ATOM 2840 C C . ARG B 1 93 ? 4.613 -8.469 -12.539 1 90.81 93 ARG B C 1
ATOM 2842 O O . ARG B 1 93 ? 5.578 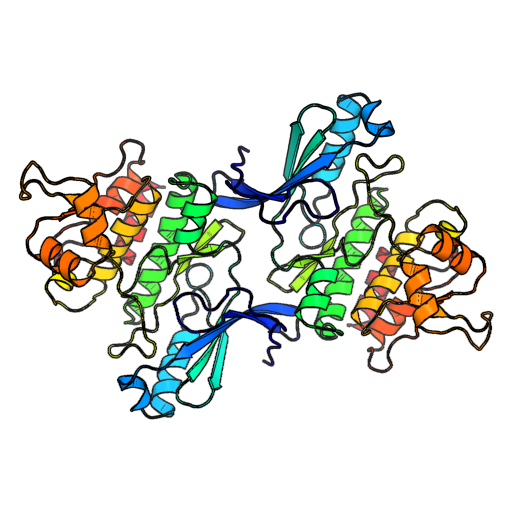-8.086 -13.203 1 90.81 93 ARG B O 1
ATOM 2849 N N . GLU B 1 94 ? 3.881 -7.672 -11.852 1 89.44 94 GLU B N 1
ATOM 2850 C CA . GLU B 1 94 ? 4.152 -6.238 -11.781 1 89.44 94 GLU B CA 1
ATOM 2851 C C . GLU B 1 94 ? 5.496 -5.965 -11.117 1 89.44 94 GLU B C 1
ATOM 2853 O O . GLU B 1 94 ? 6.227 -5.059 -11.531 1 89.44 94 GLU B O 1
ATOM 2858 N N . MET B 1 95 ? 5.754 -6.703 -10.094 1 89.62 95 MET B N 1
ATOM 2859 C CA . MET B 1 95 ? 7.023 -6.535 -9.391 1 89.62 95 MET B CA 1
ATOM 2860 C C . MET B 1 95 ? 8.203 -6.781 -10.328 1 89.62 95 MET B C 1
ATOM 2862 O O . MET B 1 95 ? 9.172 -6.027 -10.32 1 89.62 95 MET B O 1
ATOM 2866 N N . LYS B 1 96 ? 8.117 -7.828 -11.047 1 87.88 96 LYS B N 1
ATOM 2867 C CA . LYS B 1 96 ? 9.18 -8.133 -12 1 87.88 96 LYS B CA 1
ATOM 2868 C C . LYS B 1 96 ? 9.344 -7.008 -13.016 1 87.88 96 LYS B C 1
ATOM 2870 O O . LYS B 1 96 ? 10.469 -6.656 -13.383 1 87.88 96 LYS B O 1
ATOM 2875 N N . SER B 1 97 ? 8.289 -6.5 -13.461 1 86.31 97 SER B N 1
ATOM 2876 C CA . SER B 1 97 ? 8.336 -5.402 -14.422 1 86.31 97 SER B CA 1
ATOM 2877 C C . SER B 1 97 ? 8.945 -4.148 -13.805 1 86.31 97 SER B C 1
ATOM 2879 O O . SER B 1 97 ? 9.664 -3.404 -14.469 1 86.31 97 SER B O 1
ATOM 2881 N N . ARG B 1 98 ? 8.656 -3.928 -12.555 1 87.31 98 ARG B N 1
ATOM 2882 C CA . ARG B 1 98 ? 9.07 -2.715 -11.852 1 87.31 98 ARG B CA 1
ATOM 2883 C C . ARG B 1 98 ? 10.555 -2.744 -11.523 1 87.31 98 ARG B C 1
ATOM 2885 O O . ARG B 1 98 ? 11.234 -1.722 -11.609 1 87.31 98 ARG B O 1
ATOM 2892 N N . TYR B 1 99 ? 11.047 -3.811 -11.094 1 84.25 99 TYR B N 1
ATOM 2893 C CA . TYR B 1 99 ? 12.414 -3.865 -10.578 1 84.25 99 TYR B CA 1
ATOM 2894 C C . TYR B 1 99 ? 13.328 -4.645 -11.516 1 84.25 99 TYR B C 1
ATOM 2896 O O . TYR B 1 99 ? 14.547 -4.648 -11.336 1 84.25 99 TYR B O 1
ATOM 2904 N N . GLY B 1 100 ? 12.789 -5.066 -12.43 1 73.5 100 GLY B N 1
ATOM 2905 C CA . GLY B 1 100 ? 13.531 -5.867 -13.383 1 73.5 100 GLY B CA 1
ATOM 2906 C C . GLY B 1 100 ? 13.281 -7.355 -13.242 1 73.5 100 GLY B C 1
ATOM 2907 O O . GLY B 1 100 ? 12.281 -7.77 -12.656 1 73.5 100 GLY B O 1
ATOM 2908 N N . ARG B 1 101 ? 14.258 -8.086 -13.828 1 65.25 101 ARG B N 1
ATOM 2909 C CA . ARG B 1 101 ? 13.875 -9.453 -14.156 1 65.25 101 ARG B CA 1
ATOM 2910 C C . ARG B 1 101 ? 14.008 -10.367 -12.945 1 65.25 101 ARG B C 1
ATOM 2912 O O . ARG B 1 101 ? 13.188 -11.258 -12.742 1 65.25 101 ARG B O 1
ATOM 2919 N N . LYS B 1 102 ? 14.945 -10.102 -12.031 1 76.25 102 LYS B N 1
ATOM 2920 C CA . LYS B 1 102 ? 15.07 -11.055 -10.938 1 76.25 102 LYS B CA 1
ATOM 2921 C C . LYS B 1 102 ? 14.781 -10.391 -9.594 1 76.25 102 LYS B C 1
ATOM 2923 O O . LYS B 1 102 ? 15.227 -9.273 -9.336 1 76.25 102 LYS B O 1
ATOM 2928 N N . LEU B 1 103 ? 13.883 -11.07 -8.789 1 82.81 103 LEU B N 1
ATOM 2929 C CA . LEU B 1 103 ? 13.703 -10.648 -7.406 1 82.81 103 LEU B CA 1
ATOM 2930 C C . LEU B 1 103 ? 14.867 -11.117 -6.539 1 82.81 103 LEU B C 1
ATOM 2932 O O . LEU B 1 103 ? 15.539 -12.094 -6.875 1 82.81 103 LEU B O 1
ATOM 2936 N N . PRO B 1 104 ? 15.102 -10.43 -5.438 1 82.19 104 PRO B N 1
ATOM 2937 C CA . PRO B 1 104 ? 16.156 -10.891 -4.539 1 82.19 104 PRO B CA 1
ATOM 2938 C C . PRO B 1 104 ? 15.93 -12.312 -4.043 1 82.19 104 PRO B C 1
ATOM 2940 O O . PRO B 1 104 ? 14.812 -12.672 -3.674 1 82.19 104 PRO B O 1
ATOM 2943 N N . LEU B 1 105 ? 17 -13.047 -4.004 1 84.44 105 LEU B N 1
ATOM 2944 C CA . LEU B 1 105 ? 16.938 -14.445 -3.604 1 84.44 105 LEU B CA 1
ATOM 2945 C C . LEU B 1 105 ? 16.359 -14.586 -2.197 1 84.44 105 LEU B C 1
ATOM 2947 O O . LEU B 1 105 ? 15.555 -15.484 -1.938 1 84.44 105 LEU B O 1
ATOM 2951 N N . THR B 1 106 ? 16.766 -13.688 -1.379 1 87.75 106 THR B N 1
ATOM 2952 C CA . THR B 1 106 ? 16.312 -13.734 0.007 1 87.75 106 THR B CA 1
ATOM 2953 C C . THR B 1 106 ? 14.812 -13.508 0.091 1 87.75 106 THR B C 1
ATOM 2955 O O . THR B 1 106 ? 14.125 -14.156 0.888 1 87.75 106 THR B O 1
ATOM 2958 N N . ALA B 1 107 ? 14.336 -12.641 -0.698 1 87.75 107 ALA B N 1
ATOM 2959 C CA . ALA B 1 107 ? 12.898 -12.375 -0.729 1 87.75 107 ALA B CA 1
ATOM 2960 C C . ALA B 1 107 ? 12.125 -13.609 -1.185 1 87.75 107 ALA B C 1
ATOM 2962 O O . ALA B 1 107 ? 11.086 -13.938 -0.613 1 87.75 107 ALA B O 1
ATOM 2963 N N . VAL B 1 108 ? 12.617 -14.266 -2.188 1 88.44 108 VAL B N 1
ATOM 2964 C CA . VAL B 1 108 ? 11.969 -15.461 -2.701 1 88.44 108 VAL B CA 1
ATOM 2965 C C . VAL B 1 108 ? 11.969 -16.547 -1.632 1 88.44 108 VAL B C 1
ATOM 2967 O O . VAL B 1 108 ? 10.922 -17.125 -1.318 1 88.44 108 VAL B O 1
ATOM 2970 N N . ARG B 1 109 ? 13.094 -16.75 -1.073 1 87.62 109 ARG B N 1
ATOM 2971 C CA . ARG B 1 109 ? 13.242 -17.797 -0.061 1 87.62 109 ARG B CA 1
ATOM 2972 C C . ARG B 1 109 ? 12.281 -17.578 1.102 1 87.62 109 ARG B C 1
ATOM 2974 O O . ARG B 1 109 ? 11.656 -18.516 1.581 1 87.62 109 ARG B O 1
ATOM 2981 N N . ARG B 1 110 ? 12.172 -16.391 1.513 1 87.88 110 ARG B N 1
ATOM 2982 C CA . ARG B 1 110 ? 11.352 -16.047 2.664 1 87.88 110 ARG B CA 1
ATOM 2983 C C . ARG B 1 110 ? 9.875 -16.328 2.385 1 87.88 110 ARG B C 1
ATOM 2985 O O . ARG B 1 110 ? 9.109 -16.625 3.303 1 87.88 110 ARG B O 1
ATOM 2992 N N . ASN B 1 111 ? 9.531 -16.25 1.166 1 93 111 ASN B N 1
ATOM 2993 C CA . ASN B 1 111 ? 8.109 -16.328 0.842 1 93 111 ASN B CA 1
ATOM 2994 C C . ASN B 1 111 ? 7.695 -17.734 0.442 1 93 111 ASN B C 1
ATOM 2996 O O . ASN B 1 111 ? 6.508 -18.016 0.28 1 93 111 ASN B O 1
ATOM 3000 N N . VAL B 1 112 ? 8.641 -18.641 0.228 1 92.06 112 VAL B N 1
ATOM 3001 C CA . VAL B 1 112 ? 8.312 -20.031 -0.093 1 92.06 112 VAL B CA 1
ATOM 3002 C C . VAL B 1 112 ? 7.422 -20.609 1.003 1 92.06 112 VAL B C 1
ATOM 3004 O O . VAL B 1 112 ? 6.402 -21.234 0.714 1 92.06 112 VAL B O 1
ATOM 3007 N N . ALA B 1 113 ? 7.812 -20.328 2.189 1 88.62 113 ALA B N 1
ATOM 3008 C CA . ALA B 1 113 ? 7.062 -20.859 3.322 1 88.62 113 ALA B CA 1
ATOM 3009 C C . ALA B 1 113 ? 5.621 -20.344 3.316 1 88.62 113 ALA B C 1
ATOM 3011 O O . ALA B 1 113 ? 4.684 -21.125 3.529 1 88.62 113 ALA B O 1
ATOM 3012 N N . SER B 1 114 ? 5.5 -19.078 3.113 1 89 114 SER B N 1
ATOM 3013 C CA . SER B 1 114 ? 4.168 -18.484 3.088 1 89 114 SER B CA 1
ATOM 3014 C C . SER B 1 114 ? 3.312 -19.094 1.979 1 89 114 SER B C 1
ATOM 3016 O O . SER B 1 114 ? 2.137 -19.406 2.189 1 89 114 SER B O 1
ATOM 3018 N N . MET B 1 115 ? 3.867 -19.297 0.874 1 94 115 MET B N 1
ATOM 3019 C CA . MET B 1 115 ? 3.154 -19.875 -0.26 1 94 115 MET B CA 1
ATOM 3020 C C . MET B 1 115 ? 2.717 -21.312 0.045 1 94 115 MET B C 1
ATOM 3022 O O . MET B 1 115 ? 1.573 -21.672 -0.22 1 94 115 MET B O 1
ATOM 3026 N N . LEU B 1 116 ? 3.635 -22.031 0.602 1 94.62 116 LEU B N 1
ATOM 3027 C CA . LEU B 1 116 ? 3.33 -23.406 0.932 1 94.62 116 LEU B CA 1
ATOM 3028 C C . LEU B 1 116 ? 2.254 -23.5 2.01 1 94.62 116 LEU B C 1
ATOM 3030 O O . LEU B 1 116 ? 1.372 -24.359 1.949 1 94.62 116 LEU B O 1
ATOM 3034 N N . ARG B 1 117 ? 2.355 -22.641 2.93 1 92.88 117 ARG B N 1
ATOM 3035 C CA . ARG B 1 117 ? 1.327 -22.578 3.965 1 92.88 117 ARG B CA 1
ATOM 3036 C C . ARG B 1 117 ? -0.043 -22.281 3.359 1 92.88 117 ARG B C 1
ATOM 3038 O O . ARG B 1 117 ? -1.038 -22.906 3.738 1 92.88 117 ARG B O 1
ATOM 3045 N N . GLY B 1 118 ? -0.084 -21.344 2.471 1 93.69 118 GLY B N 1
ATOM 3046 C CA . GLY B 1 118 ? -1.331 -21.031 1.795 1 93.69 118 GLY B CA 1
ATOM 3047 C C . GLY B 1 118 ? -1.91 -22.203 1.023 1 93.69 118 GLY B C 1
ATOM 3048 O O . GLY B 1 118 ? -3.102 -22.484 1.134 1 93.69 118 GLY B O 1
ATOM 3049 N N . LEU B 1 119 ? -1.096 -22.859 0.285 1 94.5 119 LEU B N 1
ATOM 3050 C CA . LEU B 1 119 ? -1.545 -24.016 -0.498 1 94.5 119 LEU B CA 1
ATOM 3051 C C . LEU B 1 119 ? -2.006 -25.141 0.413 1 94.5 119 LEU B C 1
ATOM 3053 O O . LEU B 1 119 ? -3.031 -25.781 0.153 1 94.5 119 LEU B O 1
ATOM 3057 N N . ALA B 1 120 ? -1.201 -25.359 1.429 1 94.25 120 ALA B N 1
ATOM 3058 C CA . ALA B 1 120 ? -1.586 -26.406 2.375 1 94.25 120 ALA B CA 1
ATOM 3059 C C . ALA B 1 120 ? -2.949 -26.109 2.996 1 94.25 120 ALA B C 1
ATOM 3061 O O . ALA B 1 120 ? -3.773 -27.016 3.162 1 94.25 120 ALA B O 1
ATOM 3062 N N . HIS B 1 121 ? -3.129 -24.891 3.328 1 92.5 121 HIS B N 1
ATOM 3063 C CA . HIS B 1 121 ? -4.406 -24.469 3.895 1 92.5 121 HIS B CA 1
ATOM 3064 C C . HIS B 1 121 ? -5.551 -24.719 2.918 1 92.5 121 HIS B C 1
ATOM 3066 O O . HIS B 1 121 ? -6.582 -25.281 3.289 1 92.5 121 HIS B O 1
ATOM 3072 N N . LEU B 1 122 ? -5.402 -24.328 1.729 1 91.25 122 LEU B N 1
ATOM 3073 C CA . LEU B 1 122 ? -6.418 -24.531 0.704 1 91.25 122 LEU B CA 1
ATOM 3074 C C . LEU B 1 122 ? -6.691 -26.016 0.501 1 91.25 122 LEU B C 1
ATOM 3076 O O . LEU B 1 122 ? -7.844 -26.453 0.552 1 91.25 122 LEU B O 1
ATOM 3080 N N . HIS B 1 123 ? -5.652 -26.75 0.292 1 92.88 123 HIS B N 1
ATOM 3081 C CA . HIS B 1 123 ? -5.781 -28.188 0.016 1 92.88 123 HIS B CA 1
ATOM 3082 C C . HIS B 1 123 ? -6.414 -28.922 1.194 1 92.88 123 HIS B C 1
ATOM 3084 O O . HIS B 1 123 ? -7.184 -29.859 1.002 1 92.88 123 HIS B O 1
ATOM 3090 N N . GLY B 1 124 ? -6.051 -28.484 2.359 1 91.44 124 GLY B N 1
ATOM 3091 C CA . GLY B 1 124 ? -6.641 -29.078 3.553 1 91.44 124 GLY B CA 1
ATOM 3092 C C . GLY B 1 124 ? -8.141 -28.875 3.629 1 91.44 124 GLY B C 1
ATOM 3093 O O . GLY B 1 124 ? -8.836 -29.656 4.297 1 91.44 124 GLY B O 1
ATOM 3094 N N . ARG B 1 125 ? -8.633 -27.953 2.934 1 88 125 ARG B N 1
ATOM 3095 C CA . ARG B 1 125 ? -10.062 -27.672 2.906 1 88 125 ARG B CA 1
ATOM 3096 C C . ARG B 1 125 ? -10.703 -28.203 1.626 1 88 125 ARG B C 1
ATOM 3098 O O . ARG B 1 125 ? -11.852 -27.875 1.329 1 88 125 ARG B O 1
ATOM 3105 N N . GLY B 1 126 ? -9.883 -28.844 0.848 1 87.38 126 GLY B N 1
ATOM 3106 C CA . GLY B 1 126 ? -10.383 -29.422 -0.39 1 87.38 126 GLY B CA 1
ATOM 3107 C C . GLY B 1 126 ? -10.477 -28.406 -1.523 1 87.38 126 GLY B C 1
ATOM 3108 O O . GLY B 1 126 ? -11.156 -28.656 -2.521 1 87.38 126 GLY B O 1
ATOM 3109 N N . VAL B 1 127 ? -9.844 -27.328 -1.343 1 87.81 127 VAL B N 1
ATOM 3110 C CA . VAL B 1 127 ? -9.859 -26.297 -2.373 1 87.81 127 VAL B CA 1
ATOM 3111 C C . VAL B 1 127 ? -8.562 -26.359 -3.184 1 87.81 127 VAL B C 1
ATOM 3113 O O . VAL B 1 127 ? -7.469 -26.344 -2.619 1 87.81 127 VAL B O 1
ATOM 3116 N N . ILE B 1 128 ? -8.719 -26.469 -4.469 1 90.62 128 ILE B N 1
ATOM 3117 C CA . ILE B 1 128 ? -7.586 -26.406 -5.383 1 90.62 128 ILE B CA 1
ATOM 3118 C C . ILE B 1 128 ? -7.43 -24.984 -5.91 1 90.62 128 ILE B C 1
ATOM 3120 O O . ILE B 1 128 ? -8.391 -24.375 -6.406 1 90.62 128 ILE B O 1
ATOM 3124 N N . HIS B 1 129 ? -6.242 -24.359 -5.734 1 90.69 129 HIS B N 1
ATOM 3125 C CA . HIS B 1 129 ? -6.035 -23.016 -6.273 1 90.69 129 HIS B CA 1
ATOM 3126 C C . HIS B 1 129 ? -6.227 -23 -7.785 1 90.69 129 HIS B C 1
ATOM 3128 O O . HIS B 1 129 ? -7.031 -22.219 -8.305 1 90.69 129 HIS B O 1
ATOM 3134 N N . GLY B 1 130 ? -5.426 -23.797 -8.477 1 88.44 130 GLY B N 1
ATOM 3135 C CA . GLY B 1 130 ? -5.625 -24.109 -9.883 1 88.44 130 GLY B CA 1
ATOM 3136 C C . GLY B 1 130 ? -5.117 -23.016 -10.812 1 88.44 130 GLY B C 1
ATOM 3137 O O . GLY B 1 130 ? -5.086 -23.203 -12.031 1 88.44 130 GLY B O 1
ATOM 3138 N N . ARG B 1 131 ? -4.613 -21.922 -10.258 1 88.75 131 ARG B N 1
ATOM 3139 C CA . ARG B 1 131 ? -4.211 -20.812 -11.109 1 88.75 131 ARG B CA 1
ATOM 3140 C C . ARG B 1 131 ? -2.988 -20.094 -10.547 1 88.75 131 ARG B C 1
ATOM 3142 O O . ARG B 1 131 ? -2.914 -18.875 -10.57 1 88.75 131 ARG B O 1
ATOM 3149 N N . LEU B 1 132 ? -2.164 -20.812 -10.062 1 93.06 132 LEU B N 1
ATOM 3150 C CA . LEU B 1 132 ? -0.958 -20.219 -9.5 1 93.06 132 LEU B CA 1
ATOM 3151 C C . LEU B 1 132 ? -0.054 -19.672 -10.602 1 93.06 132 LEU B C 1
ATOM 3153 O O . LEU B 1 132 ? 0.355 -20.422 -11.5 1 93.06 132 LEU B O 1
ATOM 3157 N N . CYS B 1 133 ? 0.097 -18.422 -10.602 1 93.25 133 CYS B N 1
ATOM 3158 C CA . CYS B 1 133 ? 0.935 -17.688 -11.547 1 93.25 133 CYS B CA 1
ATOM 3159 C C . CYS B 1 133 ? 1.288 -16.297 -11 1 93.25 133 CYS B C 1
ATOM 3161 O O . CYS B 1 133 ? 0.751 -15.883 -9.977 1 93.25 133 CYS B O 1
ATOM 3163 N N . PRO B 1 134 ? 2.246 -15.625 -11.602 1 93.06 134 PRO B N 1
ATOM 3164 C CA . PRO B 1 134 ? 2.689 -14.336 -11.078 1 93.06 134 PRO B CA 1
ATOM 3165 C C . PRO B 1 134 ? 1.553 -13.32 -10.961 1 93.06 134 PRO B C 1
ATOM 3167 O O . PRO B 1 134 ? 1.59 -12.438 -10.102 1 93.06 134 PRO B O 1
ATOM 3170 N N . GLU B 1 135 ? 0.546 -13.445 -11.773 1 91.44 135 GLU B N 1
ATOM 3171 C CA . GLU B 1 135 ? -0.589 -12.531 -11.758 1 91.44 135 GLU B CA 1
ATOM 3172 C C . GLU B 1 135 ? -1.497 -12.789 -10.562 1 91.44 135 GLU B C 1
ATOM 3174 O O . GLU B 1 135 ? -2.303 -11.938 -10.188 1 91.44 135 GLU B O 1
ATOM 3179 N N . ASN B 1 136 ? -1.303 -13.93 -9.93 1 92.31 136 ASN B N 1
ATOM 3180 C CA . ASN B 1 136 ? -2.215 -14.32 -8.859 1 92.31 136 ASN B CA 1
ATOM 3181 C C . ASN B 1 136 ? -1.505 -14.375 -7.512 1 92.31 136 ASN B C 1
ATOM 3183 O O . ASN B 1 136 ? -1.976 -15.039 -6.586 1 92.31 136 ASN B O 1
ATOM 3187 N N . VAL B 1 137 ? -0.406 -13.766 -7.43 1 94.88 137 VAL B N 1
ATOM 3188 C CA . VAL B 1 137 ? 0.314 -13.594 -6.172 1 94.88 137 VAL B CA 1
ATOM 3189 C C . VAL B 1 137 ? 0.607 -12.117 -5.938 1 94.88 137 VAL B C 1
ATOM 3191 O O . VAL B 1 137 ? 1.283 -11.477 -6.746 1 94.88 137 VAL B O 1
ATOM 3194 N N . MET B 1 138 ? 0.151 -11.688 -4.844 1 94.88 138 MET B N 1
ATOM 3195 C CA . MET B 1 138 ? 0.328 -10.281 -4.504 1 94.88 138 MET B CA 1
ATOM 3196 C C . MET B 1 138 ? 1.439 -10.102 -3.477 1 94.88 138 MET B C 1
ATOM 3198 O O . MET B 1 138 ? 1.659 -10.977 -2.637 1 94.88 138 MET B O 1
ATOM 3202 N N . VAL B 1 139 ? 2.049 -8.93 -3.529 1 94.44 139 VAL B N 1
ATOM 3203 C CA . VAL B 1 139 ? 3.145 -8.625 -2.613 1 94.44 139 VAL B CA 1
ATOM 3204 C C . VAL B 1 139 ? 2.729 -7.504 -1.667 1 94.44 139 VAL B C 1
ATOM 3206 O O . VAL B 1 139 ? 2.354 -6.414 -2.111 1 94.44 139 VAL B O 1
ATOM 3209 N N . GLY B 1 140 ? 2.834 -7.777 -0.372 1 93.44 140 GLY B N 1
ATOM 3210 C CA . GLY B 1 140 ? 2.562 -6.758 0.628 1 93.44 140 GLY B CA 1
ATOM 3211 C C . GLY B 1 140 ? 3.715 -5.789 0.82 1 93.44 140 GLY B C 1
ATOM 3212 O O . GLY B 1 140 ? 4.812 -6.012 0.31 1 93.44 140 GLY B O 1
ATOM 3213 N N . VAL B 1 141 ? 3.477 -4.777 1.584 1 91.62 141 VAL B N 1
ATOM 3214 C CA . VAL B 1 141 ? 4.477 -3.746 1.834 1 91.62 141 VAL B CA 1
ATOM 3215 C C . VAL B 1 141 ? 5.688 -4.359 2.535 1 91.62 141 VAL B C 1
ATOM 3217 O O . VAL B 1 141 ? 6.824 -3.943 2.301 1 91.62 141 VAL B O 1
ATOM 3220 N N . GLU B 1 142 ? 5.426 -5.312 3.33 1 91.25 142 GLU B N 1
ATOM 3221 C CA . GLU B 1 142 ? 6.484 -5.965 4.094 1 91.25 142 GLU B CA 1
ATOM 3222 C C . GLU B 1 142 ? 7.195 -7.023 3.26 1 91.25 142 GLU B C 1
ATOM 3224 O O . GLU B 1 142 ? 8.07 -7.734 3.762 1 91.25 142 GLU B O 1
ATOM 3229 N N . GLY B 1 143 ? 6.75 -7.191 2.031 1 92 143 GLY B N 1
ATOM 3230 C CA . GLY B 1 143 ? 7.402 -8.133 1.133 1 92 143 GLY B CA 1
ATOM 3231 C C . GLY B 1 143 ? 6.793 -9.516 1.171 1 92 143 GLY B C 1
ATOM 3232 O O . GLY B 1 143 ? 7.293 -10.438 0.526 1 92 143 GLY B O 1
ATOM 3233 N N . ARG B 1 144 ? 5.742 -9.68 1.886 1 93.62 144 ARG B N 1
ATOM 3234 C CA . ARG B 1 144 ? 5.105 -10.984 1.994 1 93.62 144 ARG B CA 1
ATOM 3235 C C . ARG B 1 144 ? 4.223 -11.266 0.781 1 93.62 144 ARG B C 1
ATOM 3237 O O . ARG B 1 144 ? 3.471 -10.398 0.339 1 93.62 144 ARG B O 1
ATOM 3244 N N . TRP B 1 145 ? 4.305 -12.477 0.303 1 95.5 145 TRP B N 1
ATOM 3245 C CA . TRP B 1 145 ? 3.502 -12.93 -0.826 1 95.5 145 TRP B CA 1
ATOM 3246 C C . TRP B 1 145 ? 2.162 -13.484 -0.352 1 95.5 145 TRP B C 1
ATOM 3248 O O . TRP B 1 145 ? 2.096 -14.18 0.666 1 95.5 145 TRP B O 1
ATOM 3258 N N . ARG B 1 146 ? 1.146 -13.156 -1.05 1 95.19 146 ARG B N 1
ATOM 3259 C CA . ARG B 1 146 ? -0.195 -13.648 -0.755 1 95.19 146 ARG B CA 1
ATOM 3260 C C . ARG B 1 146 ? -0.876 -14.172 -2.016 1 95.19 146 ARG B C 1
ATOM 3262 O O . ARG B 1 146 ? -0.862 -13.508 -3.055 1 95.19 146 ARG B O 1
ATOM 3269 N N . LEU B 1 147 ? -1.483 -15.305 -1.872 1 94.19 147 LEU B N 1
ATOM 3270 C CA . LEU B 1 147 ? -2.178 -15.93 -2.99 1 94.19 147 LEU B CA 1
ATOM 3271 C C . LEU B 1 147 ? -3.551 -15.297 -3.201 1 94.19 147 LEU B C 1
ATOM 3273 O O . LEU B 1 147 ? -4.25 -14.992 -2.234 1 94.19 147 LEU B O 1
ATOM 3277 N N . LYS B 1 148 ? -3.865 -15.086 -4.43 1 89.88 148 LYS B N 1
ATOM 3278 C CA . LYS B 1 148 ? -5.223 -14.703 -4.809 1 89.88 148 LYS B CA 1
ATOM 3279 C C . LYS B 1 148 ? -5.699 -15.492 -6.023 1 89.88 148 LYS B C 1
ATOM 3281 O O . LYS B 1 148 ? -4.957 -16.312 -6.566 1 89.88 148 LYS B O 1
ATOM 3286 N N . GLY B 1 149 ? -7.039 -15.375 -6.355 1 81.81 149 GLY B N 1
ATOM 3287 C CA . GLY B 1 149 ? -7.551 -15.969 -7.578 1 81.81 149 GLY B CA 1
ATOM 3288 C C . GLY B 1 149 ? -8.023 -17.406 -7.395 1 81.81 149 GLY B C 1
ATOM 3289 O O . GLY B 1 149 ? -8.156 -18.141 -8.367 1 81.81 149 GLY B O 1
ATOM 3290 N N . MET B 1 150 ? -8.102 -17.969 -6.152 1 72.69 150 MET B N 1
ATOM 3291 C CA . MET B 1 150 ? -8.469 -19.375 -5.918 1 72.69 150 MET B CA 1
ATOM 3292 C C . MET B 1 150 ? -9.922 -19.625 -6.324 1 72.69 150 MET B C 1
ATOM 3294 O O . MET B 1 150 ? -10.367 -20.766 -6.352 1 72.69 150 MET B O 1
ATOM 3298 N N . LEU B 1 151 ? -11.023 -18.734 -6.332 1 59.19 151 LEU B N 1
ATOM 3299 C CA . LEU B 1 151 ? -12.461 -18.984 -6.43 1 59.19 151 LEU B CA 1
ATOM 3300 C C . LEU B 1 151 ? -12.781 -19.938 -7.574 1 59.19 151 LEU B C 1
ATOM 3302 O O . LEU B 1 151 ? -13.859 -19.859 -8.164 1 59.19 151 LEU B O 1
ATOM 3306 N N . LEU B 1 152 ? -11.773 -20.938 -8.062 1 50.88 152 LEU B N 1
ATOM 3307 C CA . LEU B 1 152 ? -12.195 -21.719 -9.219 1 50.88 152 LEU B CA 1
ATOM 3308 C C . LEU B 1 152 ? -13.039 -22.906 -8.789 1 50.88 152 LEU B C 1
ATOM 3310 O O . LEU B 1 152 ? -12.586 -23.75 -8.008 1 50.88 152 LEU B O 1
ATOM 3314 N N . GLY B 1 153 ? -13.953 -22.922 -7.902 1 47.69 153 GLY B N 1
ATOM 3315 C CA . GLY B 1 153 ? -14.547 -24.25 -7.867 1 47.69 153 GLY B CA 1
ATOM 3316 C C . GLY B 1 153 ? -14.625 -24.891 -9.234 1 47.69 153 GLY B C 1
ATOM 3317 O O . GLY B 1 153 ? -14.141 -24.344 -10.219 1 47.69 153 GLY B O 1
ATOM 3318 N N . ALA B 1 154 ? -15.008 -26.156 -9.5 1 48.56 154 ALA B N 1
ATOM 3319 C CA . ALA B 1 154 ? -15.273 -26.984 -10.672 1 48.56 154 ALA B CA 1
ATOM 3320 C C . ALA B 1 154 ? -15.875 -26.156 -11.805 1 48.56 154 ALA B C 1
ATOM 3322 O O . ALA B 1 154 ? -15.648 -26.438 -12.984 1 48.56 154 ALA B O 1
ATOM 3323 N N . ALA B 1 155 ? -16.609 -25.25 -11.5 1 53.31 155 ALA B N 1
ATOM 3324 C CA . ALA B 1 155 ? -17.172 -24.297 -12.461 1 53.31 155 ALA B CA 1
ATOM 3325 C C . ALA B 1 155 ? -16.812 -22.875 -12.078 1 53.31 155 ALA B C 1
ATOM 3327 O O . ALA B 1 155 ? -17.375 -22.312 -11.141 1 53.31 155 ALA B O 1
ATOM 3328 N N . PRO B 1 156 ? -15.633 -22.391 -12.586 1 62.16 156 PRO B N 1
ATOM 3329 C CA . PRO B 1 156 ? -15.141 -21.094 -12.125 1 62.16 156 PRO B CA 1
ATOM 3330 C C . PRO B 1 156 ? -16.219 -20.016 -12.141 1 62.16 156 PRO B C 1
ATOM 3332 O O . PRO B 1 156 ? -16.938 -19.859 -13.125 1 62.16 156 PRO B O 1
ATOM 3335 N N . LEU B 1 157 ? -16.641 -19.578 -10.906 1 68.94 157 LEU B N 1
ATOM 3336 C CA . LEU B 1 157 ? -17.625 -18.5 -10.75 1 68.94 157 LEU B CA 1
ATOM 3337 C C . LEU B 1 157 ? -17.281 -17.312 -11.641 1 68.94 157 LEU B C 1
ATOM 3339 O O . LEU B 1 157 ? -18.172 -16.688 -12.227 1 68.94 157 LEU B O 1
ATOM 3343 N N . ILE B 1 158 ? -15.961 -17.188 -11.836 1 69.81 158 ILE B N 1
ATOM 3344 C CA . ILE B 1 158 ? -15.531 -16 -12.562 1 69.81 158 ILE B CA 1
ATOM 3345 C C . ILE B 1 158 ? -14.586 -16.406 -13.695 1 69.81 158 ILE B C 1
ATOM 3347 O O . ILE B 1 158 ? -13.914 -17.422 -13.609 1 69.81 158 ILE B O 1
ATOM 3351 N N . MET B 1 159 ? -14.703 -15.703 -14.773 1 65.31 159 MET B N 1
ATOM 3352 C CA . MET B 1 159 ? -13.836 -15.93 -15.922 1 65.31 159 MET B CA 1
ATOM 3353 C C . MET B 1 159 ? -12.383 -15.633 -15.57 1 65.31 159 MET B C 1
ATOM 3355 O O . MET B 1 159 ? -12.094 -14.664 -14.867 1 65.31 159 MET B O 1
ATOM 3359 N N . HIS B 1 160 ? -11.57 -16.688 -15.945 1 67.25 160 HIS B N 1
ATOM 3360 C CA . HIS B 1 160 ? -10.148 -16.453 -15.703 1 67.25 160 HIS B CA 1
ATOM 3361 C C . HIS B 1 160 ? -9.336 -16.672 -16.969 1 67.25 160 HIS B C 1
ATOM 3363 O O . HIS B 1 160 ? -9.773 -17.375 -17.891 1 67.25 160 HIS B O 1
ATOM 3369 N N . GLN B 1 161 ? -8.211 -15.953 -16.984 1 66.75 161 GLN B N 1
ATOM 3370 C CA . GLN B 1 161 ? -7.27 -16.156 -18.078 1 66.75 161 GLN B CA 1
ATOM 3371 C C . GLN B 1 161 ? -6.391 -17.391 -17.828 1 66.75 161 GLN B C 1
ATOM 3373 O O . GLN B 1 161 ? -6.016 -17.656 -16.688 1 66.75 161 GLN B O 1
ATOM 3378 N N . GLU B 1 162 ? -6.211 -18.047 -18.938 1 72.31 162 GLU B N 1
ATOM 3379 C CA . GLU B 1 162 ? -5.324 -19.203 -18.844 1 72.31 162 GLU B CA 1
ATOM 3380 C C . GLU B 1 162 ? -3.889 -18.781 -18.562 1 72.31 162 GLU B C 1
ATOM 3382 O O . GLU B 1 162 ? -3.496 -17.641 -18.875 1 72.31 162 GLU B O 1
ATOM 3387 N N . THR B 1 163 ? -3.199 -19.625 -17.859 1 82.44 163 THR B N 1
ATOM 3388 C CA . THR B 1 163 ? -1.8 -19.344 -17.547 1 82.44 163 THR B CA 1
ATOM 3389 C C . THR B 1 163 ? -0.897 -20.438 -18.109 1 82.44 163 THR B C 1
ATOM 3391 O O . THR B 1 163 ? -1.347 -21.562 -18.344 1 82.44 163 THR B O 1
ATOM 3394 N N . TYR B 1 164 ? 0.349 -20.125 -18.406 1 89.12 164 TYR B N 1
ATOM 3395 C CA . TYR B 1 164 ? 1.314 -21.125 -18.844 1 89.12 164 TYR B CA 1
ATOM 3396 C C . TYR B 1 164 ? 2.041 -21.734 -17.656 1 89.12 164 TYR B C 1
ATOM 3398 O O . TYR B 1 164 ? 3.059 -22.422 -17.812 1 89.12 164 TYR B O 1
ATOM 3406 N N . TYR B 1 165 ? 1.51 -21.547 -16.516 1 93.38 165 TYR B N 1
ATOM 3407 C CA . TYR B 1 165 ? 1.998 -22.188 -15.297 1 93.38 165 TYR B CA 1
ATOM 3408 C C . TYR B 1 165 ? 1.161 -23.422 -14.953 1 93.38 165 TYR B C 1
ATOM 3410 O O . TYR B 1 165 ? 0.435 -23.422 -13.961 1 93.38 165 TYR B O 1
ATOM 3418 N N . VAL B 1 166 ? 1.297 -24.312 -15.805 1 92.88 166 VAL B N 1
ATOM 3419 C CA . VAL B 1 166 ? 0.477 -25.516 -15.695 1 92.88 166 VAL B CA 1
ATOM 3420 C C . VAL B 1 166 ? 1.363 -26.766 -15.789 1 92.88 166 VAL B C 1
ATOM 3422 O O . VAL B 1 166 ? 2.432 -26.734 -16.406 1 92.88 166 VAL B O 1
ATOM 3425 N N . SER B 1 167 ? 0.86 -27.812 -15.227 1 94.56 167 SER B N 1
ATOM 3426 C CA . SER B 1 167 ? 1.587 -29.078 -15.258 1 94.56 167 SER B CA 1
ATOM 3427 C C . SER B 1 167 ? 1.339 -29.828 -16.562 1 94.56 167 SER B C 1
ATOM 3429 O O . SER B 1 167 ? 0.361 -29.562 -17.266 1 94.56 167 SER B O 1
ATOM 3431 N N . PRO B 1 168 ? 2.256 -30.781 -16.875 1 93.31 168 PRO B N 1
ATOM 3432 C CA . PRO B 1 168 ? 2.09 -31.562 -18.109 1 93.31 168 PRO B CA 1
ATOM 3433 C C . PRO B 1 168 ? 0.776 -32.344 -18.141 1 93.31 168 PRO B C 1
ATOM 3435 O O . PRO B 1 168 ? 0.12 -32.406 -19.172 1 93.31 168 PRO B O 1
ATOM 3438 N N . GLU B 1 169 ? 0.313 -32.938 -17 1 94.88 169 GLU B N 1
ATOM 3439 C CA . GLU B 1 169 ? -0.916 -33.719 -16.984 1 94.88 169 GLU B CA 1
ATOM 3440 C C . GLU B 1 169 ? -2.139 -32.844 -17.219 1 94.88 169 GLU B C 1
ATOM 3442 O O . GLU B 1 169 ? -3.121 -33.281 -17.812 1 94.88 169 GLU B O 1
ATOM 3447 N N . VAL B 1 170 ? -2.129 -31.641 -16.703 1 92.38 170 VAL B N 1
ATOM 3448 C CA . VAL B 1 170 ? -3.238 -30.719 -16.922 1 92.38 170 VAL B CA 1
ATOM 3449 C C . VAL B 1 170 ? -3.23 -30.25 -18.375 1 92.38 170 VAL B C 1
ATOM 3451 O O . VAL B 1 170 ? -4.285 -30.125 -19 1 92.38 170 VAL B O 1
ATOM 3454 N N . ALA B 1 171 ? -2.068 -29.922 -18.938 1 90.38 171 ALA B N 1
ATOM 3455 C CA . ALA B 1 171 ? -1.958 -29.562 -20.344 1 90.38 171 ALA B CA 1
ATOM 3456 C C . ALA B 1 171 ? -2.496 -30.656 -21.25 1 90.38 171 ALA B C 1
ATOM 3458 O O . ALA B 1 171 ? -3.012 -30.391 -22.328 1 90.38 171 ALA B O 1
ATOM 3459 N N . ALA B 1 172 ? -2.391 -31.859 -20.781 1 91.69 172 ALA B N 1
ATOM 3460 C CA . ALA B 1 172 ? -2.855 -33 -21.547 1 91.69 172 ALA B CA 1
ATOM 3461 C C . ALA B 1 172 ? -4.355 -33.219 -21.359 1 91.69 172 ALA B C 1
ATOM 3463 O O . ALA B 1 172 ? -4.918 -34.188 -21.859 1 91.69 172 ALA B O 1
ATOM 3464 N N . GLY B 1 173 ? -4.938 -32.312 -20.594 1 89.5 173 GLY B N 1
ATOM 3465 C CA . GLY B 1 173 ? -6.383 -32.375 -20.453 1 89.5 173 GLY B CA 1
ATOM 3466 C C . GLY B 1 173 ? -6.836 -32.906 -19.109 1 89.5 173 GLY B C 1
ATOM 3467 O O . GLY B 1 173 ? -8.031 -33.125 -18.891 1 89.5 173 GLY B O 1
ATOM 3468 N N . GLY B 1 174 ? -5.922 -33.219 -18.266 1 91.06 174 GLY B N 1
ATOM 3469 C CA . GLY B 1 174 ? -6.281 -33.688 -16.938 1 91.06 174 GLY B CA 1
ATOM 3470 C C . GLY B 1 174 ? -6.863 -32.594 -16.047 1 91.06 174 GLY B C 1
ATOM 3471 O O . GLY B 1 174 ? -6.832 -31.406 -16.406 1 91.06 174 GLY B O 1
ATOM 3472 N N . ALA B 1 175 ? -7.367 -33 -14.922 1 89.88 175 ALA B N 1
ATOM 3473 C CA . ALA B 1 175 ? -7.961 -32.062 -13.969 1 89.88 175 ALA B CA 1
ATOM 3474 C C . ALA B 1 175 ? -6.883 -31.344 -13.172 1 89.88 175 ALA B C 1
ATOM 3476 O O . ALA B 1 175 ? -5.773 -31.844 -13 1 89.88 175 ALA B O 1
ATOM 3477 N N . LYS B 1 176 ? -7.238 -30.188 -12.742 1 90.12 176 LYS B N 1
ATOM 3478 C CA . LYS B 1 176 ? -6.367 -29.469 -11.812 1 90.12 176 LYS B CA 1
ATOM 3479 C C . LYS B 1 176 ? -6.461 -30.062 -10.406 1 90.12 176 LYS B C 1
ATOM 3481 O O . LYS B 1 176 ? -7.559 -30.172 -9.852 1 90.12 176 LYS B O 1
ATOM 3486 N N . THR B 1 177 ? -5.336 -30.484 -9.906 1 93.62 177 THR B N 1
ATOM 3487 C CA . THR B 1 177 ? -5.25 -31.094 -8.578 1 93.62 177 THR B CA 1
ATOM 3488 C C . THR B 1 177 ? -4.246 -30.344 -7.711 1 93.62 177 THR B C 1
ATOM 3490 O O . THR B 1 177 ? -3.621 -29.391 -8.156 1 93.62 177 THR B O 1
ATOM 3493 N N . ALA B 1 178 ? -4.148 -30.828 -6.484 1 95.81 178 ALA B N 1
ATOM 3494 C CA . ALA B 1 178 ? -3.145 -30.266 -5.586 1 95.81 178 ALA B CA 1
ATOM 3495 C C . ALA B 1 178 ? -1.739 -30.438 -6.156 1 95.81 178 ALA B C 1
ATOM 3497 O O . ALA B 1 178 ? -0.879 -29.578 -5.977 1 95.81 178 ALA B O 1
ATOM 3498 N N . ALA B 1 179 ? -1.579 -31.516 -6.812 1 97.06 179 ALA B N 1
ATOM 3499 C CA . ALA B 1 179 ? -0.28 -31.797 -7.422 1 97.06 179 ALA B CA 1
ATOM 3500 C C . ALA B 1 179 ? 0.035 -30.766 -8.516 1 97.06 179 ALA B C 1
ATOM 3502 O O . ALA B 1 179 ? 1.194 -30.406 -8.711 1 97.06 179 ALA B O 1
ATOM 3503 N N . ASN B 1 180 ? -0.995 -30.359 -9.227 1 95.62 180 ASN B N 1
ATOM 3504 C CA . ASN B 1 180 ? -0.804 -29.312 -10.211 1 95.62 180 ASN B CA 1
ATOM 3505 C C . ASN B 1 180 ? -0.396 -28 -9.555 1 95.62 180 ASN B C 1
ATOM 3507 O O . ASN B 1 180 ? 0.463 -27.281 -10.062 1 95.62 180 ASN B O 1
ATOM 3511 N N . ASP B 1 181 ? -1.044 -27.719 -8.43 1 95.94 181 ASP B N 1
ATOM 3512 C CA . ASP B 1 181 ? -0.681 -26.5 -7.703 1 95.94 181 ASP B CA 1
ATOM 3513 C C . ASP B 1 181 ? 0.791 -26.531 -7.293 1 95.94 181 ASP B C 1
ATOM 3515 O O . ASP B 1 181 ? 1.479 -25.5 -7.367 1 95.94 181 ASP B O 1
ATOM 3519 N N . VAL B 1 182 ? 1.252 -27.641 -6.895 1 97.75 182 VAL B N 1
ATOM 3520 C CA . VAL B 1 182 ? 2.639 -27.797 -6.465 1 97.75 182 VAL B CA 1
ATOM 3521 C C . VAL B 1 182 ? 3.574 -27.594 -7.652 1 97.75 182 VAL B C 1
ATOM 3523 O O . VAL B 1 182 ? 4.598 -26.922 -7.535 1 97.75 182 VAL B O 1
ATOM 3526 N N . TYR B 1 183 ? 3.227 -28.188 -8.75 1 97.62 183 TYR B N 1
ATOM 3527 C CA . TYR B 1 183 ? 4.023 -27.984 -9.953 1 97.62 183 TYR B CA 1
ATOM 3528 C C . TYR B 1 183 ? 4.066 -26.516 -10.344 1 97.62 183 TYR B C 1
ATOM 3530 O O . TYR B 1 183 ? 5.137 -25.969 -10.633 1 97.62 183 TYR B O 1
ATOM 3538 N N . ALA B 1 184 ? 2.895 -25.875 -10.344 1 96.44 184 ALA B N 1
ATOM 3539 C CA . ALA B 1 184 ? 2.791 -24.469 -10.68 1 96.44 184 ALA B CA 1
ATOM 3540 C C . ALA B 1 184 ? 3.625 -23.609 -9.734 1 96.44 184 ALA B C 1
ATOM 3542 O O . ALA B 1 184 ? 4.195 -22.594 -10.133 1 96.44 184 ALA B O 1
ATOM 3543 N N . LEU B 1 185 ? 3.68 -24 -8.477 1 97.12 185 LEU B N 1
ATOM 3544 C CA . LEU B 1 185 ? 4.523 -23.297 -7.52 1 97.12 185 LEU B CA 1
ATOM 3545 C C . LEU B 1 185 ? 5.988 -23.359 -7.938 1 97.12 185 LEU B C 1
ATOM 3547 O O . LEU B 1 185 ? 6.699 -22.359 -7.895 1 97.12 185 LEU B O 1
ATOM 3551 N N . GLY B 1 186 ? 6.426 -24.547 -8.273 1 96.94 186 GLY B N 1
ATOM 3552 C CA . GLY B 1 186 ? 7.785 -24.688 -8.773 1 96.94 186 GLY B CA 1
ATOM 3553 C C . GLY B 1 186 ? 8.078 -23.766 -9.945 1 96.94 186 GLY B C 1
ATOM 3554 O O . GLY B 1 186 ? 9.125 -23.109 -9.977 1 96.94 186 GLY B O 1
ATOM 3555 N N . LEU B 1 187 ? 7.152 -23.75 -10.898 1 96.88 187 LEU B N 1
ATOM 3556 C CA . LEU B 1 187 ? 7.309 -22.891 -12.062 1 96.88 187 LEU B CA 1
ATOM 3557 C C . LEU B 1 187 ? 7.367 -21.422 -11.648 1 96.88 187 LEU B C 1
ATOM 3559 O O . LEU B 1 187 ? 8.172 -20.656 -12.172 1 96.88 187 LEU B O 1
ATOM 3563 N N . LEU B 1 188 ? 6.516 -21.078 -10.766 1 95.62 188 LEU B N 1
ATOM 3564 C CA . LEU B 1 188 ? 6.457 -19.703 -10.273 1 95.62 188 LEU B CA 1
ATOM 3565 C C . LEU B 1 188 ? 7.781 -19.297 -9.625 1 95.62 188 LEU B C 1
ATOM 3567 O O . LEU B 1 188 ? 8.312 -18.234 -9.914 1 95.62 188 LEU B O 1
ATOM 3571 N N . LEU B 1 189 ? 8.273 -20.141 -8.766 1 94.38 189 LEU B N 1
ATOM 3572 C CA . LEU B 1 189 ? 9.539 -19.859 -8.102 1 94.38 189 LEU B CA 1
ATOM 3573 C C . LEU B 1 189 ? 10.672 -19.734 -9.117 1 94.38 189 LEU B C 1
ATOM 3575 O O . LEU B 1 189 ? 11.508 -18.828 -9.016 1 94.38 189 LEU B O 1
ATOM 3579 N N . LEU B 1 190 ? 10.68 -20.594 -10.039 1 93.75 190 LEU B N 1
ATOM 3580 C CA . LEU B 1 190 ? 11.688 -20.531 -11.094 1 93.75 190 LEU B CA 1
ATOM 3581 C C . LEU B 1 190 ? 11.594 -19.203 -11.852 1 93.75 190 LEU B C 1
ATOM 3583 O O . LEU B 1 190 ? 12.617 -18.594 -12.156 1 93.75 190 LEU B O 1
ATOM 3587 N N . ALA B 1 191 ? 10.43 -18.844 -12.172 1 92.56 191 ALA B N 1
ATOM 3588 C CA . ALA B 1 191 ? 10.211 -17.578 -12.883 1 92.56 191 ALA B CA 1
ATOM 3589 C C . ALA B 1 191 ? 10.742 -16.391 -12.086 1 92.56 191 ALA B C 1
ATOM 3591 O O . ALA B 1 191 ? 11.227 -15.422 -12.656 1 92.56 191 ALA B O 1
ATOM 3592 N N . MET B 1 192 ? 10.625 -16.469 -10.781 1 91.25 192 MET B N 1
ATOM 3593 C CA . MET B 1 192 ? 11.086 -15.375 -9.93 1 91.25 192 MET B CA 1
ATOM 3594 C C . MET B 1 192 ? 12.602 -15.375 -9.828 1 91.25 192 MET B C 1
ATOM 3596 O O . MET B 1 192 ? 13.211 -14.336 -9.539 1 91.25 192 MET B O 1
ATOM 3600 N N . LEU B 1 193 ? 13.188 -16.5 -10.047 1 89.38 193 LEU B N 1
ATOM 3601 C CA . LEU B 1 193 ? 14.633 -16.641 -9.898 1 89.38 193 LEU B CA 1
ATOM 3602 C C . LEU B 1 193 ? 15.344 -16.422 -11.234 1 89.38 193 LEU B C 1
ATOM 3604 O O . LEU B 1 193 ? 16.578 -16.422 -11.297 1 89.38 193 LEU B O 1
ATOM 3608 N N . THR B 1 194 ? 14.578 -16.297 -12.258 1 87.69 194 THR B N 1
ATOM 3609 C CA . THR B 1 194 ? 15.156 -16.125 -13.586 1 87.69 194 THR B CA 1
ATOM 3610 C C . THR B 1 194 ? 14.68 -14.82 -14.211 1 87.69 194 THR B C 1
ATOM 3612 O O . THR B 1 194 ? 13.844 -14.117 -13.641 1 87.69 194 THR B O 1
ATOM 3615 N N . ASP B 1 195 ? 15.188 -14.453 -15.367 1 80.19 195 ASP B N 1
ATOM 3616 C CA . ASP B 1 195 ? 14.883 -13.172 -16.016 1 80.19 195 ASP B CA 1
ATOM 3617 C C . ASP B 1 195 ? 13.656 -13.281 -16.906 1 80.19 195 ASP B C 1
ATOM 3619 O O . ASP B 1 195 ? 13.141 -12.266 -17.391 1 80.19 195 ASP B O 1
ATOM 3623 N N . SER B 1 196 ? 13.281 -14.453 -17.125 1 81.62 196 SER B N 1
ATOM 3624 C CA . SER B 1 196 ? 12.203 -14.688 -18.078 1 81.62 196 SER B CA 1
ATOM 3625 C C . SER B 1 196 ? 11.242 -15.758 -17.578 1 81.62 196 SER B C 1
ATOM 3627 O O . SER B 1 196 ? 11.258 -16.109 -16.391 1 81.62 196 SER B O 1
ATOM 3629 N N . HIS B 1 197 ? 10.328 -16.188 -18.531 1 86.94 197 HIS B N 1
ATOM 3630 C CA . HIS B 1 197 ? 9.398 -17.266 -18.203 1 86.94 197 HIS B CA 1
ATOM 3631 C C . HIS B 1 197 ? 10.148 -18.562 -17.906 1 86.94 197 HIS B C 1
ATOM 3633 O O . HIS B 1 197 ? 11.312 -18.719 -18.281 1 86.94 197 HIS B O 1
ATOM 3639 N N . PRO B 1 198 ? 9.484 -19.484 -17.266 1 92.88 198 PRO B N 1
ATOM 3640 C CA . PRO B 1 198 ? 10.195 -20.656 -16.734 1 92.88 198 PRO B CA 1
ATOM 3641 C C . PRO B 1 198 ? 10.297 -21.797 -17.75 1 92.88 198 PRO B C 1
ATOM 3643 O O . PRO B 1 198 ? 10.508 -22.938 -17.359 1 92.88 198 PRO B O 1
ATOM 3646 N N . TRP B 1 199 ? 10.102 -21.562 -19.031 1 94.44 199 TRP B N 1
ATOM 3647 C CA . TRP B 1 199 ? 10.055 -22.656 -20 1 94.44 199 TRP B 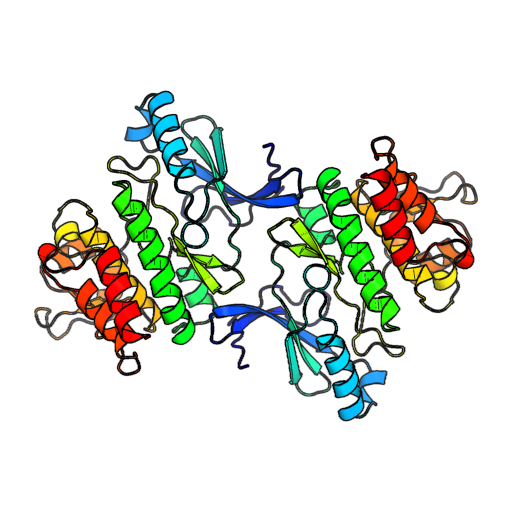CA 1
ATOM 3648 C C . TRP B 1 199 ? 11.219 -22.562 -20.984 1 94.44 199 TRP B C 1
ATOM 3650 O O . TRP B 1 199 ? 11.688 -21.453 -21.297 1 94.44 199 TRP B O 1
ATOM 3660 N N . GLN B 1 200 ? 11.641 -23.641 -21.422 1 93.38 200 GLN B N 1
ATOM 3661 C CA . GLN B 1 200 ? 12.586 -23.766 -22.516 1 93.38 200 GLN B CA 1
ATOM 3662 C C . GLN B 1 200 ? 12.242 -24.969 -23.391 1 93.38 200 GLN B C 1
ATOM 3664 O O . GLN B 1 200 ? 11.453 -25.828 -23 1 93.38 200 GLN B O 1
ATOM 3669 N N . TRP B 1 201 ? 12.773 -24.938 -24.594 1 93.81 201 TRP B N 1
ATOM 3670 C CA . TRP B 1 201 ? 12.602 -26.094 -25.453 1 93.81 201 TRP B CA 1
ATOM 3671 C C . TRP B 1 201 ? 13.266 -27.328 -24.844 1 93.81 201 TRP B C 1
ATOM 3673 O O . TRP B 1 201 ? 14.375 -27.234 -24.297 1 93.81 201 TRP B O 1
ATOM 3683 N N . SER B 1 202 ? 12.562 -28.422 -24.922 1 93.06 202 SER B N 1
ATOM 3684 C CA . SER B 1 202 ? 13.141 -29.672 -24.422 1 93.06 202 SER B CA 1
ATOM 3685 C C . SER B 1 202 ? 14.133 -30.25 -25.422 1 93.06 202 SER B C 1
ATOM 3687 O O . SER B 1 202 ? 14.281 -29.734 -26.531 1 93.06 202 SER B O 1
ATOM 3689 N N . ALA B 1 203 ? 14.891 -31.25 -24.953 1 88.31 203 ALA B N 1
ATOM 3690 C CA . ALA B 1 203 ? 15.836 -31.938 -25.828 1 88.31 203 ALA B CA 1
ATOM 3691 C C . ALA B 1 203 ? 15.117 -32.594 -27 1 88.31 203 ALA B C 1
ATOM 3693 O O . ALA B 1 203 ? 15.734 -32.875 -28.031 1 88.31 203 ALA B O 1
ATOM 3694 N N . ASN B 1 204 ? 13.82 -32.875 -26.891 1 84.56 204 ASN B N 1
ATOM 3695 C CA . ASN B 1 204 ? 13.016 -33.531 -27.922 1 84.56 204 ASN B CA 1
ATOM 3696 C C . ASN B 1 204 ? 12.633 -32.562 -29.031 1 84.56 204 ASN B C 1
ATOM 3698 O O . ASN B 1 204 ? 12.172 -32.969 -30.094 1 84.56 204 ASN B O 1
ATOM 3702 N N . ALA B 1 205 ? 12.766 -31.297 -28.656 1 82.06 205 ALA B N 1
ATOM 3703 C CA . ALA B 1 205 ? 12.422 -30.297 -29.656 1 82.06 205 ALA B CA 1
ATOM 3704 C C . ALA B 1 205 ? 13.531 -30.172 -30.703 1 82.06 205 ALA B C 1
ATOM 3706 O O . ALA B 1 205 ? 14.688 -30.484 -30.422 1 82.06 205 ALA B O 1
ATOM 3707 N N . ALA B 1 206 ? 13.07 -29.766 -31.922 1 76.12 206 ALA B N 1
ATOM 3708 C CA . ALA B 1 206 ? 14.062 -29.594 -33 1 76.12 206 ALA B CA 1
ATOM 3709 C C . ALA B 1 206 ? 15.148 -28.609 -32.562 1 76.12 206 ALA B C 1
ATOM 3711 O O . ALA B 1 206 ? 14.867 -27.625 -31.906 1 76.12 206 ALA B O 1
ATOM 3712 N N . LEU B 1 207 ? 16.25 -28.922 -32.844 1 69.81 207 LEU B N 1
ATOM 3713 C CA . LEU B 1 207 ? 17.453 -28.234 -32.438 1 69.81 207 LEU B CA 1
ATOM 3714 C C . LEU B 1 207 ? 17.422 -26.766 -32.812 1 69.81 207 LEU B C 1
ATOM 3716 O O . LEU B 1 207 ? 18.031 -25.922 -32.156 1 69.81 207 LEU B O 1
ATOM 3720 N N . ASP B 1 208 ? 16.609 -26.406 -33.719 1 72.81 208 ASP B N 1
ATOM 3721 C CA . ASP B 1 208 ? 16.75 -25.047 -34.25 1 72.81 208 ASP B CA 1
ATOM 3722 C C . ASP B 1 208 ? 15.617 -24.141 -33.781 1 72.81 208 ASP B C 1
ATOM 3724 O O . ASP B 1 208 ? 15.391 -23.078 -34.344 1 72.81 208 ASP B O 1
ATOM 3728 N N . ARG B 1 209 ? 15.039 -24.625 -32.812 1 79.12 209 ARG B N 1
ATOM 3729 C CA . ARG B 1 209 ? 13.922 -23.781 -32.406 1 79.12 209 ARG B CA 1
ATOM 3730 C C . ARG B 1 209 ? 14.398 -22.578 -31.609 1 79.12 209 ARG B C 1
ATOM 3732 O O . ARG B 1 209 ? 15.266 -22.703 -30.75 1 79.12 209 ARG B O 1
ATOM 3739 N N . SER B 1 210 ? 13.906 -21.438 -31.906 1 84.81 210 SER B N 1
ATOM 3740 C CA . SER B 1 210 ? 14.391 -20.172 -31.359 1 84.81 210 SER B CA 1
ATOM 3741 C C . SER B 1 210 ? 13.578 -19.75 -30.141 1 84.81 210 SER B C 1
ATOM 3743 O O . SER B 1 210 ? 12.477 -20.25 -29.922 1 84.81 210 SER B O 1
ATOM 3745 N N . ARG B 1 211 ? 14.188 -18.922 -29.453 1 81.94 211 ARG B N 1
ATOM 3746 C CA . ARG B 1 211 ? 13.5 -18.297 -28.328 1 81.94 211 ARG B CA 1
ATOM 3747 C C . ARG B 1 211 ? 12.266 -17.531 -28.797 1 81.94 211 ARG B C 1
ATOM 3749 O O . ARG B 1 211 ? 11.25 -17.5 -28.094 1 81.94 211 ARG B O 1
ATOM 3756 N N . LYS B 1 212 ? 12.422 -16.953 -29.938 1 84.25 212 LYS B N 1
ATOM 3757 C CA . LYS B 1 212 ? 11.32 -16.203 -30.516 1 84.25 212 LYS B CA 1
ATOM 3758 C C . LYS B 1 212 ? 10.102 -17.094 -30.734 1 84.25 212 LYS B C 1
ATOM 3760 O O . LYS B 1 212 ? 8.961 -16.672 -30.531 1 84.25 212 LYS B O 1
ATOM 3765 N N . GLU B 1 213 ? 10.352 -18.203 -31.156 1 87.62 213 GLU B N 1
ATOM 3766 C CA . GLU B 1 213 ? 9.273 -19.156 -31.344 1 87.62 213 GLU B CA 1
ATOM 3767 C C . GLU B 1 213 ? 8.625 -19.547 -30.031 1 87.62 213 GLU B C 1
ATOM 3769 O O . GLU B 1 213 ? 7.402 -19.719 -29.953 1 87.62 213 GLU B O 1
ATOM 3774 N N . LEU B 1 214 ? 9.422 -19.75 -29.141 1 89.88 214 LEU B N 1
ATOM 3775 C CA . LEU B 1 214 ? 8.906 -20.078 -27.812 1 89.88 214 LEU B CA 1
ATOM 3776 C C . LEU B 1 214 ? 8.016 -18.969 -27.281 1 89.88 214 LEU B C 1
ATOM 3778 O O . LEU B 1 214 ? 6.934 -19.234 -26.75 1 89.88 214 LEU B O 1
ATOM 3782 N N . ASP B 1 215 ? 8.422 -17.734 -27.453 1 87.38 215 ASP B N 1
ATOM 3783 C CA . ASP B 1 215 ? 7.629 -16.578 -27 1 87.38 215 ASP B CA 1
ATOM 3784 C C . ASP B 1 215 ? 6.273 -16.547 -27.703 1 87.38 215 ASP B C 1
ATOM 3786 O O . ASP B 1 215 ? 5.254 -16.266 -27.062 1 87.38 215 ASP B O 1
ATOM 3790 N N . SER B 1 216 ? 6.289 -16.781 -28.953 1 87.19 216 SER B N 1
ATOM 3791 C CA . SER B 1 216 ? 5.051 -16.828 -29.719 1 87.19 216 SER B CA 1
ATOM 3792 C C . SER B 1 216 ? 4.129 -17.938 -29.219 1 87.19 216 SER B C 1
ATOM 3794 O O . SER B 1 216 ? 2.91 -17.766 -29.156 1 87.19 216 SER B O 1
ATOM 3796 N N . LEU B 1 217 ? 4.695 -19 -28.953 1 86.81 217 LEU B N 1
ATOM 3797 C CA . LEU B 1 217 ? 3.949 -20.141 -28.422 1 86.81 217 LEU B CA 1
ATOM 3798 C C . LEU B 1 217 ? 3.277 -19.781 -27.094 1 86.81 217 LEU B C 1
ATOM 3800 O O . LEU B 1 217 ? 2.125 -20.156 -26.859 1 86.81 217 LEU B O 1
ATOM 3804 N N . LEU B 1 218 ? 3.961 -19.109 -26.266 1 85.69 218 LEU B N 1
ATOM 3805 C CA . LEU B 1 218 ? 3.451 -18.734 -24.953 1 85.69 218 LEU B CA 1
ATOM 3806 C C . LEU B 1 218 ? 2.301 -17.75 -25.078 1 85.69 218 LEU B C 1
ATOM 3808 O O . LEU B 1 218 ? 1.48 -17.625 -24.156 1 85.69 218 LEU B O 1
ATOM 3812 N N . ALA B 1 219 ? 2.221 -17.062 -26.188 1 85.38 219 ALA B N 1
ATOM 3813 C CA . ALA B 1 219 ? 1.15 -16.109 -26.438 1 85.38 219 ALA B CA 1
ATOM 3814 C C . ALA B 1 219 ? -0.129 -16.812 -26.875 1 85.38 219 ALA B C 1
ATOM 3816 O O . ALA B 1 219 ? -1.201 -16.203 -26.906 1 85.38 219 ALA B O 1
ATOM 3817 N N . ASP B 1 220 ? 0.045 -18.031 -27.172 1 86.31 220 ASP B N 1
ATOM 3818 C CA . ASP B 1 220 ? -1.052 -18.891 -27.625 1 86.31 220 ASP B CA 1
ATOM 3819 C C . ASP B 1 220 ? -1.245 -20.078 -26.672 1 86.31 220 ASP B C 1
ATOM 3821 O O . ASP B 1 220 ? -0.507 -21.062 -26.75 1 86.31 220 ASP B O 1
ATOM 3825 N N . SER B 1 221 ? -2.324 -19.984 -25.969 1 84.44 221 SER B N 1
ATOM 3826 C CA . SER B 1 221 ? -2.553 -20.984 -24.922 1 84.44 221 SER B CA 1
ATOM 3827 C C . SER B 1 221 ? -2.711 -22.375 -25.531 1 84.44 221 SER B C 1
ATOM 3829 O O . SER B 1 221 ? -2.221 -23.359 -24.969 1 84.44 221 SER B O 1
ATOM 3831 N N . THR B 1 222 ? -3.381 -22.469 -26.609 1 87.62 222 THR B N 1
ATOM 3832 C CA . THR B 1 222 ? -3.613 -23.75 -27.266 1 87.62 222 THR B CA 1
ATOM 3833 C C . THR B 1 222 ? -2.303 -24.344 -27.766 1 87.62 222 THR B C 1
ATOM 3835 O O . THR B 1 222 ? -2.004 -25.516 -27.5 1 87.62 222 THR B O 1
ATOM 3838 N N . ALA B 1 223 ? -1.591 -23.562 -28.438 1 89.62 223 ALA B N 1
ATOM 3839 C CA . ALA B 1 223 ? -0.312 -24.016 -28.984 1 89.62 223 ALA B CA 1
ATOM 3840 C C . ALA B 1 223 ? 0.641 -24.422 -27.859 1 89.62 223 ALA B C 1
ATOM 3842 O O . ALA B 1 223 ? 1.369 -25.406 -27.969 1 89.62 223 ALA B O 1
ATOM 3843 N N . PHE B 1 224 ? 0.628 -23.719 -26.859 1 92.56 224 PHE B N 1
ATOM 3844 C CA . PHE B 1 224 ? 1.483 -24 -25.719 1 92.56 224 PHE B CA 1
ATOM 3845 C C . PHE B 1 224 ? 1.139 -25.359 -25.109 1 92.56 224 PHE B C 1
ATOM 3847 O O . PHE B 1 224 ? 2.021 -26.203 -24.891 1 92.56 224 PHE B O 1
ATOM 3854 N N . ARG B 1 225 ? -0.108 -25.547 -24.859 1 90.88 225 ARG B N 1
ATOM 3855 C CA . ARG B 1 225 ? -0.537 -26.781 -24.234 1 90.88 225 ARG B CA 1
ATOM 3856 C C . ARG B 1 225 ? -0.174 -27.984 -25.109 1 90.88 225 ARG B C 1
ATOM 3858 O O . ARG B 1 225 ? 0.223 -29.031 -24.594 1 90.88 225 ARG B O 1
ATOM 3865 N N . GLU B 1 226 ? -0.36 -27.812 -26.359 1 91.56 226 GLU B N 1
ATOM 3866 C CA . GLU B 1 226 ? -0.006 -28.891 -27.281 1 91.56 226 GLU B CA 1
ATOM 3867 C C . GLU B 1 226 ? 1.489 -29.188 -27.234 1 91.56 226 GLU B C 1
ATOM 3869 O O . GLU B 1 226 ? 1.893 -30.344 -27.188 1 91.56 226 GLU B O 1
ATOM 3874 N N . ALA B 1 227 ? 2.23 -28.172 -27.188 1 92.69 227 ALA B N 1
ATOM 3875 C CA . ALA B 1 227 ? 3.68 -28.344 -27.125 1 92.69 227 ALA B CA 1
ATOM 3876 C C . ALA B 1 227 ? 4.102 -29.016 -25.828 1 92.69 227 ALA B C 1
ATOM 3878 O O . ALA B 1 227 ? 4.98 -29.875 -25.828 1 92.69 227 ALA B O 1
ATOM 3879 N N . LEU B 1 228 ? 3.504 -28.625 -24.797 1 92.44 228 LEU B N 1
ATOM 3880 C CA . LEU B 1 228 ? 3.822 -29.219 -23.5 1 92.44 228 LEU B CA 1
ATOM 3881 C C . LEU B 1 228 ? 3.414 -30.688 -23.453 1 92.44 228 LEU B C 1
ATOM 3883 O O . LEU B 1 228 ? 4.18 -31.531 -22.984 1 92.44 228 LEU B O 1
ATOM 3887 N N . ARG B 1 229 ? 2.266 -30.938 -23.938 1 88.94 229 ARG B N 1
ATOM 3888 C CA . ARG B 1 229 ? 1.751 -32.312 -23.984 1 88.94 229 ARG B CA 1
ATOM 3889 C C . ARG B 1 229 ? 2.674 -33.219 -24.781 1 88.94 229 ARG B C 1
ATOM 3891 O O . ARG B 1 229 ? 2.879 -34.375 -24.422 1 88.94 229 ARG B O 1
ATOM 3898 N N . ASN B 1 230 ? 3.176 -32.656 -25.797 1 90.31 230 ASN B N 1
ATOM 3899 C CA . ASN B 1 230 ? 4.02 -33.438 -26.703 1 90.31 230 ASN B CA 1
ATOM 3900 C C . ASN B 1 230 ? 5.453 -33.5 -26.188 1 90.31 230 ASN B C 1
ATOM 3902 O O . ASN B 1 230 ? 6.332 -34.031 -26.875 1 90.31 230 ASN B O 1
ATOM 3906 N N . GLY B 1 231 ? 5.688 -32.875 -25.094 1 90.25 231 GLY B N 1
ATOM 3907 C CA . GLY B 1 231 ? 7 -33 -24.484 1 90.25 231 GLY B CA 1
ATOM 3908 C C . GLY B 1 231 ? 8.039 -32.062 -25.109 1 90.25 231 GLY B C 1
ATOM 3909 O O . GLY B 1 231 ? 9.234 -32.344 -25.016 1 90.25 231 GLY B O 1
ATOM 3910 N N . LEU B 1 232 ? 7.617 -31.062 -25.766 1 92.56 232 LEU B N 1
ATOM 3911 C CA . LEU B 1 232 ? 8.531 -30.172 -26.484 1 92.56 232 LEU B CA 1
ATOM 3912 C C . LEU B 1 232 ? 9.047 -29.078 -25.562 1 92.56 232 LEU B C 1
ATOM 3914 O O . LEU B 1 232 ? 10.008 -28.375 -25.906 1 92.56 232 LEU B O 1
ATOM 3918 N N . LEU B 1 233 ? 8.461 -28.922 -24.438 1 94.12 233 LEU B N 1
ATOM 3919 C CA . LEU B 1 233 ? 8.836 -27.891 -23.5 1 94.12 233 LEU B CA 1
ATOM 3920 C C . LEU B 1 233 ? 9.234 -28.484 -22.156 1 94.12 233 LEU B C 1
ATOM 3922 O O . LEU B 1 233 ? 8.68 -29.516 -21.734 1 94.12 233 LEU B O 1
ATOM 3926 N N . THR B 1 234 ? 10.188 -27.891 -21.531 1 93.81 234 THR B N 1
ATOM 3927 C CA . THR B 1 234 ? 10.602 -28.234 -20.188 1 93.81 234 THR B CA 1
ATOM 3928 C C . THR B 1 234 ? 10.961 -26.984 -19.391 1 93.81 234 THR B C 1
ATOM 3930 O O . THR B 1 234 ? 11.297 -25.953 -19.969 1 93.81 234 THR B O 1
ATOM 3933 N N . PRO B 1 235 ? 10.781 -27.078 -18.062 1 95.56 235 PRO B N 1
ATOM 3934 C CA . PRO B 1 235 ? 11.219 -25.938 -17.281 1 95.56 235 PRO B CA 1
ATOM 3935 C C . PRO B 1 235 ? 12.703 -25.625 -17.453 1 95.56 235 PRO B C 1
ATOM 3937 O O . PRO B 1 235 ? 13.5 -26.547 -17.672 1 95.56 235 PRO B O 1
ATOM 3940 N N . VAL B 1 236 ? 13.031 -24.391 -17.375 1 93.75 236 VAL B N 1
ATOM 3941 C CA . VAL B 1 236 ? 14.438 -24 -17.375 1 93.75 236 VAL B CA 1
ATOM 3942 C C . VAL B 1 236 ? 15.141 -24.578 -16.156 1 93.75 236 VAL B C 1
ATOM 3944 O O . VAL B 1 236 ? 14.492 -24.906 -15.148 1 93.75 236 VAL B O 1
ATOM 3947 N N . PRO B 1 237 ? 16.453 -24.703 -16.219 1 92.88 237 PRO B N 1
ATOM 3948 C CA . PRO B 1 237 ? 17.172 -25.234 -15.062 1 92.88 237 PRO B CA 1
ATOM 3949 C C . PRO B 1 237 ? 17.172 -24.266 -13.883 1 92.88 237 PRO B C 1
ATOM 3951 O O . PRO B 1 237 ? 17.109 -23.047 -14.086 1 92.88 237 PRO B O 1
ATOM 3954 N N . THR B 1 238 ? 17.234 -24.828 -12.695 1 91.88 238 THR B N 1
ATOM 3955 C CA . THR B 1 238 ? 17.406 -24.016 -11.508 1 91.88 238 THR B CA 1
ATOM 3956 C C . THR B 1 238 ? 18.703 -23.219 -11.57 1 91.88 238 THR B C 1
ATOM 3958 O O . THR B 1 238 ? 19.766 -23.797 -11.875 1 91.88 238 THR B O 1
ATOM 3961 N N . PRO B 1 239 ? 18.594 -21.984 -11.328 1 90.38 239 PRO B N 1
ATOM 3962 C CA . PRO B 1 239 ? 19.828 -21.188 -11.359 1 90.38 239 PRO B CA 1
ATOM 3963 C C . PRO B 1 239 ? 20.891 -21.719 -10.406 1 90.38 239 PRO B C 1
ATOM 3965 O O . PRO B 1 239 ? 20.578 -22.203 -9.32 1 90.38 239 PRO B O 1
ATOM 3968 N N . ALA B 1 240 ? 22.141 -21.469 -10.758 1 89.56 240 ALA B N 1
ATOM 3969 C CA . ALA B 1 240 ? 23.281 -22.016 -10.023 1 89.56 240 ALA B CA 1
ATOM 3970 C C . ALA B 1 240 ? 23.391 -21.391 -8.641 1 89.56 240 ALA B C 1
ATOM 3972 O O . ALA B 1 240 ? 23.844 -22.031 -7.691 1 89.56 240 ALA B O 1
ATOM 3973 N N . ASP B 1 241 ? 22.953 -20.172 -8.5 1 87 241 ASP B N 1
ATOM 3974 C CA . ASP B 1 241 ? 23.125 -19.438 -7.25 1 87 241 ASP B CA 1
ATOM 3975 C C . ASP B 1 241 ? 21.969 -19.734 -6.285 1 87 241 ASP B C 1
ATOM 3977 O O . ASP B 1 241 ? 21.938 -19.188 -5.184 1 87 241 ASP B O 1
ATOM 3981 N N . THR B 1 242 ? 21.156 -20.625 -6.672 1 89.44 242 THR B N 1
ATOM 3982 C CA . THR B 1 242 ? 20.062 -21.016 -5.789 1 89.44 242 THR B CA 1
ATOM 3983 C C . THR B 1 242 ? 20.578 -21.891 -4.652 1 89.44 242 THR B C 1
ATOM 3985 O O . THR B 1 242 ? 21.344 -22.828 -4.883 1 89.44 242 THR B O 1
ATOM 3988 N N . ASP B 1 243 ? 20.203 -21.469 -3.447 1 87.75 243 ASP B N 1
ATOM 3989 C CA . ASP B 1 243 ? 20.688 -22.234 -2.305 1 87.75 243 ASP B CA 1
ATOM 3990 C C . ASP B 1 243 ? 20.078 -23.641 -2.303 1 87.75 243 ASP B C 1
ATOM 3992 O O . ASP B 1 243 ? 19.094 -23.906 -2.98 1 87.75 243 ASP B O 1
ATOM 3996 N N . GLU B 1 244 ? 20.641 -24.516 -1.499 1 89.38 244 GLU B N 1
ATOM 3997 C CA . GLU B 1 244 ? 20.328 -25.938 -1.516 1 89.38 244 GLU B CA 1
ATOM 3998 C C . GLU B 1 244 ? 18.891 -26.188 -1.068 1 89.38 244 GLU B C 1
ATOM 4000 O O . GLU B 1 244 ? 18.203 -27.047 -1.62 1 89.38 244 GLU B O 1
ATOM 4005 N N . THR B 1 245 ? 18.484 -25.484 -0.109 1 89.12 245 THR B N 1
ATOM 4006 C CA . THR B 1 245 ? 17.141 -25.688 0.407 1 89.12 245 THR B CA 1
ATOM 4007 C C . THR B 1 245 ? 16.094 -25.375 -0.664 1 89.12 245 THR B C 1
ATOM 4009 O O . THR B 1 245 ? 15.188 -26.172 -0.906 1 89.12 245 THR B O 1
ATOM 4012 N N . LEU B 1 246 ? 16.281 -24.25 -1.261 1 91.5 246 LEU B N 1
ATOM 4013 C CA . LEU B 1 246 ? 15.352 -23.844 -2.314 1 91.5 246 LEU B CA 1
ATOM 4014 C C . LEU B 1 246 ? 15.453 -24.781 -3.516 1 91.5 246 LEU B C 1
ATOM 4016 O O . LEU B 1 246 ? 14.445 -25.109 -4.141 1 91.5 246 LEU B O 1
ATOM 4020 N N . ARG B 1 247 ? 16.609 -25.219 -3.822 1 92.69 247 ARG B N 1
ATOM 4021 C CA . ARG B 1 247 ? 16.812 -26.156 -4.926 1 92.69 247 ARG B CA 1
ATOM 4022 C C . ARG B 1 247 ? 16.047 -27.453 -4.699 1 92.69 247 ARG B C 1
ATOM 4024 O O . ARG B 1 247 ? 15.398 -27.953 -5.613 1 92.69 247 ARG B O 1
ATOM 4031 N N . THR B 1 248 ? 16.141 -27.922 -3.514 1 92.69 248 THR B N 1
ATOM 4032 C CA . THR B 1 248 ? 15.438 -29.156 -3.166 1 92.69 248 THR B CA 1
ATOM 4033 C C . THR B 1 248 ? 13.93 -29 -3.336 1 92.69 248 THR B C 1
ATOM 4035 O O . THR B 1 248 ? 13.266 -29.875 -3.885 1 92.69 248 THR B O 1
ATOM 4038 N N . VAL B 1 249 ? 13.43 -27.906 -2.904 1 93.88 249 VAL B N 1
ATOM 4039 C CA . VAL B 1 249 ? 12 -27.641 -3.027 1 93.88 249 VAL B CA 1
ATOM 4040 C C . VAL B 1 249 ? 11.617 -27.562 -4.504 1 93.88 249 VAL B C 1
ATOM 4042 O O . VAL B 1 249 ? 10.633 -28.172 -4.926 1 93.88 249 VAL B O 1
ATOM 4045 N N . LEU B 1 250 ? 12.375 -26.859 -5.254 1 94.81 250 LEU B N 1
ATOM 4046 C CA . LEU B 1 250 ? 12.109 -26.672 -6.68 1 94.81 250 LEU B CA 1
ATOM 4047 C C . LEU B 1 250 ? 12.102 -28.016 -7.402 1 94.81 250 LEU B C 1
ATOM 4049 O O . LEU B 1 250 ? 11.172 -28.312 -8.156 1 94.81 250 LEU B O 1
ATOM 4053 N N . GLU B 1 251 ? 13.047 -28.797 -7.129 1 94.5 251 GLU B N 1
ATOM 4054 C CA . GLU B 1 251 ? 13.156 -30.094 -7.781 1 94.5 251 GLU B CA 1
ATOM 4055 C C . GLU B 1 251 ? 11.992 -31 -7.402 1 94.5 251 GLU B C 1
ATOM 4057 O O . GLU B 1 251 ? 11.461 -31.719 -8.25 1 94.5 251 GLU B O 1
ATOM 4062 N N . ALA B 1 252 ? 11.648 -30.953 -6.188 1 96.31 252 ALA B N 1
ATOM 4063 C CA . ALA B 1 252 ? 10.523 -31.75 -5.719 1 96.31 252 ALA B CA 1
ATOM 4064 C C . ALA B 1 252 ? 9.219 -31.297 -6.371 1 96.31 252 ALA B C 1
ATOM 4066 O O . ALA B 1 252 ? 8.391 -32.125 -6.762 1 96.31 252 ALA B O 1
ATOM 4067 N N . CYS B 1 253 ? 9.023 -30.047 -6.512 1 97.38 253 CYS B N 1
ATOM 4068 C CA . CYS B 1 253 ? 7.809 -29.484 -7.098 1 97.38 253 CYS B CA 1
ATOM 4069 C C . CYS B 1 253 ? 7.684 -29.875 -8.562 1 97.38 253 CYS B C 1
ATOM 4071 O O . CYS B 1 253 ? 6.578 -30.078 -9.062 1 97.38 253 CYS B O 1
ATOM 4073 N N . LEU B 1 254 ? 8.828 -29.969 -9.234 1 97 254 LEU B N 1
ATOM 4074 C CA . LEU B 1 254 ? 8.805 -30.031 -10.695 1 97 254 LEU B CA 1
ATOM 4075 C C . LEU B 1 254 ? 8.984 -31.469 -11.18 1 97 254 LEU B C 1
ATOM 4077 O O . LEU B 1 254 ? 9.32 -31.688 -12.344 1 97 254 LEU B O 1
ATOM 4081 N N . ARG B 1 255 ? 8.773 -32.344 -10.266 1 96.38 255 ARG B N 1
ATOM 4082 C CA . ARG B 1 255 ? 8.766 -33.75 -10.711 1 96.38 255 ARG B CA 1
ATOM 4083 C C . ARG B 1 255 ? 7.672 -33.969 -11.75 1 96.38 255 ARG B C 1
ATOM 4085 O O . ARG B 1 255 ? 6.559 -33.469 -11.609 1 96.38 255 ARG B O 1
ATOM 4092 N N . THR B 1 256 ? 7.918 -34.719 -12.758 1 93.19 256 THR B N 1
ATOM 4093 C CA . THR B 1 256 ? 7.039 -34.875 -13.914 1 93.19 256 THR B CA 1
ATOM 4094 C C . THR B 1 256 ? 5.77 -35.656 -13.523 1 93.19 256 THR B C 1
ATOM 4096 O O . THR B 1 256 ? 4.66 -35.219 -13.844 1 93.19 256 THR B O 1
ATOM 4099 N N . ALA B 1 257 ? 5.91 -36.75 -12.836 1 95.12 257 ALA B N 1
ATOM 4100 C CA . ALA B 1 257 ? 4.754 -37.531 -12.43 1 95.12 257 ALA B CA 1
ATOM 4101 C C . ALA B 1 257 ? 4.051 -36.906 -11.234 1 95.12 257 ALA B C 1
ATOM 4103 O O . ALA B 1 257 ? 4.66 -36.688 -10.188 1 95.12 257 ALA B O 1
ATOM 4104 N N . PRO B 1 258 ? 2.811 -36.594 -11.383 1 96.88 258 PRO B N 1
ATOM 4105 C CA . PRO B 1 258 ? 2.107 -35.906 -10.289 1 96.88 258 PRO B CA 1
ATOM 4106 C C . PRO B 1 258 ? 2.156 -36.719 -8.984 1 96.88 258 PRO B C 1
ATOM 4108 O O . PRO B 1 258 ? 2.184 -36.125 -7.902 1 96.88 258 PRO B O 1
ATOM 4111 N N . GLY B 1 259 ? 2.186 -37.969 -9.086 1 96.62 259 GLY B N 1
ATOM 4112 C CA . GLY B 1 259 ? 2.244 -38.812 -7.898 1 96.62 259 GLY B CA 1
ATOM 4113 C C . GLY B 1 259 ? 3.557 -38.688 -7.148 1 96.62 259 GLY B C 1
ATOM 4114 O O . GLY B 1 259 ? 3.645 -39.062 -5.98 1 96.62 259 GLY B O 1
ATOM 4115 N N . ASP B 1 260 ? 4.574 -38.219 -7.762 1 97.38 260 ASP B N 1
ATOM 4116 C CA . ASP B 1 260 ? 5.895 -38.125 -7.156 1 97.38 260 ASP B CA 1
ATOM 4117 C C . ASP B 1 260 ? 6.078 -36.75 -6.492 1 97.38 260 ASP B C 1
ATOM 4119 O O . ASP B 1 260 ? 7.086 -36.5 -5.832 1 97.38 260 ASP B O 1
ATOM 4123 N N . ARG B 1 261 ? 5.137 -35.906 -6.621 1 97.44 261 ARG B N 1
ATOM 4124 C CA . ARG B 1 261 ? 5.234 -34.594 -6.031 1 97.44 261 ARG B CA 1
ATOM 4125 C C . ARG B 1 261 ? 4.711 -34.594 -4.602 1 97.44 261 ARG B C 1
ATOM 4127 O O . ARG B 1 261 ? 3.596 -35.031 -4.34 1 97.44 261 ARG B O 1
ATOM 4134 N N . PRO B 1 262 ? 5.551 -34.031 -3.74 1 97.25 262 PRO B N 1
ATOM 4135 C CA . PRO B 1 262 ? 5.066 -33.938 -2.361 1 97.25 262 PRO B CA 1
ATOM 4136 C C . PRO B 1 262 ? 3.908 -32.969 -2.203 1 97.25 262 PRO B C 1
ATOM 4138 O O . PRO B 1 262 ? 3.719 -32.094 -3.051 1 97.25 262 PRO B O 1
ATOM 4141 N N . THR B 1 263 ? 3.182 -33.188 -1.143 1 97.19 263 THR B N 1
ATOM 4142 C CA . THR B 1 263 ? 2.148 -32.219 -0.8 1 97.19 263 THR B CA 1
ATOM 4143 C C . THR B 1 263 ? 2.771 -30.906 -0.312 1 97.19 263 THR B C 1
ATOM 4145 O O . THR B 1 263 ? 3.949 -30.875 0.056 1 97.19 263 THR B O 1
ATOM 4148 N N . ALA B 1 264 ? 1.963 -29.906 -0.318 1 95.69 264 ALA B N 1
ATOM 4149 C CA . ALA B 1 264 ? 2.438 -28.625 0.205 1 95.69 264 ALA B CA 1
ATOM 4150 C C . ALA B 1 264 ? 2.879 -28.75 1.659 1 95.69 264 ALA B C 1
ATOM 4152 O O . ALA B 1 264 ? 3.879 -28.156 2.066 1 95.69 264 ALA B O 1
ATOM 4153 N N . LEU B 1 265 ? 2.176 -29.484 2.398 1 93.69 265 LEU B N 1
ATOM 4154 C CA . LEU B 1 265 ? 2.518 -29.719 3.799 1 93.69 265 LEU B CA 1
ATOM 4155 C C . LEU B 1 265 ? 3.881 -30.391 3.926 1 93.69 265 LEU B C 1
ATOM 4157 O O . LEU B 1 265 ? 4.707 -29.969 4.742 1 93.69 265 LEU B O 1
ATOM 4161 N N . ARG B 1 266 ? 4.098 -31.375 3.158 1 94.44 266 ARG B N 1
ATOM 4162 C CA . ARG B 1 266 ? 5.359 -32.094 3.193 1 94.44 266 ARG B CA 1
ATOM 4163 C C . ARG B 1 266 ? 6.516 -31.219 2.756 1 94.44 266 ARG B C 1
ATOM 4165 O O . ARG B 1 266 ? 7.625 -31.328 3.287 1 94.44 266 ARG B O 1
ATOM 4172 N N . LEU B 1 267 ? 6.262 -30.406 1.807 1 94.69 267 LEU B N 1
ATOM 4173 C CA . LEU B 1 267 ? 7.293 -29.484 1.34 1 94.69 267 LEU B CA 1
ATOM 4174 C C . LEU B 1 267 ? 7.68 -28.5 2.436 1 94.69 267 LEU B C 1
ATOM 4176 O O . LEU B 1 267 ? 8.844 -28.109 2.541 1 94.69 267 LEU B O 1
ATOM 4180 N N . GLN B 1 268 ? 6.719 -28.062 3.227 1 90.06 268 GLN B N 1
ATOM 4181 C CA . GLN B 1 268 ? 7.008 -27.172 4.355 1 90.06 268 GLN B CA 1
ATOM 4182 C C . GLN B 1 268 ? 7.969 -27.844 5.336 1 90.06 268 GLN B C 1
ATOM 4184 O O . GLN B 1 268 ? 8.875 -27.188 5.863 1 90.06 268 GLN B O 1
ATOM 4189 N N . GLU B 1 269 ? 7.754 -29.031 5.5 1 86 269 GLU B N 1
ATOM 4190 C CA . GLU B 1 269 ? 8.602 -29.797 6.406 1 86 269 GLU B CA 1
ATOM 4191 C C . GLU B 1 269 ? 10.023 -29.938 5.855 1 86 269 GLU B C 1
ATOM 4193 O O . GLU B 1 269 ? 10.992 -29.875 6.613 1 86 269 GLU B O 1
ATOM 4198 N N . LEU B 1 270 ? 10.094 -30.125 4.605 1 80.5 270 LEU B N 1
ATOM 4199 C CA . LEU B 1 270 ? 11.391 -30.266 3.955 1 80.5 270 LEU B CA 1
ATOM 4200 C C . LEU B 1 270 ? 12.195 -28.969 4.09 1 80.5 270 LEU B C 1
ATOM 4202 O O . LEU B 1 270 ? 13.422 -29.016 4.25 1 80.5 270 LEU B O 1
ATOM 4206 N N . ARG B 1 271 ? 11.539 -27.922 4.004 1 77.25 271 ARG B N 1
ATOM 4207 C CA . ARG B 1 271 ? 12.195 -26.625 4.113 1 77.25 271 ARG B CA 1
ATOM 4208 C C . ARG B 1 271 ? 12.711 -26.391 5.531 1 77.25 271 ARG B C 1
ATOM 4210 O O . ARG B 1 271 ? 13.82 -25.891 5.719 1 77.25 271 ARG B O 1
ATOM 4217 N N . CYS B 1 272 ? 11.852 -26.594 6.457 1 62.84 272 CYS B N 1
ATOM 4218 C CA . CYS B 1 272 ? 12.211 -26.375 7.855 1 62.84 272 CYS B CA 1
ATOM 4219 C C . CYS B 1 272 ? 13.367 -27.281 8.273 1 62.84 272 CYS B C 1
ATOM 4221 O O . CYS B 1 272 ? 14.219 -26.875 9.062 1 62.84 272 CYS B O 1
ATOM 4223 N N . ASP B 1 273 ? 13.297 -28.438 7.82 1 51.56 273 ASP B N 1
ATOM 4224 C CA . ASP B 1 273 ? 14.359 -29.375 8.164 1 51.56 273 ASP B CA 1
ATOM 4225 C C . ASP B 1 273 ? 15.719 -28.859 7.699 1 51.56 273 ASP B C 1
ATOM 4227 O O . ASP B 1 273 ? 16.734 -29.141 8.336 1 51.56 273 ASP B O 1
ATOM 4231 N N . ARG B 1 274 ? 15.719 -28.047 6.719 1 49.91 274 ARG B N 1
ATOM 4232 C CA . ARG B 1 274 ? 17.016 -27.609 6.199 1 49.91 274 ARG B CA 1
ATOM 4233 C C . ARG B 1 274 ? 17.375 -26.234 6.723 1 49.91 274 ARG B C 1
ATOM 4235 O O . ARG B 1 274 ? 18.516 -25.797 6.613 1 49.91 274 ARG B O 1
ATOM 4242 N N . THR B 1 275 ? 16.359 -25.375 7.113 1 47.69 275 THR B N 1
ATOM 4243 C CA . THR B 1 275 ? 16.688 -24.078 7.715 1 47.69 275 THR B CA 1
ATOM 4244 C C . THR B 1 275 ? 17.094 -24.25 9.172 1 47.69 275 THR B C 1
ATOM 4246 O O . THR B 1 275 ? 17.625 -23.328 9.789 1 47.69 275 THR B O 1
ATOM 4249 N N . SER B 1 276 ? 16.75 -25.391 9.867 1 35.47 276 SER B N 1
ATOM 4250 C CA . SER B 1 276 ? 17.266 -25.688 11.195 1 35.47 276 SER B CA 1
ATOM 4251 C C . SER B 1 276 ? 18.703 -26.203 11.117 1 35.47 276 SER B C 1
ATOM 4253 O O . SER B 1 276 ? 19.047 -26.938 10.188 1 35.47 276 SER B O 1
#

Sequence (552 aa):
NVWKRSLNPIEDPSTENAPVYMAISATGTLAVLKVYQLTDAAARLSRAEVDAALEELMGLRVNDSLVQYLSYCYVPPHRVVLVMQYVPGGTLREMKSRYGRKLPLTAVRRNVASMLRGLAHLHGRGVIHGRLCPENVMVGVEGRWRLKGMLLGAAPLIMHQETYYVSPEVAAGGAKTAANDVYALGLLLLAMLTDSHPWQWSANAALDRSRKELDSLLADSTAFREALRNGLLTPVPTPADTDETLRTVLEACLRTAPGDRPTALRLQELRCDRTSNVWKRSLNPIEDPSTENAPVYMAISATGTLAVLKVYQLTDAAARLSRAEVDAALEELMGLRVNDSLVQYLSYCYVPPHRVVLVMQYVPGGTLREMKSRYGRKLPLTAVRRNVASMLRGLAHLHGRGVIHGRLCPENVMVGVEGRWRLKGMLLGAAPLIMHQETYYVSPEVAAGGAKTAANDVYALGLLLLAMLTDSHPWQWSANAALDRSRKELDSLLADSTAFREALRNGLLTPVPTPADTDETLRTVLEACLRTAPGDRPTALRLQELRCDRTS

Organism: Trypanosoma cruzi (strain CL Brener) (NCBI:txid353153)

Radius of gyration: 27.4 Å; Cα contacts (8 Å, |Δi|>4): 992; chains: 2; bounding box: 58×82×64 Å

InterPro domains:
  IPR000719 Protein kinase domain [PF00069] (19-267)
  IPR000719 Protein kinase domain [PS50011] (1-276)
  IPR000719 Protein kinase domain [SM00220] (20-276)
  IPR011009 Protein kinase-like domain superfamily [SSF56112] (19-268)
  IPR052751 Plant MAP kinase kinase kinase [PTHR48011] (17-267)

Foldseek 3Di:
DDKDWDPDFPDDCPPQNWTKTWIADPVGAIWIKIKFAFDPVLLPDDPVVVVVLVVVQQVLDDPQAAKHWPDWDDDPDRMMMTIIHDAPQAFQVVVCVVVAFADDLVLLLVQLLSNLVSLCSQVVVVFFQQADARNQWGAHPVSHIYGHNRSLPPPGRGDDDDALLFALCVLVPDDRDQLRVLLSSLQRSQRNHGRHGFKDFDPPADPPDDPVNVVVQRVPSNSSSVCSNVVGMDTDDRDPPNDPLVNVSSVLSNDRDSVSHDGSVVNSVSNVVVVD/DDKDWDPDFPDDCPPQNWTKTWIADPVGAIWIKIKFAFDPVLLPDDPVVVVVLVVVQQVLDDPQAAWHWPDWDDDPDRMMMTIIHDAPQAFQVVVCVVPHQADDLVLLLVALLSNLVSLLSCVVVVFFQQADARNQWGAHPVSHIYGHNRSCDVNRRGDDDDALLFALCVLVPDDRDQLRVLLSSLQRSQRNHGRHGFKDFDPPADPPDDPVNVVVQRVPSNSSSVCSNVVGMDTDDRDPPNDPLVNVSSVLSNDRDSVSHDGSVVNSVSNVVVVD

Secondary structure (DSSP, 8-state):
-PPEEEEEEEE---TTSS-EEEEE-TT--EEEEEEEEBPHHHHTS-HHHHHHHHHHHHH---TTTBPPEEEEEEETTTEEEEEEE--TT-BHHHHHHHH-S---HHHHHHHHHHHHHHHHHHHHTT------SGGGEEE-TTS-EEE------SS-SB-----S---HHHHTTPPP-HHHHHHHHHHHHHHHHSSS-SEEE-TTS-TT--HHHHHHHHT-HHHHHHHHHTT-EEEPPPPTT--HHHHHHHHHHT-SSGGGSPPHHHHHHHHHHHH-/-PPEEEEEEEE---SSSS-EEEEE-TT--EEEEEEEEBPHHHHTS-HHHHHHHHHHHHH---TTTBPPEEEEEEETTTEEEEEEE--TT-BHHHHHHHH-S---HHHHHHHHHHHHHHHHHHHHTT------SGGGEEE-TTS-EEE------SS-SB-----S---HHHHTTPPP-HHHHHHHHHHHHHHHHSSS-SEEE-TTS-TT--HHHHHHHHT-HHHHHHHHHTT-EEEPPPPTT--HHHHHHHHHHT-SSGGGSPPHHHHHHHHHHHH-